Protein 1VR0 (pdb70)

Organism: Clostridium acetobutylicum (strain ATCC 824 / DSM 792 / JCM 1419 / IAM 19013 / LMG 5710 / NBRC 13948 / NRRL B-527 / VKM B-1787 / 2291 / W) (NCBI:txid272562)

B-factor: mean 41.13, std 4.82, range [12.82, 93.77]

Solvent-accessible surface area: 29211 Å² total

InterPro domains:
  IPR005238 ComB-like [MF_00490] (5-235)
  IPR005238 ComB-like [PF04029] (8-231)
  IPR005238 ComB-like [PTHR37311] (7-234)
  IPR036702 ComB-like superfamily [G3DSA:3.90.1560.10] (1-235)
  IPR036702 ComB-like superfamily [SSF142823] (1-234)

CATH classification: 3.90.1560.10

Structure (mmCIF, N/CA/C/O backbone):
data_1VR0
#
_entry.id   1VR0
#
_cell.length_a   46.686
_cell.length_b   69.193
_cell.length_c   453.518
_cell.angle_alpha   90.00
_cell.angle_beta   90.00
_cell.angle_gamma   90.00
#
_symmetry.space_group_name_H-M   'C 2 2 21'
#
loop_
_entity.id
_entity.type
_entity.pdbx_description
1 polymer 'Probable 2-phosphosulfolactate phosphatase'
2 non-polymer 'MAGNESIUM ION'
3 non-polymer '(2R)-3-SULFOLACTIC ACID'
4 water water
#
loop_
_atom_site.group_PDB
_atom_site.id
_atom_site.type_symbol
_atom_site.label_atom_id
_atom_site.label_alt_id
_atom_site.label_comp_id
_atom_site.label_asym_id
_atom_site.label_entity_id
_atom_site.label_seq_id
_atom_site.pdbx_PDB_ins_code
_atom_site.Cartn_x
_atom_site.Cartn_y
_atom_site.Cartn_z
_atom_site.occupancy
_atom_site.B_iso_or_equiv
_atom_site.auth_seq_id
_atom_site.auth_comp_id
_atom_site.auth_asym_id
_atom_site.auth_atom_id
_atom_site.pdbx_PDB_model_num
ATOM 1 N N . HIS A 1 12 ? 20.837 10.292 226.108 1.00 54.25 0 HIS A N 1
ATOM 2 C CA . HIS A 1 12 ? 20.134 11.585 225.799 1.00 54.47 0 HIS A CA 1
ATOM 3 C C . HIS A 1 12 ? 21.069 12.599 225.146 1.00 52.83 0 HIS A C 1
ATOM 4 O O . HIS A 1 12 ? 22.103 12.985 225.720 1.00 53.14 0 HIS A O 1
ATOM 19 N N . LYS A 1 14 ? 22.288 16.164 224.164 1.00 44.45 2 LYS A N 1
ATOM 20 C CA . LYS A 1 14 ? 22.385 17.464 224.808 1.00 43.51 2 LYS A CA 1
ATOM 21 C C . LYS A 1 14 ? 22.353 18.589 223.758 1.00 42.19 2 LYS A C 1
ATOM 22 O O . LYS A 1 14 ? 22.987 18.477 222.715 1.00 41.28 2 LYS A O 1
ATOM 28 N N . ILE A 1 15 ? 21.627 19.671 224.046 1.00 40.96 3 ILE A N 1
ATOM 29 C CA . ILE A 1 15 ? 21.589 20.839 223.188 1.00 40.36 3 ILE A CA 1
ATOM 30 C C . ILE A 1 15 ? 21.968 22.083 223.979 1.00 40.26 3 ILE A C 1
ATOM 31 O O . ILE A 1 15 ? 21.392 22.362 225.023 1.00 39.83 3 ILE A O 1
ATOM 36 N N . ASP A 1 16 ? 22.972 22.805 223.477 1.00 40.00 4 ASP A N 1
ATOM 37 C CA . ASP A 1 16 ? 23.471 24.025 224.103 1.00 39.73 4 ASP A CA 1
ATOM 38 C C . ASP A 1 16 ? 23.335 25.159 223.106 1.00 39.18 4 ASP A C 1
ATOM 39 O O . ASP A 1 16 ? 23.045 24.933 221.938 1.00 38.56 4 ASP A O 1
ATOM 44 N N . LEU A 1 17 ? 23.595 26.370 223.580 1.00 38.86 5 LEU A N 1
ATOM 45 C CA . LEU A 1 17 ? 23.533 27.561 222.749 1.00 38.78 5 LEU A CA 1
ATOM 46 C C . LEU A 1 17 ? 24.660 28.518 223.153 1.00 38.89 5 LEU A C 1
ATOM 47 O O . LEU A 1 17 ? 24.927 28.704 224.340 1.00 38.52 5 LEU A O 1
ATOM 52 N N . ILE A 1 18 ? 25.319 29.099 222.153 1.00 38.69 6 ILE A N 1
ATOM 53 C CA . ILE A 1 18 ? 26.323 30.107 222.363 1.00 38.81 6 ILE A CA 1
ATOM 54 C C . ILE A 1 18 ? 25.745 31.401 221.777 1.00 39.10 6 ILE A C 1
ATOM 55 O O . ILE A 1 18 ? 25.206 31.404 220.675 1.00 39.55 6 ILE A O 1
ATOM 60 N N . ILE A 1 19 ? 25.873 32.493 222.512 1.00 39.06 7 ILE A N 1
ATOM 61 C CA . ILE A 1 19 ? 25.130 33.697 222.218 1.00 39.22 7 ILE A CA 1
ATOM 62 C C . ILE A 1 19 ? 25.786 34.654 221.196 1.00 39.52 7 ILE A C 1
ATOM 63 O O . ILE A 1 19 ? 25.116 35.591 220.759 1.00 39.56 7 ILE A O 1
ATOM 68 N N . SER A 1 20 ? 27.053 34.437 220.828 1.00 39.06 8 SER A N 1
ATOM 69 C CA . SER A 1 20 ? 27.700 35.320 219.870 1.00 39.24 8 SER A CA 1
ATOM 70 C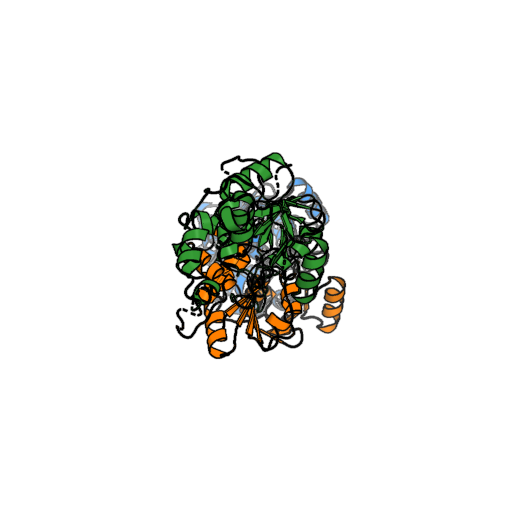 C . SER A 1 20 ? 29.041 34.771 219.423 1.00 39.78 8 SER A C 1
ATOM 71 O O . SER A 1 20 ? 29.655 33.993 220.136 1.00 39.43 8 SER A O 1
ATOM 74 N N . ALA A 1 21 ? 29.503 35.233 218.263 1.00 40.39 9 ALA A N 1
ATOM 75 C CA . ALA A 1 21 ? 30.836 34.888 217.741 1.00 41.16 9 ALA A CA 1
ATOM 76 C C . ALA A 1 21 ? 31.990 35.190 218.716 1.00 41.01 9 ALA A C 1
ATOM 77 O O . ALA A 1 21 ? 32.997 34.489 218.705 1.00 41.30 9 ALA A O 1
ATOM 79 N N . ASP A 1 22 ? 31.829 36.211 219.549 1.00 41.13 10 ASP A N 1
ATOM 80 C CA . ASP A 1 22 ? 32.825 36.564 220.567 1.00 41.47 10 ASP A CA 1
ATOM 81 C C . ASP A 1 22 ? 32.677 35.790 221.864 1.00 41.19 10 ASP A C 1
ATOM 82 O O . ASP A 1 22 ? 33.451 36.001 222.791 1.00 41.02 10 ASP A O 1
ATOM 87 N N . ASP A 1 23 ? 31.698 34.891 221.936 1.00 41.30 11 ASP A N 1
ATOM 88 C CA . ASP A 1 23 ? 31.507 34.064 223.130 1.00 41.36 11 ASP A CA 1
ATOM 89 C C . ASP A 1 23 ? 31.718 32.569 222.881 1.00 41.51 11 ASP A C 1
ATOM 90 O O . ASP A 1 23 ? 31.423 31.752 223.741 1.00 42.06 11 ASP A O 1
ATOM 95 N N . ILE A 1 24 ? 32.300 32.208 221.744 1.00 41.44 12 ILE A N 1
ATOM 96 C CA . ILE A 1 24 ? 32.614 30.823 221.486 1.00 41.63 12 ILE A CA 1
ATOM 97 C C . ILE A 1 24 ? 33.812 30.389 222.329 1.00 42.29 12 ILE A C 1
ATOM 98 O O . ILE A 1 24 ? 34.812 31.077 222.391 1.00 43.05 12 ILE A O 1
ATOM 103 N N . LYS A 1 25 ? 33.703 29.251 222.988 1.00 42.98 13 LYS A N 1
ATOM 104 C CA . LYS A 1 25 ? 34.837 28.647 223.674 1.00 43.55 13 LYS A CA 1
ATOM 105 C C . LYS A 1 25 ? 34.933 27.258 223.085 1.00 43.14 13 LYS A C 1
ATOM 106 O O . LYS A 1 25 ? 33.919 26.566 222.982 1.00 42.14 13 LYS A O 1
ATOM 112 N N . GLU A 1 26 ? 36.137 26.883 222.660 1.00 43.67 14 GLU A N 1
ATOM 113 C CA . GLU A 1 26 ? 36.398 25.574 222.045 1.00 44.56 14 GLU A CA 1
ATOM 114 C C . GLU A 1 26 ? 35.745 24.382 222.750 1.00 43.95 14 GLU A C 1
ATOM 115 O O . GLU A 1 26 ? 35.154 23.524 222.106 1.00 44.23 14 GLU A O 1
ATOM 121 N N . GLU A 1 27 ? 35.863 24.332 224.066 1.00 43.26 15 GLU A N 1
ATOM 122 C CA . GLU A 1 27 ? 35.377 23.195 224.823 1.00 43.17 15 GLU A CA 1
ATOM 123 C C . GLU A 1 27 ? 33.879 23.002 224.709 1.00 42.63 15 GLU A C 1
ATOM 124 O O . GLU A 1 27 ? 33.391 21.909 224.953 1.00 42.38 15 GLU A O 1
ATOM 130 N N . LYS A 1 28 ? 33.164 24.068 224.370 1.00 42.20 16 LYS A N 1
ATOM 131 C CA . LYS A 1 28 ? 31.722 24.006 224.129 1.00 42.67 16 LYS A CA 1
ATOM 132 C C . LYS A 1 28 ? 31.384 23.585 222.685 1.00 42.35 16 LYS A C 1
ATOM 133 O O . LYS A 1 28 ? 30.218 23.347 222.338 1.00 42.94 16 LYS A O 1
ATOM 139 N N . VAL A 1 29 ? 32.390 23.552 221.828 1.00 41.66 17 VAL A N 1
ATOM 140 C CA . VAL A 1 29 ? 32.161 23.282 220.427 1.00 41.42 17 VAL A CA 1
ATOM 141 C C . VAL A 1 29 ? 32.776 21.945 219.981 1.00 41.07 17 VAL A C 1
ATOM 142 O O . VAL A 1 29 ? 32.146 21.214 219.238 1.00 40.17 17 VAL A O 1
ATOM 146 N N . LYS A 1 30 ? 33.966 21.606 220.476 1.00 41.08 18 LYS A N 1
ATOM 147 C CA . LYS A 1 30 ? 34.696 20.481 219.907 1.00 41.66 18 LYS A CA 1
ATOM 148 C C . LYS A 1 30 ? 33.903 19.162 219.964 1.00 41.18 18 LYS A C 1
ATOM 149 O O . LYS A 1 30 ? 33.178 18.906 220.907 1.00 40.97 18 LYS A O 1
ATOM 155 N N . ASN A 1 31 ? 34.008 18.402 218.875 1.00 40.95 19 ASN A N 1
ATOM 156 C CA . ASN A 1 31 ? 33.378 17.088 218.668 1.00 41.00 19 ASN A CA 1
ATOM 157 C C . ASN A 1 31 ? 31.855 17.066 218.669 1.00 40.55 19 ASN A C 1
ATOM 158 O O . ASN A 1 31 ? 31.271 15.991 218.589 1.00 40.72 19 ASN A O 1
ATOM 163 N N . LYS A 1 32 ? 31.217 18.231 218.700 1.00 39.86 20 LYS A N 1
ATOM 164 C CA . LYS A 1 32 ? 29.761 18.295 218.682 1.00 40.13 20 LYS A CA 1
ATOM 165 C C . LYS A 1 32 ? 29.189 18.525 217.282 1.00 39.43 20 LYS A C 1
ATOM 166 O O . LYS A 1 32 ? 29.913 18.731 216.334 1.00 39.69 20 LYS A O 1
ATOM 172 N N . THR A 1 33 ? 27.877 18.475 217.162 1.00 39.04 21 THR A N 1
ATOM 173 C CA . THR A 1 33 ? 27.206 19.002 215.986 1.00 38.81 21 THR A CA 1
ATOM 174 C C . THR A 1 33 ? 27.022 20.493 216.266 1.00 38.92 21 THR A C 1
ATOM 175 O O . THR A 1 33 ? 26.262 20.867 217.162 1.00 38.99 21 THR A O 1
ATOM 179 N N . ALA A 1 34 ? 27.740 21.345 215.540 1.00 38.99 22 ALA A N 1
ATOM 180 C CA . ALA A 1 34 ? 27.577 22.805 215.680 1.00 39.04 22 ALA A CA 1
ATOM 181 C C . ALA A 1 34 ? 26.658 23.350 214.594 1.00 39.16 22 ALA A C 1
ATOM 182 O O . ALA A 1 34 ? 26.812 23.029 213.432 1.00 39.40 22 ALA A O 1
ATOM 184 N N . VAL A 1 35 ? 25.696 24.171 214.983 1.00 39.15 23 VAL A N 1
ATOM 185 C CA . VAL A 1 35 ? 24.798 24.775 214.039 1.00 39.14 23 VAL A CA 1
ATOM 186 C C . VAL A 1 35 ? 25.032 26.282 214.083 1.00 39.23 23 VAL A C 1
ATOM 187 O O . VAL A 1 35 ? 24.799 26.911 215.098 1.00 39.83 23 VAL A O 1
ATOM 191 N N . VAL A 1 36 ? 25.525 26.856 212.997 1.00 39.34 24 VAL A N 1
ATOM 192 C CA . VAL A 1 36 ? 25.820 28.274 212.983 1.00 39.47 24 VAL A CA 1
ATOM 193 C C . VAL A 1 36 ? 24.615 29.058 212.445 1.00 39.87 24 VAL A C 1
ATOM 194 O O . VAL A 1 36 ? 24.036 28.716 211.399 1.00 40.21 24 VAL A O 1
ATOM 198 N N . ILE A 1 37 ? 24.245 30.113 213.166 1.00 40.32 25 ILE A N 1
ATOM 199 C CA . ILE A 1 37 ? 23.113 30.957 212.784 1.00 40.79 25 ILE A CA 1
ATOM 200 C C . ILE A 1 37 ? 23.484 32.436 212.675 1.00 40.69 25 ILE A C 1
ATOM 201 O O . ILE A 1 37 ? 23.988 33.036 213.613 1.00 40.63 25 ILE A O 1
ATOM 206 N N . ASP A 1 38 ? 23.255 33.001 211.497 1.00 41.00 26 ASP A N 1
ATOM 207 C CA . ASP A 1 38 ? 23.307 34.464 211.294 1.00 41.36 26 ASP A CA 1
ATOM 208 C C . ASP A 1 38 ? 22.148 34.801 210.335 1.00 41.59 26 ASP A C 1
ATOM 209 O O . ASP A 1 38 ? 22.358 35.041 209.150 1.00 42.26 26 ASP A O 1
ATOM 222 N N . LEU A 1 40 ? 20.067 37.159 209.683 1.00 40.83 28 LEU A N 1
ATOM 223 C CA . LEU A 1 40 ? 19.966 38.443 208.994 1.00 40.57 28 LEU A CA 1
ATOM 224 C C . LEU A 1 40 ? 21.361 38.957 208.821 1.00 40.17 28 LEU A C 1
ATOM 225 O O . LEU A 1 40 ? 21.773 39.848 209.592 1.00 40.15 28 LEU A O 1
ATOM 230 N N . ARG A 1 41 ? 22.103 38.473 207.809 1.00 39.67 29 ARG A N 1
ATOM 231 C CA . ARG A 1 41 ? 21.607 37.690 206.669 1.00 38.85 29 ARG A CA 1
ATOM 232 C C . ARG A 1 41 ? 22.526 36.575 206.185 1.00 38.97 29 ARG A C 1
ATOM 233 O O . ARG A 1 41 ? 22.110 35.792 205.324 1.00 39.38 29 ARG A O 1
ATOM 241 N N . ALA A 1 42 ? 23.736 36.462 206.732 1.00 38.97 30 ALA A N 1
ATOM 242 C CA . ALA A 1 42 ? 24.770 35.549 206.165 1.00 38.98 30 ALA A CA 1
ATOM 243 C C . ALA A 1 42 ? 24.346 34.084 205.974 1.00 39.13 30 ALA A C 1
ATOM 244 O O . ALA A 1 42 ? 24.587 33.530 204.921 1.00 38.87 30 ALA A O 1
ATOM 246 N N . THR A 1 43 ? 23.729 33.455 206.971 1.00 39.41 31 THR A N 1
ATOM 247 C CA . THR A 1 43 ? 23.356 32.066 206.815 1.00 39.76 31 THR A CA 1
ATOM 248 C C . THR A 1 43 ? 22.105 31.908 205.982 1.00 40.05 31 THR A C 1
ATOM 249 O O . THR A 1 43 ? 21.873 30.830 205.443 1.00 40.39 31 THR A O 1
ATOM 253 N N . SER A 1 44 ? 21.304 32.969 205.868 1.00 40.23 32 SER A N 1
ATOM 254 C CA . SER A 1 44 ? 20.184 32.972 204.925 1.00 39.95 32 SER A CA 1
ATOM 255 C C . SER A 1 44 ? 20.706 33.061 203.493 1.00 39.23 32 SER A C 1
ATOM 256 O O . SER A 1 44 ? 20.139 32.437 202.592 1.00 39.04 32 SER A O 1
ATOM 259 N N . VAL A 1 45 ? 21.787 33.819 203.307 1.00 38.26 33 VAL A N 1
ATOM 260 C CA . VAL A 1 45 ? 22.448 33.890 202.016 1.00 38.08 33 VAL A CA 1
ATOM 261 C C . VAL A 1 45 ? 23.068 32.523 201.653 1.00 37.52 33 VAL A C 1
ATOM 262 O O . VAL A 1 45 ? 22.785 31.945 200.617 1.00 37.70 33 VAL A O 1
ATOM 266 N N . ILE A 1 46 ? 23.902 32.000 202.512 1.00 37.06 34 ILE A N 1
ATOM 267 C CA . ILE A 1 46 ? 24.553 30.738 202.223 1.00 37.15 34 ILE A CA 1
ATOM 268 C C . ILE A 1 46 ? 23.522 29.651 201.856 1.00 37.72 34 ILE A C 1
ATOM 269 O O . ILE A 1 46 ? 23.687 28.946 200.860 1.00 37.55 34 ILE A O 1
ATOM 274 N N . THR A 1 47 ? 22.482 29.538 202.673 1.00 37.95 35 THR A N 1
ATOM 275 C CA . THR A 1 47 ? 21.439 28.567 202.484 1.00 38.44 35 THR A CA 1
ATOM 276 C C . THR A 1 47 ? 20.742 28.736 201.120 1.00 38.59 35 THR A C 1
ATOM 277 O O . THR A 1 47 ? 20.509 27.770 200.405 1.00 38.10 35 THR A O 1
ATOM 281 N N . THR A 1 48 ? 20.417 29.979 200.777 1.00 38.59 36 THR A N 1
ATOM 282 C CA . THR A 1 48 ? 19.731 30.279 199.550 1.00 38.56 36 THR A CA 1
ATOM 283 C C . THR A 1 48 ? 20.632 29.981 198.325 1.00 38.63 36 THR A C 1
ATOM 284 O O . THR A 1 48 ? 20.220 29.308 197.362 1.00 38.90 36 THR A O 1
ATOM 288 N N . ALA A 1 49 ? 21.855 30.463 198.382 1.00 38.00 37 ALA A N 1
ATOM 289 C CA . ALA A 1 49 ? 22.762 30.323 197.289 1.00 37.90 37 ALA A CA 1
ATOM 290 C C . ALA A 1 49 ? 22.988 28.863 196.928 1.00 38.04 37 ALA A C 1
ATOM 291 O O . ALA A 1 49 ? 22.894 28.489 195.746 1.00 37.87 37 ALA A O 1
ATOM 293 N N . LEU A 1 50 ? 23.270 28.048 197.948 1.00 37.75 38 LEU A N 1
ATOM 294 C CA . LEU A 1 50 ? 23.511 26.626 197.760 1.00 37.87 38 LEU A CA 1
ATOM 295 C C . LEU A 1 50 ? 22.288 25.866 197.257 1.00 37.58 38 LEU A C 1
ATOM 296 O O . LEU A 1 50 ? 22.410 25.018 196.381 1.00 37.63 38 LEU A O 1
ATOM 301 N N . ASN A 1 51 ? 21.129 26.232 197.774 1.00 37.25 39 ASN A N 1
ATOM 302 C CA . ASN A 1 51 ? 19.862 25.744 197.280 1.00 37.41 39 ASN A CA 1
ATOM 303 C C . ASN A 1 51 ? 19.611 26.100 195.815 1.00 37.58 39 ASN A C 1
ATOM 304 O O . ASN A 1 51 ? 18.912 25.383 195.136 1.00 37.34 39 ASN A O 1
ATOM 309 N N . ASN A 1 52 ? 20.148 27.224 195.351 1.00 38.05 40 ASN A N 1
ATOM 310 C CA . ASN A 1 52 ? 20.011 27.627 193.949 1.00 38.43 40 ASN A CA 1
ATOM 311 C C . ASN A 1 52 ? 21.142 27.137 193.037 1.00 38.97 40 ASN A C 1
ATOM 312 O O . ASN A 1 52 ? 21.324 27.669 191.950 1.00 39.14 40 ASN A O 1
ATOM 317 N N . GLY A 1 53 ? 21.913 26.148 193.486 1.00 39.45 41 GLY A N 1
ATOM 318 C CA . GLY A 1 53 ? 22.821 25.426 192.616 1.00 39.74 41 GLY A CA 1
ATOM 319 C C . GLY A 1 53 ? 24.240 25.930 192.659 1.00 40.56 41 GLY A C 1
ATOM 320 O O . GLY A 1 53 ? 25.087 25.544 191.847 1.00 41.30 41 GLY A O 1
ATOM 321 N N . CYS A 1 54 ? 24.524 26.814 193.588 1.00 41.60 42 CYS A N 1
ATOM 322 C CA . CYS A 1 54 ? 25.889 27.251 193.832 1.00 41.45 42 CYS A CA 1
ATOM 323 C C . CYS A 1 54 ? 26.765 26.057 194.159 1.00 41.24 42 CYS A C 1
ATOM 324 O O . CYS A 1 54 ? 26.334 25.154 194.873 1.00 41.44 42 CYS A O 1
ATOM 327 N N . LYS A 1 55 ? 27.982 26.027 193.635 1.00 40.95 43 LYS A N 1
ATOM 328 C CA . LYS A 1 55 ? 28.847 24.866 193.834 1.00 40.82 43 LYS A CA 1
ATOM 329 C C . LYS A 1 55 ? 29.411 24.798 195.230 1.00 40.70 43 LYS A C 1
ATOM 330 O O . LYS A 1 55 ? 29.434 23.738 195.852 1.00 40.41 43 LYS A O 1
ATOM 336 N N . ARG A 1 56 ? 29.934 25.922 195.695 1.00 40.53 44 ARG A N 1
ATOM 337 C CA . ARG A 1 56 ? 30.453 25.996 197.044 1.00 40.34 44 ARG A CA 1
ATOM 338 C C . ARG A 1 56 ? 30.482 27.422 197.529 1.00 39.89 44 ARG A C 1
ATOM 339 O O . ARG A 1 56 ? 30.531 28.344 196.731 1.00 39.60 44 ARG A O 1
ATOM 347 N N . VAL A 1 57 ? 30.464 27.587 198.846 1.00 39.83 45 VAL A N 1
ATOM 348 C CA . VAL A 1 57 ? 30.715 28.873 199.468 1.00 39.76 45 VAL A CA 1
ATOM 349 C C . VAL A 1 57 ? 32.005 28.764 200.264 1.00 39.84 45 VAL A C 1
ATOM 350 O O . VAL A 1 57 ? 32.159 27.841 201.037 1.00 40.19 45 VAL A O 1
ATOM 354 N N . VAL A 1 58 ? 32.916 29.724 200.081 1.00 39.86 46 VAL A N 1
ATOM 355 C CA . VAL A 1 58 ? 34.153 29.800 200.846 1.00 39.33 46 VAL A CA 1
ATOM 356 C C . VAL A 1 58 ? 34.106 31.062 201.731 1.00 39.48 46 VAL A C 1
ATOM 357 O O . VAL A 1 58 ? 34.308 32.166 201.234 1.00 38.85 46 VAL A O 1
ATOM 361 N N . PRO A 1 59 ? 33.825 30.901 203.044 1.00 39.68 47 PRO A N 1
ATOM 362 C CA . PRO A 1 59 ? 33.825 32.001 203.981 1.00 39.72 47 PRO A CA 1
ATOM 363 C C . PRO A 1 59 ? 35.233 32.408 204.425 1.00 39.72 47 PRO A C 1
ATOM 364 O O . PRO A 1 59 ? 36.055 31.573 204.745 1.00 39.12 47 PRO A O 1
ATOM 368 N N . VAL A 1 60 ? 35.502 33.704 204.412 1.00 40.23 48 VAL A N 1
ATOM 369 C CA . VAL A 1 60 ? 36.778 34.244 204.864 1.00 40.45 48 VAL A CA 1
ATOM 370 C C . VAL A 1 60 ? 36.558 35.447 205.807 1.00 40.89 48 VAL A C 1
ATOM 371 O O . VAL A 1 60 ? 35.457 36.019 205.902 1.00 41.38 48 VAL A O 1
ATOM 375 N N . LEU A 1 61 ? 37.612 35.826 206.513 1.00 41.06 49 LEU A N 1
ATOM 376 C CA . LEU A 1 61 ? 37.507 36.853 207.540 1.00 40.89 49 LEU A CA 1
ATOM 377 C C . LEU A 1 61 ? 37.847 38.252 207.011 1.00 40.91 49 LEU A C 1
ATOM 378 O O . LEU A 1 61 ? 37.350 39.243 207.532 1.00 41.04 49 LEU A O 1
ATOM 383 N N . THR A 1 62 ? 38.677 38.360 205.989 1.00 40.91 50 THR A N 1
ATOM 384 C CA . THR A 1 62 ? 39.059 39.690 205.532 1.00 41.14 50 THR A CA 1
ATOM 385 C C . THR A 1 62 ? 38.827 39.846 204.055 1.00 41.54 50 THR A C 1
ATOM 386 O O . THR A 1 62 ? 38.835 38.868 203.304 1.00 42.21 50 THR A O 1
ATOM 390 N N . VAL A 1 63 ? 38.667 41.090 203.637 1.00 41.63 51 VAL A N 1
ATOM 391 C CA . VAL A 1 63 ? 38.595 41.418 202.221 1.00 41.74 51 VAL A CA 1
ATOM 392 C C . VAL A 1 63 ? 39.862 40.998 201.486 1.00 41.96 51 VAL A C 1
ATOM 393 O O . VAL A 1 63 ? 39.804 40.500 200.366 1.00 42.41 51 VAL A O 1
ATOM 397 N N . GLU A 1 64 ? 41.011 41.187 202.109 1.00 42.28 52 GLU A N 1
ATOM 398 C CA . GLU A 1 64 ? 42.266 40.852 201.440 1.00 42.54 52 GLU A CA 1
ATOM 399 C C . GLU A 1 64 ? 42.360 39.346 201.128 1.00 42.15 52 GLU A C 1
ATOM 400 O O . GLU A 1 64 ? 42.736 38.940 200.050 1.00 41.68 52 GLU A O 1
ATOM 406 N N . GLU A 1 65 ? 41.966 38.535 202.092 1.00 42.41 53 GLU A N 1
ATOM 407 C CA . GLU A 1 65 ? 41.944 37.086 201.932 1.00 42.38 53 GLU A CA 1
ATOM 408 C C . GLU A 1 65 ? 40.907 36.654 200.868 1.00 41.88 53 GLU A C 1
ATOM 409 O O . GLU A 1 65 ? 41.150 35.708 200.130 1.00 41.23 53 GLU A O 1
ATOM 415 N N . ALA A 1 66 ? 39.779 37.377 200.782 1.00 41.56 54 ALA A N 1
ATOM 416 C CA . ALA A 1 66 ? 38.752 37.145 199.753 1.00 41.04 54 ALA A CA 1
ATOM 417 C C . ALA A 1 66 ? 39.281 37.381 198.347 1.00 40.50 54 ALA A C 1
ATOM 418 O O . ALA A 1 66 ? 38.998 36.593 197.441 1.00 40.28 54 ALA A O 1
ATOM 420 N N . LEU A 1 67 ? 40.053 38.447 198.161 1.00 40.25 55 LEU A N 1
ATOM 421 C CA . LEU A 1 67 ? 40.587 38.775 196.829 1.00 40.49 55 LEU A CA 1
ATOM 422 C C . LEU A 1 67 ? 41.641 37.779 196.397 1.00 40.44 55 LEU A C 1
ATOM 423 O O . LEU A 1 67 ? 41.809 37.521 195.207 1.00 40.85 55 LEU A O 1
ATOM 428 N N . LYS A 1 68 ? 42.348 37.231 197.371 1.00 40.45 56 LYS A N 1
ATOM 429 C CA . LYS A 1 68 ? 43.342 36.205 197.138 1.00 41.05 56 LYS A CA 1
ATOM 430 C C . LYS A 1 68 ? 42.648 34.881 196.748 1.00 40.85 56 LYS A C 1
ATOM 431 O O . LYS A 1 68 ? 43.063 34.201 195.802 1.00 40.62 56 LYS A O 1
ATOM 437 N N . LYS A 1 69 ? 41.566 34.550 197.446 1.00 40.84 57 LYS A N 1
ATOM 438 C CA . LYS A 1 69 ? 40.796 33.339 197.158 1.00 41.28 57 LYS A CA 1
ATOM 439 C C . LYS A 1 69 ? 40.181 33.299 195.743 1.00 41.38 57 LYS A C 1
ATOM 440 O O . LYS A 1 69 ? 40.095 32.231 195.136 1.00 41.29 57 LYS A O 1
ATOM 446 N N . VAL A 1 70 ? 39.760 34.449 195.216 1.00 41.51 58 VAL A N 1
ATOM 447 C CA . VAL A 1 70 ? 39.304 34.539 193.814 1.00 41.37 58 VAL A CA 1
ATOM 448 C C . VAL A 1 70 ? 40.314 33.964 192.820 1.00 41.29 58 VAL A C 1
ATOM 449 O O . VAL A 1 70 ? 39.956 33.196 191.924 1.00 41.54 58 VAL A O 1
ATOM 453 N N . LYS A 1 71 ? 41.567 34.367 192.964 1.00 41.25 59 LYS A N 1
ATOM 454 C CA . LYS A 1 71 ? 42.610 33.912 192.066 1.00 41.48 59 LYS A CA 1
ATOM 455 C C . LYS A 1 71 ? 42.727 32.389 192.118 1.00 41.46 59 LYS A C 1
ATOM 456 O O . LYS A 1 71 ? 42.985 31.766 191.119 1.00 41.88 59 LYS A O 1
ATOM 458 N N . GLU A 1 72 ? 42.505 31.791 193.279 1.00 41.69 60 GLU A N 1
ATOM 459 C CA . GLU A 1 72 ? 42.605 30.340 193.440 1.00 42.02 60 GLU A CA 1
ATOM 460 C C . GLU A 1 72 ? 41.508 29.548 192.751 1.00 41.23 60 GLU A C 1
ATOM 461 O O . GLU A 1 72 ? 41.759 28.444 192.289 1.00 41.33 60 GLU A O 1
ATOM 467 N N . TYR A 1 73 ? 40.292 30.084 192.736 1.00 40.70 61 TYR A N 1
ATOM 468 C CA . TYR A 1 73 ? 39.161 29.401 192.133 1.00 40.09 61 TYR A CA 1
ATOM 469 C C . TYR A 1 73 ? 38.832 29.874 190.712 1.00 39.70 61 TYR A C 1
ATOM 470 O O . TYR A 1 73 ? 37.881 29.400 190.145 1.00 40.06 61 TYR A O 1
ATOM 479 N N . GLY A 1 74 ? 39.597 30.793 190.134 1.00 39.60 62 GLY A N 1
ATOM 480 C CA . GLY A 1 74 ? 39.477 31.087 188.683 1.00 39.43 62 GLY A CA 1
ATOM 481 C C . GLY A 1 74 ? 38.186 31.755 188.225 1.00 38.98 62 GLY A C 1
ATOM 482 O O . GLY A 1 74 ? 37.534 32.419 188.997 1.00 38.71 62 GLY A O 1
ATOM 483 N N . LYS A 1 75 ? 37.836 31.546 186.957 1.00 39.36 63 LYS A N 1
ATOM 484 C CA . LYS A 1 75 ? 36.656 32.145 186.255 1.00 39.54 63 LYS A CA 1
ATOM 485 C C . LYS A 1 75 ? 35.315 32.007 186.970 1.00 39.67 63 LYS A C 1
ATOM 486 O O . LYS A 1 75 ? 34.436 32.859 186.848 1.00 39.38 63 LYS A O 1
ATOM 492 N N . ASP A 1 76 ? 35.163 30.904 187.703 1.00 40.25 64 ASP A N 1
ATOM 493 C CA . ASP A 1 76 ? 33.885 30.536 188.328 1.00 40.68 64 ASP A CA 1
ATOM 494 C C . ASP A 1 76 ? 33.642 31.130 189.707 1.00 40.51 64 ASP A C 1
ATOM 495 O O . ASP A 1 76 ? 32.633 30.787 190.343 1.00 40.48 64 ASP A O 1
ATOM 500 N N . ALA A 1 77 ? 34.574 31.968 190.170 1.00 40.25 65 ALA A N 1
ATOM 501 C CA . ALA A 1 77 ? 34.510 32.572 191.494 1.00 39.76 65 ALA A CA 1
ATOM 502 C C . ALA A 1 77 ? 33.733 33.858 191.436 1.00 39.47 65 ALA A C 1
ATOM 503 O O . ALA A 1 77 ? 33.875 34.590 190.489 1.00 40.00 65 ALA A O 1
ATOM 505 N N . ILE A 1 78 ? 32.915 34.121 192.444 1.00 39.32 66 ILE A N 1
ATOM 506 C CA . ILE A 1 78 ? 32.274 35.413 192.621 1.00 39.16 66 ILE A CA 1
ATOM 507 C C . ILE A 1 78 ? 32.487 35.927 194.057 1.00 39.44 66 ILE A C 1
ATOM 508 O O . ILE A 1 78 ? 32.687 35.137 194.986 1.00 39.26 66 ILE A O 1
ATOM 513 N N . LEU A 1 79 ? 32.436 37.248 194.224 1.00 39.46 67 LEU A N 1
ATOM 514 C CA . LEU A 1 79 ? 32.677 37.910 195.516 1.00 39.32 67 LEU A CA 1
ATOM 515 C C . LEU A 1 79 ? 31.395 38.499 196.099 1.00 39.23 67 LEU A C 1
ATOM 516 O O . LEU A 1 79 ? 30.779 39.376 195.502 1.00 39.23 67 LEU A O 1
ATOM 521 N N . GLY A 1 80 ? 31.022 38.047 197.282 1.00 39.66 68 GLY A N 1
ATOM 522 C CA . GLY A 1 80 ? 29.875 38.620 198.006 1.00 39.80 68 GLY A CA 1
ATOM 523 C C . GLY A 1 80 ? 30.087 38.779 199.506 1.00 39.62 68 GLY A C 1
ATOM 524 O O . GLY A 1 80 ? 31.129 38.424 200.032 1.00 38.90 68 GLY A O 1
ATOM 525 N N . GLY A 1 81 ? 29.068 39.311 200.177 1.00 40.27 69 GLY A N 1
ATOM 526 C CA . GLY A 1 81 ? 29.099 39.613 201.621 1.00 40.38 69 GLY A CA 1
ATOM 527 C C . GLY A 1 81 ? 28.859 41.079 201.913 1.00 40.39 69 GLY A C 1
ATOM 528 O O . GLY A 1 81 ? 28.248 41.792 201.133 1.00 39.86 69 GLY A O 1
ATOM 529 N N . GLU A 1 82 ? 29.355 41.539 203.054 1.00 41.01 70 GLU A N 1
ATOM 530 C CA . GLU A 1 82 ? 29.162 42.952 203.453 1.00 41.16 70 GLU A CA 1
ATOM 531 C C . GLU A 1 82 ? 30.078 43.424 204.562 1.00 41.14 70 GLU A C 1
ATOM 532 O O . GLU A 1 82 ? 30.623 42.623 205.335 1.00 40.79 70 GLU A O 1
ATOM 538 N N . ARG A 1 83 ? 30.194 44.743 204.641 1.00 41.15 71 ARG A N 1
ATOM 539 C CA . ARG A 1 83 ? 30.641 45.421 205.848 1.00 41.20 71 ARG A CA 1
ATOM 540 C C . ARG A 1 83 ? 29.599 46.475 206.239 1.00 41.24 71 ARG A C 1
ATOM 541 O O . ARG A 1 83 ? 29.148 47.272 205.405 1.00 41.39 71 ARG A O 1
ATOM 549 N N . LYS A 1 84 ? 29.203 46.448 207.509 1.00 41.43 72 LYS A N 1
ATOM 550 C CA . LYS A 1 84 ? 28.152 47.327 208.037 1.00 41.47 72 LYS A CA 1
ATOM 551 C C . LYS A 1 84 ? 26.842 47.144 207.240 1.00 41.28 72 LYS A C 1
ATOM 552 O O . LYS A 1 84 ? 26.057 48.088 207.08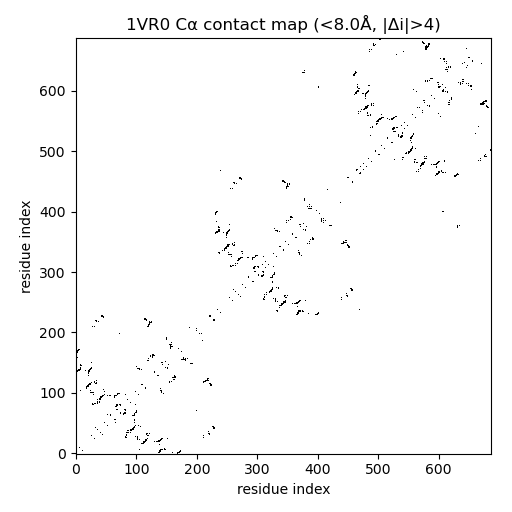1 1.00 41.73 72 LYS A O 1
ATOM 558 N N . GLY A 1 85 ? 26.631 45.945 206.708 1.00 40.47 73 GLY A N 1
ATOM 559 C CA . GLY A 1 85 ? 25.459 45.647 205.906 1.00 40.07 73 GLY A CA 1
ATOM 560 C C . GLY A 1 85 ? 25.518 46.085 204.459 1.00 40.10 73 GLY A C 1
ATOM 561 O O . GLY A 1 85 ? 24.629 45.724 203.700 1.00 40.15 73 GLY A O 1
ATOM 562 N N . LEU A 1 86 ? 26.554 46.848 204.077 1.00 39.77 74 LEU A N 1
ATOM 563 C CA . LEU A 1 86 ? 26.703 47.387 202.726 1.00 39.26 74 LEU A CA 1
ATOM 564 C C . LEU A 1 86 ? 27.586 46.502 201.820 1.00 39.18 74 LEU A C 1
ATOM 565 O O . LEU A 1 86 ? 28.455 45.766 202.288 1.00 39.02 74 LEU A O 1
ATOM 570 N N . LYS A 1 87 ? 27.360 46.610 200.517 1.00 38.94 75 LYS A N 1
ATOM 571 C CA . LYS A 1 87 ? 28.176 45.960 199.516 1.00 39.05 75 LYS A CA 1
ATOM 572 C C . LYS A 1 87 ? 29.604 46.475 199.629 1.00 39.18 75 LYS A C 1
ATOM 573 O O . LYS A 1 87 ? 29.810 47.661 199.816 1.00 39.43 75 LYS A O 1
ATOM 579 N N . ILE A 1 88 ? 30.581 45.585 199.497 1.00 39.27 76 ILE A N 1
ATOM 580 C CA . ILE A 1 88 ? 31.990 45.933 199.627 1.00 39.33 76 ILE A CA 1
ATOM 581 C C . ILE A 1 88 ? 32.548 46.384 198.276 1.00 39.40 76 ILE A C 1
ATOM 582 O O . ILE A 1 88 ? 32.261 45.776 197.256 1.00 39.53 76 ILE A O 1
ATOM 587 N N . GLU A 1 89 ? 33.351 47.443 198.265 1.00 39.52 77 GLU A N 1
ATOM 588 C CA . GLU A 1 89 ? 33.831 48.037 196.996 1.00 39.74 77 GLU A CA 1
ATOM 589 C C . GLU A 1 89 ? 34.568 46.957 196.205 1.00 39.89 77 GLU A C 1
ATOM 590 O O . GLU A 1 89 ? 35.355 46.232 196.779 1.00 40.19 77 GLU A O 1
ATOM 593 N N . GLY A 1 90 ? 34.272 46.825 194.908 1.00 39.95 78 GLY A N 1
ATOM 594 C CA . GLY A 1 90 ? 34.901 45.820 194.044 1.00 39.60 78 GLY A CA 1
ATOM 595 C C . GLY A 1 90 ? 34.290 44.416 194.079 1.00 39.84 78 GLY A C 1
ATOM 596 O O . GLY A 1 90 ? 34.738 43.541 193.336 1.00 40.01 78 GLY A O 1
ATOM 597 N N . PHE A 1 91 ? 33.295 44.174 194.938 1.00 39.64 79 PHE A N 1
ATOM 598 C CA . PHE A 1 91 ? 32.650 42.847 195.018 1.00 39.50 79 PHE A CA 1
ATOM 599 C C . PHE A 1 91 ? 31.557 42.738 193.970 1.00 39.28 79 PHE A C 1
ATOM 600 O O . PHE A 1 91 ? 31.152 43.734 193.389 1.00 39.08 79 PHE A O 1
ATOM 608 N N . ASP A 1 92 ? 31.083 41.519 193.744 1.00 39.17 80 ASP A N 1
ATOM 609 C CA . ASP A 1 92 ? 30.069 41.258 192.727 1.00 39.09 80 ASP A CA 1
ATOM 610 C C . ASP A 1 92 ? 28.673 41.426 193.307 1.00 39.60 80 ASP A C 1
ATOM 611 O O . ASP A 1 92 ? 27.789 41.993 192.662 1.00 39.38 80 ASP A O 1
ATOM 616 N N . PHE A 1 93 ? 28.487 40.939 194.529 1.00 39.81 81 PHE A N 1
ATOM 617 C CA . PHE A 1 93 ? 27.209 41.002 195.183 1.00 40.17 81 PHE A CA 1
ATOM 618 C C . PHE A 1 93 ? 27.363 41.423 196.619 1.00 40.29 81 PHE A C 1
ATOM 619 O O . PHE A 1 93 ? 28.466 41.503 197.172 1.00 40.27 81 PHE A O 1
ATOM 627 N N . SER A 1 94 ? 26.217 41.701 197.213 1.00 40.24 82 SER A N 1
ATOM 628 C CA . SER A 1 94 ? 26.131 42.210 198.558 1.00 39.93 82 SER A CA 1
ATOM 629 C C . SER A 1 94 ? 25.737 41.033 199.413 1.00 39.62 82 SER A C 1
ATOM 630 O O . SER A 1 94 ? 26.163 39.924 199.109 1.00 39.49 82 SER A O 1
ATOM 633 N N . ASN A 1 95 ? 24.980 41.254 200.485 1.00 39.71 83 ASN A N 1
ATOM 634 C CA . ASN A 1 95 ? 24.579 40.164 201.381 1.00 40.15 83 ASN A CA 1
ATOM 635 C C . ASN A 1 95 ? 23.049 39.975 201.451 1.00 39.94 83 ASN A C 1
ATOM 636 O O . ASN A 1 95 ? 22.503 39.509 202.443 1.00 39.61 83 ASN A O 1
ATOM 641 N N . SER A 1 96 ? 22.387 40.306 200.351 1.00 40.13 84 SER A N 1
ATOM 642 C CA . SER A 1 96 ? 20.962 40.061 200.197 1.00 40.03 84 SER A CA 1
ATOM 643 C C . SER A 1 96 ? 20.767 38.704 199.581 1.00 40.13 84 SER A C 1
ATOM 644 O O . SER A 1 96 ? 21.291 38.459 198.526 1.00 39.92 84 SER A O 1
ATOM 647 N N . PRO A 1 97 ? 19.999 37.824 200.226 1.00 40.90 85 PRO A N 1
ATOM 648 C CA . PRO A 1 97 ? 19.709 36.529 199.609 1.00 41.80 85 PRO A CA 1
ATOM 649 C C . PRO A 1 97 ? 19.067 36.582 198.221 1.00 42.38 85 PRO A C 1
ATOM 650 O O . PRO A 1 97 ? 19.332 35.672 197.428 1.00 42.61 85 PRO A O 1
ATOM 662 N N . GLU A 1 99 ? 19.723 38.359 195.610 1.00 42.93 87 GLU A N 1
ATOM 663 C CA . GLU A 1 99 ? 20.611 38.565 194.492 1.00 42.99 87 GLU A CA 1
ATOM 664 C C . GLU A 1 99 ? 21.371 37.293 194.088 1.00 41.98 87 GLU A C 1
ATOM 665 O O . GLU A 1 99 ? 21.955 37.252 193.002 1.00 42.47 87 GLU A O 1
ATOM 671 N N . TYR A 1 100 ? 21.259 36.235 194.900 1.00 40.94 88 TYR A N 1
ATOM 672 C CA . TYR A 1 100 ? 21.886 34.947 194.615 1.00 40.00 88 TYR A CA 1
ATOM 673 C C . TYR A 1 100 ? 20.909 33.989 193.975 1.00 39.50 88 TYR A C 1
ATOM 674 O O . TYR A 1 100 ? 20.677 32.875 194.472 1.00 38.83 88 TYR A O 1
ATOM 683 N N . THR A 1 101 ? 20.359 34.434 192.852 1.00 39.48 89 THR A N 1
ATOM 684 C CA . THR A 1 101 ? 19.474 33.619 192.026 1.00 39.38 89 THR A CA 1
ATOM 685 C C . THR A 1 101 ? 20.243 32.509 191.336 1.00 39.93 89 THR A C 1
ATOM 686 O O . THR A 1 101 ? 21.460 32.602 191.168 1.00 40.00 89 THR A O 1
ATOM 690 N N . GLU A 1 102 ? 19.521 31.480 190.895 1.00 40.84 90 GLU A N 1
ATOM 691 C CA . GLU A 1 102 ? 20.118 30.334 190.197 1.00 41.33 90 GLU A CA 1
ATOM 692 C C . GLU A 1 102 ? 20.914 30.748 188.949 1.00 41.36 90 GLU A C 1
ATOM 693 O O . GLU A 1 102 ? 21.982 30.209 188.652 1.00 41.33 90 GLU A O 1
ATOM 699 N N . ASP A 1 103 ? 20.390 31.730 188.237 1.00 41.78 91 ASP A N 1
ATOM 700 C CA . ASP A 1 103 ? 21.035 32.260 187.053 1.00 42.13 91 ASP A CA 1
ATOM 701 C C . ASP A 1 103 ? 22.418 32.832 187.361 1.00 41.44 91 ASP A C 1
ATOM 702 O O . ASP A 1 103 ? 23.363 32.686 186.605 1.00 41.41 91 ASP A O 1
ATOM 707 N N . VAL A 1 104 ? 22.510 33.472 188.508 1.00 41.11 92 VAL A N 1
ATOM 708 C CA . VAL A 1 104 ? 23.713 34.160 188.946 1.00 40.80 92 VAL A CA 1
ATOM 709 C C . VAL A 1 104 ? 24.737 33.205 189.607 1.00 40.46 92 VAL A C 1
ATOM 710 O O . VAL A 1 104 ? 25.947 33.358 189.430 1.00 39.94 92 VAL A O 1
ATOM 714 N N . VAL A 1 105 ? 24.246 32.227 190.365 1.00 40.06 93 VAL A N 1
ATOM 715 C CA . VAL A 1 105 ? 25.122 31.393 191.163 1.00 40.02 93 VAL A CA 1
ATOM 716 C C . VAL A 1 105 ? 25.346 29.971 190.697 1.00 39.65 93 VAL A C 1
ATOM 717 O O . VAL A 1 105 ? 26.216 29.306 191.236 1.00 39.16 93 VAL A O 1
ATOM 721 N N . LYS A 1 106 ? 24.574 29.473 189.738 1.00 39.65 94 LYS A N 1
ATOM 722 C CA . LYS A 1 106 ? 24.642 28.042 189.477 1.00 39.49 94 LYS A CA 1
ATOM 723 C C . LYS A 1 106 ? 26.057 27.640 189.041 1.00 39.26 94 LYS A C 1
ATOM 724 O O . LYS A 1 106 ? 26.607 28.162 188.086 1.00 38.84 94 LYS A O 1
ATOM 730 N N . GLY A 1 107 ? 26.657 26.723 189.784 1.00 39.36 95 GLY A N 1
ATOM 731 C CA . GLY A 1 107 ? 27.967 26.186 189.410 1.00 39.32 95 GLY A CA 1
ATOM 732 C C . GLY A 1 107 ? 29.126 27.052 189.839 1.00 39.21 95 GLY A C 1
ATOM 733 O O . GLY A 1 107 ? 30.278 26.634 189.739 1.00 39.20 95 GLY A O 1
ATOM 734 N N . LYS A 1 108 ? 28.827 28.233 190.375 1.00 39.05 96 LYS A N 1
ATOM 735 C CA . LYS A 1 108 ? 29.864 29.168 190.754 1.00 38.87 96 LYS A CA 1
ATOM 736 C C . LYS A 1 108 ? 30.389 28.917 192.175 1.00 38.34 96 LYS A C 1
ATOM 737 O O . LYS A 1 108 ? 29.817 28.138 192.944 1.00 37.49 96 LYS A O 1
ATOM 743 N N . THR A 1 109 ? 31.532 29.530 192.466 1.00 38.16 97 THR A N 1
ATOM 744 C CA . THR A 1 109 ? 32.169 29.463 193.778 1.00 38.01 97 THR A CA 1
ATOM 745 C C . THR A 1 109 ? 32.058 30.838 194.455 1.00 37.89 97 THR A C 1
ATOM 746 O O . THR A 1 109 ? 32.624 31.809 193.993 1.00 37.74 97 THR A O 1
ATOM 750 N N . LEU A 1 110 ? 31.334 30.899 195.555 1.00 38.06 98 LEU A N 1
ATOM 751 C CA . LEU A 1 110 ? 31.050 32.154 196.233 1.00 38.48 98 LEU A CA 1
ATOM 752 C C . LEU A 1 110 ? 32.046 32.400 197.360 1.00 38.88 98 LEU A C 1
ATOM 753 O O . LEU A 1 110 ? 32.016 31.722 198.386 1.00 38.88 98 LEU A O 1
ATOM 758 N N . ILE A 1 111 ? 32.944 33.353 197.148 1.00 39.61 99 ILE A N 1
ATOM 759 C CA . ILE A 1 111 ? 33.853 33.794 198.181 1.00 40.66 99 ILE A CA 1
ATOM 760 C C . ILE A 1 111 ? 33.106 34.877 198.973 1.00 41.93 99 ILE A C 1
ATOM 761 O O . ILE A 1 111 ? 32.686 35.886 198.423 1.00 40.82 99 ILE A O 1
ATOM 774 N N . THR A 1 113 ? 32.789 37.232 202.824 1.00 43.73 101 THR A N 1
ATOM 775 C CA . THR A 1 113 ? 33.206 37.689 204.115 1.00 43.13 101 THR A CA 1
ATOM 776 C C . THR A 1 113 ? 32.108 38.609 204.621 1.00 42.73 101 THR A C 1
ATOM 777 O O . THR A 1 113 ? 31.608 39.460 203.875 1.00 42.41 101 THR A O 1
ATOM 781 N N . THR A 1 114 ? 31.700 38.404 205.872 1.00 42.58 102 THR A N 1
ATOM 782 C CA . THR A 1 114 ? 30.642 39.204 206.485 1.00 42.54 102 THR A CA 1
ATOM 783 C C . THR A 1 114 ? 31.005 39.649 207.891 1.00 42.61 102 THR A C 1
ATOM 784 O O . THR A 1 114 ? 32.016 39.219 208.469 1.00 43.03 102 THR A O 1
ATOM 788 N N . THR A 1 115 ? 30.172 40.540 208.420 1.00 42.95 103 THR A N 1
ATOM 789 C CA . THR A 1 115 ? 30.399 41.178 209.708 1.00 43.26 103 THR A CA 1
ATOM 790 C C . THR A 1 115 ? 30.365 40.147 210.873 1.00 43.49 103 THR A C 1
ATOM 791 O O . THR A 1 115 ? 31.263 40.152 211.698 1.00 43.31 103 THR A O 1
ATOM 795 N N . ASN A 1 116 ? 29.384 39.233 210.860 1.00 43.64 104 ASN A N 1
ATOM 796 C CA . ASN A 1 116 ? 29.132 38.276 211.954 1.00 43.52 104 ASN A CA 1
ATOM 797 C C . ASN A 1 116 ? 29.198 36.772 211.576 1.00 44.08 104 ASN A C 1
ATOM 798 O O . ASN A 1 116 ? 30.027 35.999 212.128 1.00 44.45 104 ASN A O 1
ATOM 803 N N . GLY A 1 117 ? 28.340 36.360 210.636 1.00 44.00 105 GLY A N 1
ATOM 804 C CA . GLY A 1 117 ? 28.237 34.961 210.216 1.00 44.11 105 GLY A CA 1
ATOM 805 C C . GLY A 1 117 ? 29.543 34.239 209.906 1.00 44.91 105 GLY A C 1
ATOM 806 O O . GLY A 1 117 ? 29.776 33.136 210.411 1.00 45.13 105 GLY A O 1
ATOM 807 N N . THR A 1 118 ? 30.413 34.863 209.105 1.00 45.28 106 THR A N 1
ATOM 808 C CA . THR A 1 118 ? 31.656 34.222 208.665 1.00 45.55 106 THR A CA 1
ATOM 809 C C . THR A 1 118 ? 32.650 33.987 209.809 1.00 45.76 106 THR A C 1
ATOM 810 O O . THR A 1 118 ? 33.363 32.975 209.809 1.00 46.26 106 THR A O 1
ATOM 814 N N . ARG A 1 119 ? 32.658 34.901 210.789 1.00 45.71 107 ARG A N 1
ATOM 815 C CA . ARG A 1 119 ? 33.443 34.753 212.039 1.00 45.92 107 ARG A CA 1
ATOM 816 C C . ARG A 1 119 ? 32.966 33.533 212.889 1.00 44.85 107 ARG A C 1
ATOM 817 O O . ARG A 1 119 ? 33.768 32.748 213.411 1.00 44.70 107 ARG A O 1
ATOM 825 N N . ALA A 1 120 ? 31.648 33.415 213.038 1.00 43.77 108 ALA A N 1
ATOM 826 C CA . ALA A 1 120 ? 31.054 32.310 213.780 1.00 43.60 108 ALA A CA 1
ATOM 827 C C . ALA A 1 120 ? 31.386 30.934 213.129 1.00 43.61 108 ALA A C 1
ATOM 828 O O . ALA A 1 120 ? 31.605 29.921 213.828 1.00 42.93 108 ALA A O 1
ATOM 830 N N . ILE A 1 121 ? 31.407 30.907 211.793 1.00 43.60 109 ILE A N 1
ATOM 831 C CA . ILE A 1 121 ? 31.683 29.663 211.062 1.00 43.75 109 ILE A CA 1
ATOM 832 C C . ILE A 1 121 ? 33.124 29.215 211.340 1.00 43.69 109 ILE A C 1
ATOM 833 O O . ILE A 1 121 ? 33.362 28.135 211.858 1.00 43.82 109 ILE A O 1
ATOM 838 N N . LYS A 1 122 ? 34.069 30.091 211.070 1.00 44.02 110 LYS A N 1
ATOM 839 C CA . LYS A 1 122 ? 35.460 29.830 211.410 1.00 44.60 110 LYS A CA 1
ATOM 840 C C . LYS A 1 122 ? 35.666 29.490 212.876 1.00 44.26 110 LYS A C 1
ATOM 841 O O . LYS A 1 122 ? 36.489 28.644 213.191 1.00 44.91 110 LYS A O 1
ATOM 847 N N . GLY A 1 123 ? 34.935 30.150 213.774 1.00 44.11 111 GLY A N 1
ATOM 848 C CA . GLY A 1 123 ? 35.069 29.903 215.221 1.00 43.96 111 GLY A CA 1
ATOM 849 C C . GLY A 1 123 ? 34.607 28.537 215.707 1.00 43.80 111 GLY A C 1
ATOM 850 O O . GLY A 1 123 ? 34.931 28.136 216.814 1.00 43.80 111 GLY A O 1
ATOM 851 N N . SER A 1 124 ? 33.856 27.827 214.863 1.00 43.86 112 SER A N 1
ATOM 852 C CA . SER A 1 124 ? 33.336 26.499 215.173 1.00 43.61 112 SER A CA 1
ATOM 853 C C . SER A 1 124 ? 34.163 25.333 214.588 1.00 44.05 112 SER A C 1
ATOM 854 O O . SER A 1 124 ? 33.753 24.165 214.712 1.00 44.38 112 SER A O 1
ATOM 857 N N . GLU A 1 125 ? 35.340 25.629 214.024 1.00 44.01 113 GLU A N 1
ATOM 858 C CA . GLU A 1 125 ? 36.180 24.610 213.357 1.00 44.26 113 GLU A CA 1
ATOM 859 C C . GLU A 1 125 ? 36.355 23.280 214.089 1.00 43.40 113 GLU A C 1
ATOM 860 O O . GLU A 1 125 ? 36.497 22.238 213.447 1.00 43.28 113 GLU A O 1
ATOM 866 N N . THR A 1 126 ? 36.402 23.294 215.410 1.00 42.21 114 THR A N 1
ATOM 867 C CA . THR A 1 126 ? 36.728 22.058 216.117 1.00 41.56 114 THR A CA 1
ATOM 868 C C . THR A 1 126 ? 35.545 21.108 216.265 1.00 40.76 114 THR A C 1
ATOM 869 O O . THR A 1 126 ? 35.705 20.036 216.860 1.00 39.91 114 THR A O 1
ATOM 873 N N . ALA A 1 127 ? 34.360 21.506 215.781 1.00 39.92 115 ALA A N 1
ATOM 874 C CA . ALA A 1 127 ? 33.172 20.670 215.916 1.00 39.41 115 ALA A CA 1
ATOM 875 C C . ALA A 1 127 ? 33.313 19.463 215.020 1.00 39.33 115 ALA A C 1
ATOM 876 O O . ALA A 1 127 ? 34.041 19.516 214.028 1.00 39.29 115 ALA A O 1
ATOM 878 N N . ARG A 1 128 ? 32.616 18.374 215.346 1.00 39.14 116 ARG A N 1
ATOM 879 C CA . ARG A 1 128 ? 32.594 17.223 214.456 1.00 39.29 116 ARG A CA 1
ATOM 880 C C . ARG A 1 128 ? 31.900 17.551 213.122 1.00 39.24 116 ARG A C 1
ATOM 881 O O . ARG A 1 128 ? 32.366 17.143 212.055 1.00 38.50 116 ARG A O 1
ATOM 889 N N . ASP A 1 129 ? 30.762 18.243 213.202 1.00 39.39 117 ASP A N 1
ATOM 890 C CA . ASP A 1 129 ? 30.026 18.667 212.017 1.00 39.63 117 ASP A CA 1
ATOM 891 C C . ASP A 1 129 ? 29.613 20.085 212.216 1.00 39.58 117 ASP A C 1
ATOM 892 O O . ASP A 1 129 ? 29.014 20.374 213.238 1.00 40.13 117 ASP A O 1
ATOM 897 N N . ILE A 1 130 ? 29.928 20.961 211.257 1.00 39.48 118 ILE A N 1
ATOM 898 C CA . ILE A 1 130 ? 29.406 22.328 211.258 1.00 39.26 118 ILE A CA 1
ATOM 899 C C . ILE A 1 130 ? 28.261 22.477 210.246 1.00 38.93 118 ILE A C 1
ATOM 900 O O . ILE A 1 130 ? 28.480 22.433 209.044 1.00 39.08 118 ILE A O 1
ATOM 905 N N . LEU A 1 131 ? 27.056 22.689 210.744 1.00 38.66 119 LEU A N 1
ATOM 906 C CA . LEU A 1 131 ? 25.879 22.904 209.907 1.00 38.72 119 LEU A CA 1
ATOM 907 C C . LEU A 1 131 ? 25.543 24.364 209.770 1.00 38.52 119 LEU A C 1
ATOM 908 O O . LEU A 1 131 ? 25.793 25.152 210.662 1.00 39.22 119 LEU A O 1
ATOM 913 N N . ILE A 1 132 ? 24.944 24.736 208.655 1.00 38.49 120 ILE A N 1
ATOM 914 C CA . ILE A 1 132 ? 24.553 26.120 208.457 1.00 38.28 120 ILE A CA 1
ATOM 915 C C . ILE A 1 132 ? 23.057 26.189 208.569 1.00 38.41 120 ILE A C 1
ATOM 916 O O . ILE A 1 132 ? 22.367 25.519 207.827 1.00 38.06 120 ILE A O 1
ATOM 921 N N . GLY A 1 133 ? 22.564 26.999 209.503 1.00 38.78 121 GLY A N 1
ATOM 922 C CA . GLY A 1 133 ? 21.143 27.061 209.773 1.00 39.01 121 GLY A CA 1
ATOM 923 C C . GLY A 1 133 ? 20.550 28.442 209.684 1.00 39.24 121 GLY A C 1
ATOM 924 O O . GLY A 1 133 ? 21.231 29.455 209.834 1.00 39.57 121 GLY A O 1
ATOM 925 N N . SER A 1 134 ? 19.251 28.466 209.427 1.00 39.60 122 SER A N 1
ATOM 926 C CA . SER A 1 134 ? 18.509 29.709 209.236 1.00 39.68 122 SER A CA 1
ATOM 927 C C . SER A 1 134 ? 17.063 29.347 209.421 1.00 39.67 122 SER A C 1
ATOM 928 O O . SER A 1 134 ? 16.719 28.149 209.510 1.00 39.80 122 SER A O 1
ATOM 931 N N . VAL A 1 135 ? 16.196 30.347 209.412 1.00 39.65 123 VAL A N 1
ATOM 932 C CA . VAL A 1 135 ? 14.749 30.061 209.412 1.00 39.79 123 VAL A CA 1
ATOM 933 C C . VAL A 1 135 ? 14.356 29.257 208.183 1.00 39.42 123 VAL A C 1
ATOM 934 O O . VAL A 1 135 ? 13.511 28.359 208.249 1.00 39.56 123 VAL A O 1
ATOM 938 N N . LEU A 1 136 ? 14.978 29.592 207.064 1.00 39.48 124 LEU A N 1
ATOM 939 C CA . LEU A 1 136 ? 14.622 29.004 205.769 1.00 39.77 124 LEU A CA 1
ATOM 940 C C . LEU A 1 136 ? 14.807 27.499 205.736 1.00 39.46 124 LEU A C 1
ATOM 941 O O . LEU A 1 136 ? 14.036 26.821 205.086 1.00 39.49 124 LEU A O 1
ATOM 946 N N . ASN A 1 137 ? 15.843 26.984 206.406 1.00 39.42 125 ASN A N 1
ATOM 947 C CA . ASN A 1 137 ? 16.091 25.537 206.435 1.00 39.40 125 ASN A CA 1
ATOM 948 C C . ASN A 1 137 ? 16.029 24.907 207.829 1.00 39.52 125 ASN A C 1
ATOM 949 O O . ASN A 1 137 ? 16.582 23.831 208.058 1.00 39.37 125 ASN A O 1
ATOM 954 N N . GLY A 1 138 ? 15.307 25.558 208.732 1.00 39.74 126 GLY A N 1
ATOM 955 C CA . GLY A 1 138 ? 15.195 25.121 210.124 1.00 39.99 126 GLY A CA 1
ATOM 956 C C . GLY A 1 138 ? 14.752 23.686 210.293 1.00 40.18 126 GLY A C 1
ATOM 957 O O . GLY A 1 138 ? 15.420 22.918 210.964 1.00 40.43 126 GLY A O 1
ATOM 958 N N . GLU A 1 139 ? 13.654 23.308 209.652 1.00 40.25 127 GLU A N 1
ATOM 959 C CA . GLU A 1 139 ? 13.175 21.936 209.741 1.00 40.73 127 GLU A CA 1
ATOM 960 C C . GLU A 1 139 ? 14.228 20.940 209.239 1.00 40.17 127 GLU A C 1
ATOM 961 O O . GLU A 1 139 ? 14.488 19.907 209.877 1.00 40.39 127 GLU A O 1
ATOM 967 N N . ALA A 1 140 ? 14.823 21.234 208.095 1.00 39.31 128 ALA A N 1
ATOM 968 C CA . ALA A 1 140 ? 15.788 20.320 207.516 1.00 38.83 128 ALA A CA 1
ATOM 969 C C . ALA A 1 140 ? 17.019 20.197 208.417 1.00 38.92 128 ALA A C 1
ATOM 970 O O . ALA A 1 140 ? 17.607 19.130 208.523 1.00 38.36 128 ALA A O 1
ATOM 972 N N . VAL A 1 141 ? 17.398 21.293 209.081 1.00 39.17 129 VAL A N 1
ATOM 973 C CA . VAL A 1 141 ? 18.526 21.265 210.025 1.00 39.06 129 VAL A CA 1
ATOM 974 C C . VAL A 1 141 ? 18.215 20.340 211.206 1.00 39.01 129 VAL A C 1
ATOM 975 O O . VAL A 1 141 ? 19.078 19.616 211.689 1.00 38.60 129 VAL A O 1
ATOM 979 N N . ALA A 1 142 ? 16.979 20.405 211.684 1.00 38.84 130 ALA A N 1
ATOM 980 C CA . ALA A 1 142 ? 16.581 19.604 212.808 1.00 38.93 130 ALA A CA 1
ATOM 981 C C . ALA A 1 142 ? 16.653 18.141 212.402 1.00 38.89 130 ALA A C 1
ATOM 982 O O . ALA A 1 142 ? 17.121 17.299 213.150 1.00 38.59 130 ALA A O 1
ATOM 984 N N . GLU A 1 143 ? 16.239 17.851 211.183 1.00 39.08 131 GLU A N 1
ATOM 985 C CA . GLU A 1 143 ? 16.306 16.495 210.690 1.00 39.19 131 GLU A CA 1
ATOM 986 C C . GLU A 1 143 ? 17.742 15.994 210.600 1.00 38.66 131 GLU A C 1
ATOM 987 O O . GLU A 1 143 ? 18.007 14.870 210.983 1.00 38.70 131 GLU A O 1
ATOM 993 N N . LYS A 1 144 ? 18.667 16.837 210.145 1.00 38.61 132 LYS A N 1
ATOM 994 C CA . LYS A 1 144 ? 20.087 16.474 210.079 1.00 38.77 132 LYS A CA 1
ATOM 995 C C . LYS A 1 144 ? 20.729 16.288 211.465 1.00 38.66 132 LYS A C 1
ATOM 996 O O . LYS A 1 144 ? 21.523 15.373 211.698 1.00 38.85 132 LYS A O 1
ATOM 1002 N N . ILE A 1 145 ? 20.336 17.131 212.391 1.00 38.91 133 ILE A N 1
ATOM 1003 C CA . ILE A 1 145 ? 20.748 17.012 213.785 1.00 38.91 133 ILE A CA 1
ATOM 1004 C C . ILE A 1 145 ? 20.425 15.656 214.370 1.00 38.98 133 ILE A C 1
ATOM 1005 O O . ILE A 1 145 ? 21.265 15.032 215.007 1.00 39.21 133 ILE A O 1
ATOM 1010 N N . VAL A 1 146 ? 19.208 15.195 214.145 1.00 39.31 134 VAL A N 1
ATOM 1011 C CA . VAL A 1 146 ? 18.770 13.895 214.655 1.00 39.05 134 VAL A CA 1
ATOM 1012 C C . VAL A 1 146 ? 19.562 12.768 213.999 1.00 39.18 134 VAL A C 1
ATOM 1013 O O . VAL A 1 146 ? 20.027 11.872 214.679 1.00 39.08 134 VAL A O 1
ATOM 1017 N N . GLU A 1 147 ? 19.727 12.833 212.683 1.00 39.76 135 GLU A N 1
ATOM 1018 C CA . GLU A 1 147 ? 20.490 11.819 211.936 1.00 39.94 135 GLU A CA 1
ATOM 1019 C C . GLU A 1 147 ? 21.917 11.736 212.460 1.00 39.65 135 GLU A C 1
ATOM 1020 O O . GLU A 1 147 ? 22.440 10.652 212.629 1.00 39.31 135 GLU A O 1
ATOM 1026 N N . LEU A 1 148 ? 22.536 12.894 212.720 1.00 39.44 136 LEU A N 1
ATOM 1027 C CA . LEU A 1 148 ? 23.930 12.946 213.157 1.00 38.77 136 LEU A CA 1
ATOM 1028 C C . LEU A 1 148 ? 24.112 12.354 214.545 1.00 38.93 136 LEU A C 1
ATOM 1029 O O . LEU A 1 148 ? 25.210 11.912 214.908 1.00 38.63 136 LEU A O 1
ATOM 1034 N N . ASN A 1 149 ? 23.031 12.370 215.317 1.00 38.86 137 ASN A N 1
ATOM 1035 C CA . ASN A 1 149 ? 22.944 11.649 216.595 1.00 38.90 137 ASN A CA 1
ATOM 1036 C C . ASN A 1 149 ? 24.072 11.950 217.598 1.00 39.02 137 ASN A C 1
ATOM 1037 O O . ASN A 1 149 ? 24.562 11.037 218.281 1.00 39.48 137 ASN A O 1
ATOM 1042 N N . ASN A 1 150 ? 24.453 13.222 217.675 1.00 38.46 138 ASN A N 1
ATOM 1043 C CA . ASN A 1 150 ? 25.549 13.688 218.488 1.00 38.16 138 ASN A CA 1
ATOM 1044 C C . ASN A 1 150 ? 25.014 14.883 219.282 1.00 38.29 138 ASN A C 1
ATOM 1045 O O . ASN A 1 150 ? 24.012 15.495 218.887 1.00 37.93 138 ASN A O 1
ATOM 1050 N N . ASP A 1 151 ? 25.685 15.237 220.374 1.00 37.99 139 ASP A N 1
ATOM 1051 C CA . ASP A 1 151 ? 25.312 16.419 221.119 1.00 38.41 139 ASP A CA 1
ATOM 1052 C C . ASP A 1 151 ? 25.473 17.678 220.241 1.00 38.54 139 ASP A C 1
ATOM 1053 O O . ASP A 1 151 ? 26.277 17.720 219.318 1.00 38.70 139 ASP A O 1
ATOM 1058 N N . VAL A 1 152 ? 24.703 18.706 220.564 1.00 38.76 140 VAL A N 1
ATOM 1059 C CA . VAL A 1 152 ? 24.534 19.845 219.702 1.00 38.94 140 VAL A CA 1
ATOM 1060 C C . VAL A 1 152 ? 24.903 21.120 220.416 1.00 38.96 140 VAL A C 1
ATOM 1061 O O . VAL A 1 152 ? 24.618 21.274 221.584 1.00 39.02 140 VAL A O 1
ATOM 1065 N N . VAL A 1 153 ? 25.540 22.034 219.697 1.00 39.01 141 VAL A N 1
ATOM 1066 C CA . VAL A 1 153 ? 25.649 23.393 220.166 1.00 39.63 141 VAL A CA 1
ATOM 1067 C C . VAL A 1 153 ? 25.177 24.306 219.043 1.00 39.68 141 VAL A C 1
ATOM 1068 O O . VAL A 1 153 ? 25.591 24.186 217.905 1.00 39.87 141 VAL A O 1
ATOM 1072 N N . ILE A 1 154 ? 24.272 25.215 219.374 1.00 40.20 142 ILE A N 1
ATOM 1073 C CA . ILE A 1 154 ? 23.767 26.192 218.414 1.00 40.02 142 ILE A CA 1
ATOM 1074 C C . ILE A 1 154 ? 24.524 27.478 218.601 1.00 39.48 142 ILE A C 1
ATOM 1075 O O . ILE A 1 154 ? 24.450 28.120 219.643 1.00 39.67 142 ILE A O 1
ATOM 1080 N N . VAL A 1 155 ? 25.317 27.815 217.595 1.00 39.59 143 VAL A N 1
ATOM 1081 C CA . VAL A 1 155 ? 26.259 28.929 217.689 1.00 39.27 143 VAL A CA 1
ATOM 1082 C C . VAL A 1 155 ? 25.623 30.141 217.027 1.00 39.46 143 VAL A C 1
ATOM 1083 O O . VAL A 1 155 ? 25.582 30.217 215.815 1.00 39.40 143 VAL A O 1
ATOM 1087 N N . ASN A 1 156 ? 25.074 31.048 217.828 1.00 39.60 144 ASN A N 1
ATOM 1088 C CA . ASN A 1 156 ? 24.571 32.322 217.319 1.00 39.91 144 ASN A CA 1
ATOM 1089 C C . ASN A 1 156 ? 25.743 33.205 216.914 1.00 39.88 144 ASN A C 1
ATOM 1090 O O . ASN A 1 156 ? 26.695 33.332 217.663 1.00 40.48 144 ASN A O 1
ATOM 1095 N N . ALA A 1 157 ? 25.702 33.799 215.733 1.00 39.54 145 ALA A N 1
ATOM 1096 C CA . ALA A 1 157 ? 26.750 34.754 215.354 1.00 39.17 145 ALA A CA 1
ATOM 1097 C C . ALA A 1 157 ? 26.576 36.032 216.175 1.00 39.21 145 ALA A C 1
ATOM 1098 O O . ALA A 1 157 ? 27.549 36.667 216.563 1.00 38.64 145 ALA A O 1
ATOM 1100 N N . GLY A 1 158 ? 25.321 36.373 216.482 1.00 39.61 146 GLY A N 1
ATOM 1101 C CA . GLY A 1 158 ? 25.005 37.625 217.166 1.00 39.70 146 GLY A CA 1
ATOM 1102 C C . GLY A 1 158 ? 25.280 38.771 216.211 1.00 40.14 146 GLY A C 1
ATOM 1103 O O . GLY A 1 158 ? 25.358 38.552 214.995 1.00 40.82 146 GLY A O 1
ATOM 1104 N N . THR A 1 159 ? 25.406 39.978 216.737 1.00 40.04 147 THR A N 1
ATOM 1105 C CA . THR A 1 159 ? 25.843 41.091 215.928 1.00 40.61 147 THR A CA 1
ATOM 1106 C C . THR A 1 159 ? 26.901 41.848 216.721 1.00 39.89 147 THR A C 1
ATOM 1107 O O . THR A 1 159 ? 26.690 42.186 217.878 1.00 38.95 147 THR A O 1
ATOM 1111 N N . TYR A 1 160 ? 28.038 42.080 216.084 1.00 39.46 148 TYR A N 1
ATOM 1112 C CA . TYR A 1 160 ? 29.146 42.767 216.712 1.00 40.25 148 TYR A CA 1
ATOM 1113 C C . TYR A 1 160 ? 29.507 42.159 218.064 1.00 39.48 148 TYR A C 1
ATOM 1114 O O . TYR A 1 160 ? 29.730 42.865 219.025 1.00 39.17 148 TYR A O 1
ATOM 1123 N N . GLY A 1 161 ? 29.556 40.843 218.128 1.00 39.21 149 GLY A N 1
ATOM 1124 C CA . GLY A 1 161 ? 29.892 40.169 219.375 1.00 38.94 149 GLY A CA 1
ATOM 1125 C C . GLY A 1 161 ? 28.889 40.266 220.508 1.00 38.70 149 GLY A C 1
ATOM 1126 O O . GLY A 1 161 ? 29.268 40.172 221.667 1.00 38.76 149 GLY A O 1
ATOM 1127 N N . GLU A 1 162 ? 27.621 40.441 220.184 1.00 38.54 150 GLU A N 1
ATOM 1128 C CA . GLU A 1 162 ? 26.598 40.521 221.183 1.00 39.35 150 GLU A CA 1
ATOM 1129 C C . GLU A 1 162 ? 25.398 39.645 220.872 1.00 38.95 150 GLU A C 1
ATOM 1130 O O . GLU A 1 162 ? 24.989 39.460 219.733 1.00 38.44 150 GLU A O 1
ATOM 1136 N N . PHE A 1 163 ? 24.833 39.136 221.942 1.00 38.58 151 PHE A N 1
ATOM 1137 C CA . PHE A 1 163 ? 23.561 38.485 221.917 1.00 38.69 151 PHE A CA 1
ATOM 1138 C C . PHE A 1 163 ? 22.616 39.272 221.018 1.00 38.44 151 PHE A C 1
ATOM 1139 O O . PHE A 1 163 ? 22.426 40.480 221.221 1.00 38.34 151 PHE A O 1
ATOM 1147 N N . SER A 1 164 ? 21.995 38.579 220.063 1.00 38.33 152 SER A N 1
ATOM 1148 C CA . SER A 1 164 ? 21.043 39.187 219.141 1.00 38.04 152 SER A CA 1
ATOM 1149 C C . SER A 1 164 ? 19.765 38.367 219.095 1.00 38.24 152 SER A C 1
ATOM 1150 O O . SER A 1 164 ? 19.784 37.147 218.888 1.00 37.60 152 SER A O 1
ATOM 1153 N N . ILE A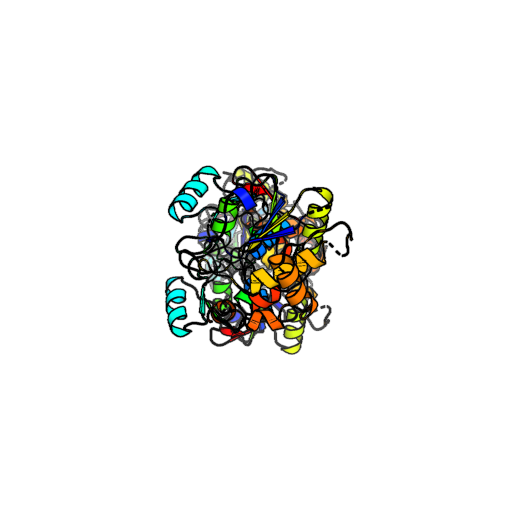 1 165 ? 18.648 39.056 219.293 1.00 38.90 153 ILE A N 1
ATOM 1154 C CA . ILE A 1 165 ? 17.324 38.424 219.315 1.00 39.29 153 ILE A CA 1
ATOM 1155 C C . ILE A 1 165 ? 16.974 37.629 218.056 1.00 39.41 153 ILE A C 1
ATOM 1156 O O . ILE A 1 165 ? 16.335 36.590 218.154 1.00 39.28 153 ILE A O 1
ATOM 1161 N N . ASP A 1 166 ? 17.386 38.104 216.883 1.00 39.91 154 ASP A N 1
ATOM 1162 C CA . ASP A 1 166 ? 17.115 37.355 215.623 1.00 40.00 154 ASP A CA 1
ATOM 1163 C C . ASP A 1 166 ? 17.760 35.961 215.681 1.00 40.09 154 ASP A C 1
ATOM 1164 O O . ASP A 1 166 ? 17.091 34.936 215.469 1.00 40.15 154 ASP A O 1
ATOM 1169 N N . ASP A 1 167 ? 19.049 35.902 215.993 1.00 39.76 155 ASP A N 1
ATOM 1170 C CA . ASP A 1 167 ? 19.724 34.616 215.984 1.00 40.16 155 ASP A CA 1
ATOM 1171 C C . ASP A 1 167 ? 19.168 33.724 217.106 1.00 40.01 155 ASP A C 1
ATOM 1172 O O . ASP A 1 167 ? 19.088 32.533 216.965 1.00 40.36 155 ASP A O 1
ATOM 1177 N N . PHE A 1 168 ? 18.766 34.325 218.210 1.00 39.73 156 PHE A N 1
ATOM 1178 C CA . PHE A 1 168 ? 18.315 33.596 219.374 1.00 39.29 156 PHE A CA 1
ATOM 1179 C C . PHE A 1 168 ? 16.964 32.943 219.112 1.00 39.85 156 PHE A C 1
ATOM 1180 O O . PHE A 1 168 ? 16.770 31.763 219.430 1.00 39.98 156 PHE A O 1
ATOM 1188 N N . ILE A 1 169 ? 16.022 33.685 218.521 1.00 39.86 157 ILE A N 1
ATOM 1189 C CA . ILE A 1 169 ? 14.706 33.113 218.278 1.00 39.82 157 ILE A CA 1
ATOM 1190 C C . ILE A 1 169 ? 14.795 32.034 217.209 1.00 40.28 157 ILE A C 1
ATOM 1191 O O . ILE A 1 169 ? 14.074 31.034 217.244 1.00 40.37 157 ILE A O 1
ATOM 1196 N N . CYS A 1 170 ? 15.685 32.248 216.246 1.00 41.18 158 CYS A N 1
ATOM 1197 C CA . CYS A 1 170 ? 15.904 31.284 215.189 1.00 40.85 158 CYS A CA 1
ATOM 1198 C C . CYS A 1 170 ? 16.470 30.008 215.789 1.00 40.16 158 CYS A C 1
ATOM 1199 O O . CYS A 1 170 ? 16.050 28.939 215.406 1.00 39.54 158 CYS A O 1
ATOM 1202 N N . SER A 1 171 ? 17.384 30.133 216.761 1.00 39.51 159 SER A N 1
ATOM 1203 C CA . SER A 1 171 ? 17.850 28.961 217.520 1.00 39.39 159 SER A CA 1
ATOM 1204 C C . SER A 1 171 ? 16.701 28.217 218.156 1.00 39.10 159 SER A C 1
ATOM 1205 O O . SER A 1 171 ? 16.627 27.008 218.102 1.00 39.33 159 SER A O 1
ATOM 1208 N N . GLY A 1 172 ? 15.807 28.964 218.779 1.00 39.35 160 GLY A N 1
ATOM 1209 C CA . GLY A 1 172 ? 14.623 28.417 219.415 1.00 39.39 160 GLY A CA 1
ATOM 1210 C C . GLY A 1 172 ? 13.729 27.661 218.471 1.00 39.49 160 GLY A C 1
ATOM 1211 O O . GLY A 1 172 ? 13.219 26.611 218.823 1.00 39.59 160 GLY A O 1
ATOM 1212 N N . TYR A 1 173 ? 13.529 28.208 217.281 1.00 39.02 161 TYR A N 1
ATOM 1213 C CA . TYR A 1 173 ? 12.723 27.550 216.277 1.00 39.19 161 TYR A CA 1
ATOM 1214 C C . TYR A 1 173 ? 13.305 26.202 215.924 1.00 38.90 161 TYR A C 1
ATOM 1215 O O . TYR A 1 173 ? 12.567 25.200 215.808 1.00 39.09 161 TYR A O 1
ATOM 1224 N N . ILE A 1 174 ? 14.623 26.179 215.750 1.00 38.24 162 ILE A N 1
ATOM 1225 C CA . ILE A 1 174 ? 15.307 24.971 215.331 1.00 37.94 162 ILE A CA 1
ATOM 1226 C C . ILE A 1 174 ? 15.264 23.921 216.449 1.00 38.16 162 ILE A C 1
ATOM 1227 O O . ILE A 1 174 ? 15.017 22.749 216.192 1.00 38.04 162 ILE A O 1
ATOM 1232 N N . ILE A 1 175 ? 15.494 24.361 217.681 1.00 37.99 163 ILE A N 1
ATOM 1233 C CA . ILE A 1 175 ? 15.426 23.489 218.836 1.00 37.83 163 ILE A CA 1
ATOM 1234 C C . ILE A 1 175 ? 14.016 22.894 218.910 1.00 38.03 163 ILE A C 1
ATOM 1235 O O . ILE A 1 175 ? 13.838 21.707 219.105 1.00 37.57 163 ILE A O 1
ATOM 1240 N N . ASN A 1 176 ? 13.013 23.726 218.683 1.00 38.35 164 ASN A N 1
ATOM 1241 C CA . ASN A 1 176 ? 11.650 23.267 218.689 1.00 38.06 164 ASN A CA 1
ATOM 1242 C C . ASN A 1 176 ? 11.399 22.185 217.675 1.00 38.21 164 ASN A C 1
ATOM 1243 O O . ASN A 1 176 ? 10.668 21.263 217.940 1.00 38.31 164 ASN A O 1
ATOM 1248 N N . CYS A 1 177 ? 11.983 22.335 216.499 1.00 39.14 165 CYS A N 1
ATOM 1249 C CA . CYS A 1 177 ? 11.853 21.363 215.415 1.00 39.39 165 CYS A CA 1
ATOM 1250 C C . CYS A 1 177 ? 12.542 20.050 215.747 1.00 39.77 165 CYS A C 1
ATOM 1251 O O . CYS A 1 177 ? 12.100 18.971 215.310 1.00 39.78 165 CYS A O 1
ATOM 1254 N N . VAL A 1 178 ? 13.642 20.138 216.491 1.00 40.17 166 VAL A N 1
ATOM 1255 C CA . VAL A 1 178 ? 14.306 18.952 216.986 1.00 41.05 166 VAL A CA 1
ATOM 1256 C C . VAL A 1 178 ? 13.383 18.238 217.972 1.00 42.11 166 VAL A C 1
ATOM 1257 O O . VAL A 1 178 ? 13.258 17.024 217.926 1.00 40.98 166 VAL A O 1
ATOM 1269 N N . ASP A 1 180 ? 10.116 18.380 218.081 1.00 44.24 168 ASP A N 1
ATOM 1270 C CA . ASP A 1 180 ? 9.046 17.758 217.320 1.00 44.34 168 ASP A CA 1
ATOM 1271 C C . ASP A 1 180 ? 9.469 16.358 216.855 1.00 43.99 168 ASP A C 1
ATOM 1272 O O . ASP A 1 180 ? 8.652 15.472 216.770 1.00 43.06 168 ASP A O 1
ATOM 1277 N N . ARG A 1 181 ? 10.754 16.178 216.568 1.00 44.49 169 ARG A N 1
ATOM 1278 C CA . ARG A 1 181 ? 11.278 14.895 216.123 1.00 45.12 169 ARG A CA 1
ATOM 1279 C C . ARG A 1 181 ? 11.794 14.004 217.222 1.00 46.33 169 ARG A C 1
ATOM 1280 O O . ARG A 1 181 ? 11.983 12.838 216.984 1.00 46.77 169 ARG A O 1
ATOM 1296 N N . LYS A 1 183 ? 11.953 13.180 221.856 1.00 46.61 171 LYS A N 1
ATOM 1297 C CA . LYS A 1 183 ? 11.812 13.453 223.280 1.00 45.25 171 LYS A CA 1
ATOM 1298 C C . LYS A 1 183 ? 13.106 13.189 224.097 1.00 44.06 171 LYS A C 1
ATOM 1299 O O . LYS A 1 183 ? 13.283 13.768 225.173 1.00 43.06 171 LYS A O 1
ATOM 1305 N N . LYS A 1 184 ? 14.018 12.356 223.586 1.00 43.25 172 LYS A N 1
ATOM 1306 C CA . LYS A 1 184 ? 15.286 12.069 224.304 1.00 43.12 172 LYS A CA 1
ATOM 1307 C C . LYS A 1 184 ? 16.289 13.229 224.263 1.00 42.36 172 LYS A C 1
ATOM 1308 O O . LYS A 1 184 ? 17.407 13.085 223.800 1.00 42.07 172 LYS A O 1
ATOM 1314 N N . LEU A 1 185 ? 15.898 14.357 224.824 1.00 41.98 173 LEU A N 1
ATOM 1315 C CA . LEU A 1 185 ? 16.704 15.564 224.780 1.00 41.65 173 LEU A CA 1
ATOM 1316 C C . LEU A 1 185 ? 17.034 16.065 226.147 1.00 41.40 173 LEU A C 1
ATOM 1317 O O . LEU A 1 185 ? 16.298 15.847 227.073 1.00 40.85 173 LEU A O 1
ATOM 1322 N N . GLU A 1 186 ? 18.148 16.771 226.250 1.00 42.16 174 GLU A N 1
ATOM 1323 C CA . GLU A 1 186 ? 18.465 17.585 227.461 1.00 42.81 174 GLU A CA 1
ATOM 1324 C C . GLU A 1 186 ? 18.960 18.970 227.042 1.00 40.87 174 GLU A C 1
ATOM 1325 O O . GLU A 1 186 ? 20.055 19.081 226.523 1.00 40.85 174 GLU A O 1
ATOM 1331 N N . LEU A 1 187 ? 18.152 20.001 227.254 1.00 39.67 175 LEU A N 1
ATOM 1332 C CA . LEU A 1 187 ? 18.550 21.366 226.893 1.00 38.59 175 LEU A CA 1
ATOM 1333 C C . LEU A 1 187 ? 19.294 22.051 228.040 1.00 37.83 175 LEU A C 1
ATOM 1334 O O . LEU A 1 187 ? 18.964 21.839 229.208 1.00 37.78 175 LEU A O 1
ATOM 1339 N N . THR A 1 188 ? 20.292 22.872 227.713 1.00 37.08 176 THR A N 1
ATOM 1340 C CA . THR A 1 188 ? 20.837 23.809 228.681 1.00 36.49 176 THR A CA 1
ATOM 1341 C C . THR A 1 188 ? 19.835 24.936 228.862 1.00 36.74 176 THR A C 1
ATOM 1342 O O . THR A 1 188 ? 18.944 25.119 228.027 1.00 36.25 176 THR A O 1
ATOM 1346 N N . ASP A 1 189 ? 19.997 25.693 229.939 1.00 36.52 177 ASP A N 1
ATOM 1347 C CA . ASP A 1 189 ? 19.078 26.785 230.235 1.00 36.88 177 ASP A CA 1
ATOM 1348 C C . ASP A 1 189 ? 19.029 27.807 229.072 1.00 37.19 177 ASP A C 1
ATOM 1349 O O . ASP A 1 189 ? 17.984 28.370 228.781 1.00 37.19 177 ASP A O 1
ATOM 1354 N N . ALA A 1 190 ? 20.166 28.034 228.412 1.00 37.23 178 ALA A N 1
ATOM 1355 C CA . ALA A 1 190 ? 20.231 28.965 227.284 1.00 37.07 178 ALA A CA 1
ATOM 1356 C C . ALA A 1 190 ? 19.365 28.495 226.150 1.00 37.41 178 ALA A C 1
ATOM 1357 O O . ALA A 1 190 ? 18.671 29.296 225.531 1.00 38.09 178 ALA A O 1
ATOM 1359 N N . ALA A 1 191 ? 19.397 27.187 225.893 1.00 37.78 179 ALA A N 1
ATOM 1360 C CA . ALA A 1 191 ? 18.585 26.557 224.848 1.00 37.50 179 ALA A CA 1
ATOM 1361 C C . ALA A 1 191 ? 17.107 26.532 225.208 1.00 37.21 179 ALA A C 1
ATOM 1362 O O . ALA A 1 191 ? 16.278 26.891 224.408 1.00 37.42 179 ALA A O 1
ATOM 1364 N N . THR A 1 192 ? 16.799 26.118 226.426 1.00 37.15 180 THR A N 1
ATOM 1365 C CA . THR A 1 192 ? 15.449 26.181 226.959 1.00 37.16 180 THR A CA 1
ATOM 1366 C C . THR A 1 192 ? 14.849 27.592 226.781 1.00 37.35 180 THR A C 1
ATOM 1367 O O . THR A 1 192 ? 13.717 27.757 226.335 1.00 37.48 180 THR A O 1
ATOM 1371 N N . THR A 1 193 ? 15.627 28.614 227.106 1.00 37.70 181 THR A N 1
ATOM 1372 C CA . THR A 1 193 ? 15.157 30.005 227.017 1.00 37.42 181 THR A CA 1
ATOM 1373 C C . THR A 1 193 ? 14.894 30.441 225.573 1.00 37.43 181 THR A C 1
ATOM 1374 O O . THR A 1 193 ? 13.873 31.055 225.284 1.00 37.47 181 THR A O 1
ATOM 1378 N N . ALA A 1 194 ? 15.786 30.091 224.651 1.00 37.69 182 ALA A N 1
ATOM 1379 C CA . ALA A 1 194 ? 15.556 30.355 223.232 1.00 37.61 182 ALA A CA 1
ATOM 1380 C C . ALA A 1 194 ? 14.276 29.678 222.766 1.00 37.93 182 ALA A C 1
ATOM 1381 O O . ALA A 1 194 ? 13.442 30.305 222.124 1.00 38.41 182 ALA A O 1
ATOM 1383 N N . GLN A 1 195 ? 14.123 28.397 223.080 1.00 37.87 183 GLN A N 1
ATOM 1384 C CA . GLN A 1 195 ? 12.949 27.663 222.671 1.00 38.08 183 GLN A CA 1
ATOM 1385 C C . GLN A 1 195 ? 11.679 28.314 223.224 1.00 37.90 183 GLN A C 1
ATOM 1386 O O . GLN A 1 195 ? 10.664 28.388 222.540 1.00 37.58 183 GLN A O 1
ATOM 1392 N N . TYR A 1 196 ? 11.764 28.812 224.452 1.00 38.01 184 TYR A N 1
ATOM 1393 C CA . TYR A 1 196 ? 10.651 29.487 225.104 1.00 38.17 184 TYR A CA 1
ATOM 1394 C C . TYR A 1 196 ? 10.241 30.742 224.361 1.00 38.49 184 TYR A C 1
ATOM 1395 O O . TYR A 1 196 ? 9.030 30.973 224.142 1.00 38.39 184 TYR A O 1
ATOM 1404 N N . VAL A 1 197 ? 11.246 31.538 223.975 1.00 38.47 185 VAL A N 1
ATOM 1405 C CA . VAL A 1 197 ? 11.026 32.772 223.233 1.00 38.42 185 VAL A CA 1
ATOM 1406 C C . VAL A 1 197 ? 10.361 32.453 221.898 1.00 38.60 185 VAL A C 1
ATOM 1407 O O . VAL A 1 197 ? 9.389 33.145 221.483 1.00 38.09 185 VAL A O 1
ATOM 1411 N N . TYR A 1 198 ? 10.871 31.414 221.224 1.00 38.38 186 TYR A N 1
ATOM 1412 C CA . TYR A 1 198 ? 10.269 30.987 219.958 1.00 38.61 186 TYR A CA 1
ATOM 1413 C C . TYR A 1 198 ? 8.834 30.507 220.177 1.00 38.90 186 TYR A C 1
ATOM 1414 O O . TYR A 1 198 ? 7.907 30.988 219.536 1.00 38.95 186 TYR A O 1
ATOM 1423 N N . LYS A 1 199 ? 8.671 29.554 221.080 1.00 39.59 187 LYS A N 1
ATOM 1424 C CA . LYS A 1 199 ? 7.383 28.890 221.323 1.00 40.18 187 LYS A CA 1
ATOM 1425 C C . LYS A 1 199 ? 6.285 29.944 221.612 1.00 39.63 187 LYS A C 1
ATOM 1426 O O . LYS A 1 199 ? 5.149 29.775 221.207 1.00 40.00 187 LYS A O 1
ATOM 1432 N N . THR A 1 200 ? 6.640 31.064 222.239 1.00 39.28 188 THR A N 1
ATOM 1433 C CA . THR A 1 200 ? 5.681 32.139 222.538 1.00 39.01 188 THR A CA 1
ATOM 1434 C C . THR A 1 200 ? 5.584 33.225 221.457 1.00 39.44 188 THR A C 1
ATOM 1435 O O . THR A 1 200 ? 4.958 34.249 221.661 1.00 39.44 188 THR A O 1
ATOM 1439 N N . ASN A 1 201 ? 6.191 32.986 220.303 1.00 40.27 189 ASN A N 1
ATOM 1440 C CA . ASN A 1 201 ? 6.287 33.953 219.221 1.00 40.29 189 ASN A CA 1
ATOM 1441 C C . ASN A 1 201 ? 6.574 33.178 217.939 1.00 40.95 189 ASN A C 1
ATOM 1442 O O . ASN A 1 201 ? 7.534 33.462 217.235 1.00 41.36 189 ASN A O 1
ATOM 1447 N N . GLU A 1 202 ? 5.761 32.171 217.652 1.00 41.49 190 GLU A N 1
ATOM 1448 C CA . GLU A 1 202 ? 6.029 31.244 216.543 1.00 42.17 190 GLU A CA 1
ATOM 1449 C C . GLU A 1 202 ? 6.203 31.868 215.179 1.00 41.69 190 GLU A C 1
ATOM 1450 O O . GLU A 1 202 ? 6.904 31.330 214.329 1.00 41.58 190 GLU A O 1
ATOM 1456 N N . ASP A 1 203 ? 5.532 32.984 214.964 1.00 41.75 191 ASP A N 1
ATOM 1457 C CA . ASP A 1 203 ? 5.580 33.680 213.677 1.00 41.83 191 ASP A CA 1
ATOM 1458 C C . ASP A 1 203 ? 6.964 34.309 213.486 1.00 41.38 191 ASP A C 1
ATOM 1459 O O . ASP A 1 203 ? 7.289 34.708 212.400 1.00 41.35 191 ASP A O 1
ATOM 1464 N N . ILE A 1 204 ? 7.749 34.450 214.552 1.00 41.04 192 ILE A N 1
ATOM 1465 C CA . ILE A 1 204 ? 9.130 34.951 214.459 1.00 40.96 192 ILE A CA 1
ATOM 1466 C C . ILE A 1 204 ? 9.241 36.445 214.118 1.00 40.59 192 ILE A C 1
ATOM 1467 O O . ILE A 1 204 ? 9.838 37.195 214.877 1.00 39.83 192 ILE A O 1
ATOM 1472 N N . LYS A 1 205 ? 8.715 36.837 212.956 1.00 41.23 193 LYS A N 1
ATOM 1473 C CA . LYS A 1 205 ? 8.689 38.239 212.479 1.00 41.62 193 LYS A CA 1
ATOM 1474 C C . LYS A 1 205 ? 8.464 39.255 213.590 1.00 41.26 193 LYS A C 1
ATOM 1475 O O . LYS A 1 205 ? 9.221 40.213 213.736 1.00 41.56 193 LYS A O 1
ATOM 1481 N N . GLY A 1 206 ? 7.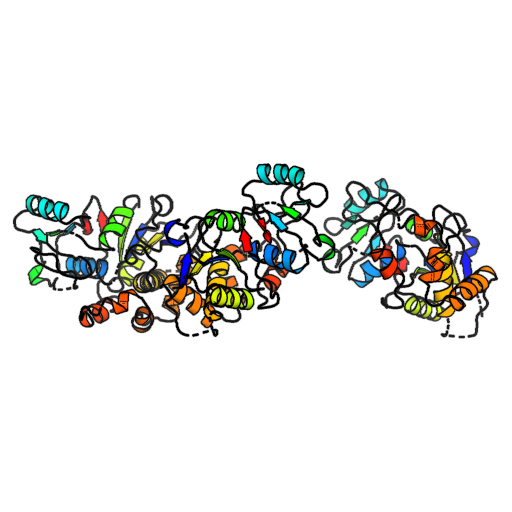397 39.048 214.353 1.00 40.72 194 GLY A N 1
ATOM 1482 C CA . GLY A 1 206 ? 6.975 40.029 215.342 1.00 40.57 194 GLY A CA 1
ATOM 1483 C C . GLY A 1 206 ? 8.044 40.332 216.371 1.00 40.39 194 GLY A C 1
ATOM 1484 O O . GLY A 1 206 ? 8.312 41.473 216.682 1.00 41.09 194 GLY A O 1
ATOM 1485 N N . PHE A 1 207 ? 8.680 39.296 216.884 1.00 40.06 195 PHE A N 1
ATOM 1486 C CA . PHE A 1 207 ? 9.564 39.452 218.003 1.00 39.81 195 PHE A CA 1
ATOM 1487 C C . PHE A 1 207 ? 10.940 39.943 217.572 1.00 39.60 195 PHE A C 1
ATOM 1488 O O . PHE A 1 207 ? 11.640 40.610 218.314 1.00 39.42 195 PHE A O 1
ATOM 1496 N N . VAL A 1 208 ? 11.333 39.623 216.354 1.00 39.66 196 VAL A N 1
ATOM 1497 C CA . VAL A 1 208 ? 12.602 40.098 215.846 1.00 39.85 196 VAL A CA 1
ATOM 1498 C C . VAL A 1 208 ? 12.634 41.635 215.801 1.00 39.87 196 VAL A C 1
ATOM 1499 O O . VAL A 1 208 ? 13.689 42.254 215.952 1.00 39.39 196 VAL A O 1
ATOM 1503 N N . LYS A 1 209 ? 11.471 42.254 215.604 1.00 40.10 197 LYS A N 1
ATOM 1504 C CA . LYS A 1 209 ? 11.412 43.721 215.580 1.00 40.22 197 LYS A CA 1
ATOM 1505 C C . LYS A 1 209 ? 11.928 44.394 216.870 1.00 40.11 197 LYS A C 1
ATOM 1506 O O . LYS A 1 209 ? 12.221 45.569 216.853 1.00 39.65 197 LYS A O 1
ATOM 1512 N N . TYR A 1 210 ? 12.077 43.634 217.962 1.00 40.53 198 TYR A N 1
ATOM 1513 C CA . TYR A 1 210 ? 12.717 44.132 219.191 1.00 40.48 198 TYR A CA 1
ATOM 1514 C C . TYR A 1 210 ? 14.244 44.070 219.156 1.00 40.14 198 TYR A C 1
ATOM 1515 O O . TYR A 1 210 ? 14.883 44.661 219.998 1.00 40.02 198 TYR A O 1
ATOM 1524 N N . ALA A 1 211 ? 14.830 43.354 218.196 1.00 39.61 199 ALA A N 1
ATOM 1525 C CA . ALA A 1 211 ? 16.285 43.274 218.091 1.00 39.43 199 ALA A CA 1
ATOM 1526 C C . ALA A 1 211 ? 16.886 44.613 217.701 1.00 39.21 199 ALA A C 1
ATOM 1527 O O . ALA A 1 211 ? 16.371 45.274 216.820 1.00 39.67 199 ALA A O 1
ATOM 1529 N N . LYS A 1 212 ? 17.995 44.985 218.329 1.00 39.25 200 LYS A N 1
ATOM 1530 C CA . LYS A 1 212 ? 18.717 46.220 217.995 1.00 39.24 200 LYS A CA 1
ATOM 1531 C C . LYS A 1 212 ? 19.084 46.212 216.507 1.00 39.09 200 LYS A C 1
ATOM 1532 O O . LYS A 1 212 ? 18.924 47.194 215.834 1.00 39.50 200 LYS A O 1
ATOM 1535 N N . HIS A 1 213 ? 19.513 45.060 216.005 1.00 39.12 201 HIS A N 1
ATOM 1536 C CA . HIS A 1 213 ? 19.941 44.839 214.622 1.00 39.15 201 HIS A CA 1
ATOM 1537 C C . HIS A 1 213 ? 18.825 45.079 213.622 1.00 39.53 201 HIS A C 1
ATOM 1538 O O . HIS A 1 213 ? 19.079 45.444 212.495 1.00 39.75 201 HIS A O 1
ATOM 1545 N N . TYR A 1 214 ? 17.583 44.840 214.017 1.00 39.59 202 TYR A N 1
ATOM 1546 C CA . TYR A 1 214 ? 16.453 45.160 213.163 1.00 39.34 202 TYR A CA 1
ATOM 1547 C C . TYR A 1 214 ? 16.426 46.627 212.757 1.00 39.54 202 TYR A C 1
ATOM 1548 O O . TYR A 1 214 ? 16.064 46.940 211.629 1.00 39.74 202 TYR A O 1
ATOM 1557 N N . LYS A 1 215 ? 16.782 47.533 213.661 1.00 39.57 203 LYS A N 1
ATOM 1558 C CA . LYS A 1 215 ? 16.764 48.956 213.289 1.00 40.48 203 LYS A CA 1
ATOM 1559 C C . LYS A 1 215 ? 17.798 49.170 212.202 1.00 39.61 203 LYS A C 1
ATOM 1560 O O . LYS A 1 215 ? 17.594 49.984 211.309 1.00 39.46 203 LYS A O 1
ATOM 1566 N N . ARG A 1 216 ? 18.905 48.440 212.279 1.00 39.25 204 ARG A N 1
ATOM 1567 C CA . ARG A 1 216 ? 19.956 48.571 211.273 1.00 39.28 204 ARG A CA 1
ATOM 1568 C C . ARG A 1 216 ? 19.485 48.094 209.885 1.00 39.55 204 ARG A C 1
ATOM 1569 O O . ARG A 1 216 ? 19.690 48.779 208.851 1.00 39.22 204 ARG A O 1
ATOM 1577 N N . ILE A 1 217 ? 18.851 46.928 209.890 1.00 39.40 205 ILE A N 1
ATOM 1578 C CA . ILE A 1 217 ? 18.278 46.343 208.698 1.00 40.02 205 ILE A CA 1
ATOM 1579 C C . ILE A 1 217 ? 17.252 47.313 208.072 1.00 40.32 205 ILE A C 1
ATOM 1580 O O . ILE A 1 217 ? 17.179 47.466 206.849 1.00 40.31 205 ILE A O 1
ATOM 1593 N N . GLU A 1 219 ? 17.201 50.685 208.493 1.00 40.32 207 GLU A N 1
ATOM 1594 C CA . GLU A 1 219 ? 17.751 51.923 207.982 1.00 40.34 207 GLU A CA 1
ATOM 1595 C C . GLU A 1 219 ? 18.552 51.661 206.713 1.00 39.37 207 GLU A C 1
ATOM 1596 O O . GLU A 1 219 ? 18.846 52.578 205.988 1.00 39.48 207 GLU A O 1
ATOM 1602 N N . LEU A 1 220 ? 18.859 50.401 206.415 1.00 38.65 208 LEU A N 1
ATOM 1603 C CA . LEU A 1 220 ? 19.444 50.048 205.127 1.00 37.95 208 LEU A CA 1
ATOM 1604 C C . LEU A 1 220 ? 18.390 49.744 204.042 1.00 37.86 208 LEU A C 1
ATOM 1605 O O . LEU A 1 220 ? 18.751 49.399 202.932 1.00 36.81 208 LEU A O 1
ATOM 1610 N N . GLY A 1 221 ? 17.099 49.860 204.369 1.00 38.10 209 GLY A N 1
ATOM 1611 C CA . GLY A 1 221 ? 15.999 49.617 203.420 1.00 38.00 209 GLY A CA 1
ATOM 1612 C C . GLY A 1 221 ? 15.820 48.156 203.032 1.00 38.20 209 GLY A C 1
ATOM 1613 O O . GLY A 1 221 ? 15.383 47.842 201.928 1.00 38.00 209 GLY A O 1
ATOM 1614 N N . LEU A 1 222 ? 16.127 47.253 203.955 1.00 38.32 210 LEU A N 1
ATOM 1615 C CA . LEU A 1 222 ? 16.140 45.838 203.661 1.00 38.30 210 LEU A CA 1
ATOM 1616 C C . LEU A 1 222 ? 14.887 45.113 204.113 1.00 38.36 210 LEU A C 1
ATOM 1617 O O . LEU A 1 222 ? 14.936 43.953 204.472 1.00 38.31 210 LEU A O 1
ATOM 1622 N N . LYS A 1 223 ? 13.752 45.804 204.087 1.00 38.98 211 LYS A N 1
ATOM 1623 C CA . LYS A 1 223 ? 12.457 45.199 204.403 1.00 39.24 211 LYS A CA 1
ATOM 1624 C C . LYS A 1 223 ? 12.214 43.886 203.635 1.00 39.19 211 LYS A C 1
ATOM 1625 O O . LYS A 1 223 ? 11.789 42.900 204.229 1.00 39.57 211 LYS A O 1
ATOM 1631 N N . LYS A 1 224 ? 12.521 43.872 202.336 1.00 39.30 212 LYS A N 1
ATOM 1632 C CA . LYS A 1 224 ? 12.377 42.663 201.510 1.00 39.31 212 LYS A CA 1
ATOM 1633 C C . LYS A 1 224 ? 13.217 41.507 202.048 1.00 39.01 212 LYS A C 1
ATOM 1634 O O . LYS A 1 224 ? 12.727 40.385 202.129 1.00 38.60 212 LYS A O 1
ATOM 1640 N N . ASP A 1 225 ? 14.487 41.767 202.361 1.00 38.62 213 ASP A N 1
ATOM 1641 C CA . ASP A 1 225 ? 15.356 40.704 202.881 1.00 38.94 213 ASP A CA 1
ATOM 1642 C C . ASP A 1 225 ? 14.818 40.197 204.214 1.00 39.16 213 ASP A C 1
ATOM 1643 O O . ASP A 1 225 ? 14.810 38.996 204.462 1.00 38.74 213 ASP A O 1
ATOM 1648 N N . PHE A 1 226 ? 14.366 41.124 205.064 1.00 39.48 214 PHE A N 1
ATOM 1649 C CA . PHE A 1 226 ? 13.801 40.777 206.376 1.00 39.98 214 PHE A CA 1
ATOM 1650 C C . PHE A 1 226 ? 12.592 39.817 206.245 1.00 40.43 214 PHE A C 1
ATOM 1651 O O . PHE A 1 226 ? 12.510 38.808 206.937 1.00 40.13 214 PHE A O 1
ATOM 1659 N N . GLU A 1 227 ? 11.657 40.137 205.354 1.00 40.43 215 GLU A N 1
ATOM 1660 C CA . GLU A 1 227 ? 10.474 39.299 205.216 1.00 40.93 215 GLU A CA 1
ATOM 1661 C C . GLU A 1 227 ? 10.845 37.932 204.660 1.00 40.51 215 GLU A C 1
ATOM 1662 O O . GLU A 1 227 ? 10.239 36.919 205.028 1.00 40.74 215 GLU A O 1
ATOM 1668 N N . TYR A 1 228 ? 11.807 37.916 203.744 1.00 39.77 216 TYR A N 1
ATOM 1669 C CA . TYR A 1 228 ? 12.244 36.693 203.116 1.00 39.62 216 TYR A CA 1
ATOM 1670 C C . TYR A 1 228 ? 12.919 35.771 204.147 1.00 39.88 216 TYR A C 1
ATOM 1671 O O . TYR A 1 228 ? 12.584 34.594 204.246 1.00 39.68 216 TYR A O 1
ATOM 1680 N N . CYS A 1 229 ? 13.850 36.320 204.919 1.00 40.23 217 CYS A N 1
ATOM 1681 C CA . CYS A 1 229 ? 14.577 35.543 205.931 1.00 41.17 217 CYS A CA 1
ATOM 1682 C C . CYS A 1 229 ? 13.722 35.012 207.081 1.00 40.72 217 CYS A C 1
ATOM 1683 O O . CYS A 1 229 ? 14.165 34.136 207.826 1.00 40.76 217 CYS A O 1
ATOM 1686 N N . CYS A 1 230 ? 12.516 35.534 207.221 1.00 40.13 218 CYS A N 1
ATOM 1687 C CA . CYS A 1 230 ? 11.579 35.004 208.194 1.00 40.33 218 CYS A CA 1
ATOM 1688 C C . CYS A 1 230 ? 10.696 33.878 207.667 1.00 40.26 218 CYS A C 1
ATOM 1689 O O . CYS A 1 230 ? 9.877 33.362 208.404 1.00 40.25 218 CYS A O 1
ATOM 1692 N N . LYS A 1 231 ? 10.828 33.516 206.391 1.00 40.27 219 LYS A N 1
ATOM 1693 C CA . LYS A 1 231 ? 10.035 32.427 205.828 1.00 40.10 219 LYS A CA 1
ATOM 1694 C C . LYS A 1 231 ? 10.547 31.061 206.304 1.00 39.87 219 LYS A C 1
ATOM 1695 O O . LYS A 1 231 ? 11.731 30.741 206.213 1.00 39.76 219 LYS A O 1
ATOM 1701 N N . LYS A 1 232 ? 9.635 30.268 206.837 1.00 39.99 220 LYS A N 1
ATOM 1702 C CA . LYS A 1 232 ? 9.955 28.946 207.390 1.00 40.41 220 LYS A CA 1
ATOM 1703 C C . LYS A 1 232 ? 10.089 27.878 206.321 1.00 40.37 220 LYS A C 1
ATOM 1704 O O . LYS A 1 232 ? 9.295 27.833 205.405 1.00 40.41 220 LYS A O 1
ATOM 1710 N N . ASP A 1 233 ? 11.098 27.020 206.438 1.00 40.99 221 ASP A N 1
ATOM 1711 C CA . ASP A 1 233 ? 11.066 25.710 205.765 1.00 41.16 221 ASP A CA 1
ATOM 1712 C C . ASP A 1 233 ? 10.852 25.791 204.275 1.00 41.09 221 ASP A C 1
ATOM 1713 O O . ASP A 1 233 ? 10.111 24.991 203.709 1.00 41.41 221 ASP A O 1
ATOM 1718 N N . ILE A 1 234 ? 11.483 26.755 203.621 1.00 41.18 222 ILE A N 1
ATOM 1719 C CA . ILE A 1 234 ? 11.433 26.797 202.170 1.00 41.30 222 ILE A CA 1
ATOM 1720 C C . ILE A 1 234 ? 12.681 26.176 201.547 1.00 40.82 222 ILE A C 1
ATOM 1721 O O . ILE A 1 234 ? 12.705 25.897 200.361 1.00 41.02 222 ILE A O 1
ATOM 1726 N N . VAL A 1 235 ? 13.705 25.922 202.332 1.00 40.60 223 VAL A N 1
ATOM 1727 C CA . VAL A 1 235 ? 14.881 25.232 201.808 1.00 40.69 223 VAL A CA 1
ATOM 1728 C C . VAL A 1 235 ? 15.069 23.903 202.546 1.00 40.72 223 VAL A C 1
ATOM 1729 O O . VAL A 1 235 ? 15.020 23.870 203.774 1.00 41.19 223 VAL A O 1
ATOM 1733 N N . LYS A 1 236 ? 15.238 22.818 201.792 1.00 40.86 224 LYS A N 1
ATOM 1734 C CA . LYS A 1 236 ? 15.372 21.447 202.340 1.00 41.02 224 LYS A CA 1
ATOM 1735 C C . LYS A 1 236 ? 16.825 20.994 202.438 1.00 40.52 224 LYS A C 1
ATOM 1736 O O . LYS A 1 236 ? 17.112 19.865 202.778 1.00 40.76 224 LYS A O 1
ATOM 1742 N N . LEU A 1 237 ? 17.728 21.908 202.168 1.00 40.50 225 LEU A N 1
ATOM 1743 C CA . LEU A 1 237 ? 19.152 21.649 202.124 1.00 40.72 225 LEU A CA 1
ATOM 1744 C C . LEU A 1 237 ? 19.812 22.091 203.432 1.00 40.31 225 LEU A C 1
ATOM 1745 O O . LEU A 1 237 ? 19.440 23.139 204.006 1.00 39.59 225 LEU A O 1
ATOM 1750 N N . VAL A 1 238 ? 20.801 21.317 203.884 1.00 39.71 226 VAL A N 1
ATOM 1751 C CA . VAL A 1 238 ? 21.582 21.696 205.042 1.00 39.34 226 VAL A CA 1
ATOM 1752 C C . VAL A 1 238 ? 23.040 21.850 204.694 1.00 39.15 226 VAL A C 1
ATOM 1753 O O . VAL A 1 238 ? 23.795 20.904 204.757 1.00 39.56 226 VAL A O 1
ATOM 1757 N N . PRO A 1 239 ? 23.466 23.064 204.371 1.00 39.40 227 PRO A N 1
ATOM 1758 C CA . PRO A 1 239 ? 24.873 23.226 204.040 1.00 39.77 227 PRO A CA 1
ATOM 1759 C C . PRO A 1 239 ? 25.789 22.868 205.194 1.00 40.34 227 PRO A C 1
ATOM 1760 O O . PRO A 1 239 ? 25.420 22.971 206.364 1.00 39.96 227 PRO A O 1
ATOM 1764 N N . GLN A 1 240 ? 26.992 22.455 204.845 1.00 41.14 228 GLN A N 1
ATOM 1765 C CA . GLN A 1 240 ? 27.904 21.961 205.828 1.00 41.75 228 GLN A CA 1
ATOM 1766 C C . GLN A 1 240 ? 29.295 22.499 205.536 1.00 41.79 228 GLN A C 1
ATOM 1767 O O . GLN A 1 240 ? 29.758 22.433 204.405 1.00 42.31 228 GLN A O 1
ATOM 1773 N N . TYR A 1 241 ? 29.936 23.063 206.556 1.00 41.73 229 TYR A N 1
ATOM 1774 C CA . TYR A 1 241 ? 31.296 23.602 206.450 1.00 41.33 229 TYR A CA 1
ATOM 1775 C C . TYR A 1 241 ? 32.295 22.487 206.759 1.00 40.94 229 TYR A C 1
ATOM 1776 O O . TYR A 1 241 ? 32.205 21.834 207.778 1.00 40.80 229 TYR A O 1
ATOM 1785 N N . THR A 1 242 ? 33.235 22.275 205.856 1.00 40.93 230 THR A N 1
ATOM 1786 C CA . THR A 1 242 ? 34.180 21.182 205.933 1.00 41.15 230 THR A CA 1
ATOM 1787 C C . THR A 1 242 ? 35.444 21.612 205.235 1.00 40.56 230 THR A C 1
ATOM 1788 O O . THR A 1 242 ? 35.371 21.929 204.068 1.00 40.48 230 THR A O 1
ATOM 1792 N N . ASN A 1 243 ? 36.579 21.612 205.934 1.00 40.35 231 ASN A N 1
ATOM 1793 C CA . ASN A 1 243 ? 37.859 21.949 205.339 1.00 40.46 231 ASN A CA 1
ATOM 1794 C C . ASN A 1 243 ? 37.814 23.272 204.589 1.00 40.62 231 ASN A C 1
ATOM 1795 O O . ASN A 1 243 ? 38.208 23.345 203.438 1.00 40.49 231 ASN A O 1
ATOM 1800 N N . GLY A 1 244 ? 37.275 24.307 205.221 1.00 41.02 232 GLY A N 1
ATOM 1801 C CA . GLY A 1 244 ? 37.259 25.658 204.634 1.00 40.98 232 GLY A CA 1
ATOM 1802 C C . GLY A 1 244 ? 36.226 25.961 203.558 1.00 41.27 232 GLY A C 1
ATOM 1803 O O . GLY A 1 244 ? 36.237 27.037 202.978 1.00 40.95 232 GLY A O 1
ATOM 1804 N N . GLU A 1 245 ? 35.319 25.027 203.311 1.00 41.61 233 GLU A N 1
ATOM 1805 C CA . GLU A 1 245 ? 34.363 25.133 202.229 1.00 41.83 233 GLU A CA 1
ATOM 1806 C C . GLU A 1 245 ? 33.012 24.767 202.732 1.00 41.61 233 GLU A C 1
ATOM 1807 O O . GLU A 1 245 ? 32.907 23.884 203.557 1.00 41.37 233 GLU A O 1
ATOM 1813 N N . ILE A 1 246 ? 31.977 25.382 202.172 1.00 41.93 234 ILE A N 1
ATOM 1814 C CA . ILE A 1 246 ? 30.605 24.966 202.431 1.00 42.29 234 ILE A CA 1
ATOM 1815 C C . ILE A 1 246 ? 29.958 24.415 201.160 1.00 43.12 234 ILE A C 1
ATOM 1816 O O . ILE A 1 246 ? 29.887 25.101 200.140 1.00 43.03 234 ILE A O 1
ATOM 1821 N N . LEU A 1 247 ? 29.483 23.173 201.252 1.00 44.00 235 LEU A N 1
ATOM 1822 C CA . LEU A 1 247 ? 28.712 22.516 200.192 1.00 44.64 235 LEU A CA 1
ATOM 1823 C C . LEU A 1 247 ? 27.342 22.003 200.733 1.00 45.24 235 LEU A C 1
ATOM 1824 O O . LEU A 1 247 ? 27.121 21.751 201.961 1.00 45.41 235 LEU A O 1
ATOM 1838 N N . LYS B 1 14 ? -3.634 50.217 155.569 1.00 44.59 2 LYS B N 1
ATOM 1839 C CA . LYS B 1 14 ? -2.411 49.794 154.891 1.00 43.54 2 LYS B CA 1
ATOM 1840 C C . LYS B 1 14 ? -1.310 49.409 155.886 1.00 42.22 2 LYS B C 1
ATOM 1841 O O . LYS B 1 14 ? -1.070 50.119 156.865 1.00 41.57 2 LYS B O 1
ATOM 1847 N N . ILE B 1 15 ? -0.609 48.313 155.604 1.00 41.05 3 ILE B N 1
ATOM 1848 C CA . ILE B 1 15 ? 0.554 47.927 156.391 1.00 40.50 3 ILE B CA 1
ATOM 1849 C C . ILE B 1 15 ? 1.774 47.794 155.524 1.00 40.14 3 ILE B C 1
ATOM 1850 O O . ILE B 1 15 ? 1.777 47.023 154.567 1.00 39.98 3 ILE B O 1
ATOM 1855 N N . ASP B 1 16 ? 2.823 48.517 155.914 1.00 39.94 4 ASP B N 1
ATOM 1856 C CA . ASP B 1 16 ? 4.120 48.495 155.236 1.00 39.74 4 ASP B CA 1
ATOM 1857 C C . ASP B 1 16 ? 5.210 48.022 156.203 1.00 39.24 4 ASP B C 1
ATOM 1858 O O . ASP B 1 16 ? 4.963 47.840 157.392 1.00 39.06 4 ASP B O 1
ATOM 1863 N N . LEU B 1 17 ? 6.406 47.794 155.682 1.00 38.91 5 LEU B N 1
ATOM 1864 C CA . LEU B 1 17 ? 7.522 47.311 156.487 1.00 38.63 5 LEU B CA 1
ATOM 1865 C C . LEU B 1 17 ? 8.788 47.961 155.965 1.00 38.70 5 LEU B C 1
ATOM 1866 O O . LEU B 1 17 ? 8.973 48.083 154.753 1.00 38.35 5 LEU B O 1
ATOM 1871 N N . ILE B 1 18 ? 9.615 48.431 156.895 1.00 38.64 6 ILE B N 1
ATOM 1872 C CA . ILE B 1 18 ? 10.922 48.999 156.610 1.00 38.92 6 ILE B CA 1
ATOM 1873 C C . ILE B 1 18 ? 11.968 48.030 157.181 1.00 39.15 6 ILE B C 1
ATOM 1874 O O . ILE B 1 18 ? 11.839 47.564 158.324 1.00 39.52 6 ILE B O 1
ATOM 1879 N N . ILE B 1 19 ? 12.986 47.713 156.377 1.00 39.09 7 ILE B N 1
ATOM 1880 C CA . ILE B 1 19 ? 13.887 46.596 156.657 1.00 38.84 7 ILE B CA 1
ATOM 1881 C C . ILE B 1 19 ? 15.023 46.873 157.664 1.00 39.41 7 ILE B C 1
ATOM 1882 O O . ILE B 1 19 ? 15.605 45.926 158.194 1.00 39.49 7 ILE B O 1
ATOM 1887 N N . SER B 1 20 ? 15.335 48.150 157.936 1.00 39.37 8 SER B N 1
ATOM 1888 C CA . SER B 1 20 ? 16.430 48.494 158.850 1.00 39.07 8 SER B CA 1
ATOM 1889 C C . SER B 1 20 ? 16.408 49.959 159.228 1.00 39.48 8 SER B C 1
ATOM 1890 O O . SER B 1 20 ? 15.844 50.796 158.533 1.00 39.12 8 SER B O 1
ATOM 1893 N N . ALA B 1 21 ? 17.058 50.262 160.339 1.00 40.22 9 ALA B N 1
ATOM 1894 C CA . ALA B 1 21 ? 17.243 51.648 160.778 1.00 40.90 9 ALA B CA 1
ATOM 1895 C C . ALA B 1 21 ? 17.883 52.533 159.722 1.00 41.01 9 ALA B C 1
ATOM 1896 O O . ALA B 1 21 ? 17.610 53.713 159.673 1.00 41.50 9 ALA B O 1
ATOM 1898 N N . ASP B 1 22 ? 18.726 51.975 158.872 1.00 41.37 10 ASP B N 1
ATOM 1899 C CA . ASP B 1 22 ? 19.356 52.759 157.797 1.00 41.75 10 ASP B CA 1
ATOM 1900 C C . ASP B 1 22 ? 18.515 52.881 156.538 1.00 41.46 10 ASP B C 1
ATOM 1901 O O . ASP B 1 22 ? 18.967 53.490 155.575 1.00 41.21 10 ASP B O 1
ATOM 1906 N N . ASP B 1 23 ? 17.316 52.295 156.528 1.00 41.43 11 ASP B N 1
ATOM 1907 C CA . ASP B 1 23 ? 16.456 52.372 155.344 1.00 41.36 11 ASP B CA 1
ATOM 1908 C C . ASP B 1 23 ? 15.143 53.065 155.641 1.00 41.36 11 ASP B C 1
ATOM 1909 O O . ASP B 1 23 ? 14.204 52.927 154.889 1.00 41.76 11 ASP B O 1
ATOM 1914 N N . ILE B 1 24 ? 15.093 53.806 156.740 1.00 41.49 12 ILE B N 1
ATOM 1915 C CA . ILE B 1 24 ? 13.942 54.606 157.088 1.00 41.87 12 ILE B CA 1
ATOM 1916 C C . ILE B 1 24 ? 13.912 55.854 156.249 1.00 42.43 12 ILE B C 1
ATOM 1917 O O . ILE B 1 24 ? 14.893 56.548 156.165 1.00 43.17 12 ILE B O 1
ATOM 1922 N N . LYS B 1 25 ? 12.779 56.152 155.636 1.00 43.27 13 LYS B N 1
ATOM 1923 C CA . LYS B 1 25 ? 12.593 57.404 154.912 1.00 43.51 13 LYS B CA 1
ATOM 1924 C C . LYS B 1 25 ? 11.357 58.041 155.558 1.00 43.17 13 LYS B C 1
ATOM 1925 O O . LYS B 1 25 ? 10.350 57.366 155.779 1.00 42.29 13 LYS B O 1
ATOM 1931 N N . GLU B 1 26 ? 11.451 59.320 155.904 1.00 43.56 14 GLU B N 1
ATOM 1932 C CA . GLU B 1 26 ? 10.355 60.034 156.583 1.00 44.33 14 GLU B CA 1
ATOM 1933 C C . GLU B 1 26 ? 8.981 59.832 155.936 1.00 43.87 14 GLU B C 1
ATOM 1934 O O . GLU B 1 26 ? 7.999 59.625 156.638 1.00 44.25 14 GLU B O 1
ATOM 1940 N N . GLU B 1 27 ? 8.913 59.911 154.614 1.00 43.32 15 GLU B N 1
ATOM 1941 C CA . GLU B 1 27 ? 7.645 59.810 153.885 1.00 43.36 15 GLU B CA 1
ATOM 1942 C C . GLU B 1 27 ? 6.917 58.484 154.111 1.00 42.77 15 GLU B C 1
ATOM 1943 O O . GLU B 1 27 ? 5.703 58.403 153.954 1.00 42.62 15 GLU B O 1
ATOM 1949 N N . LYS B 1 28 ? 7.666 57.442 154.436 1.00 42.39 16 LYS B N 1
ATOM 1950 C CA . LYS B 1 28 ? 7.071 56.149 154.740 1.00 42.65 16 LYS B CA 1
ATOM 1951 C C . LYS B 1 28 ? 6.617 56.051 156.197 1.00 42.33 16 LYS B C 1
ATOM 1952 O O . LYS B 1 28 ? 5.946 55.086 156.566 1.00 42.86 16 LYS B O 1
ATOM 1958 N N . VAL B 1 29 ? 6.999 57.024 157.022 1.00 41.64 17 VAL B N 1
ATOM 1959 C CA . VAL B 1 29 ? 6.714 56.972 158.446 1.00 41.37 17 VAL B CA 1
ATOM 1960 C C . VAL B 1 29 ? 5.767 58.067 158.923 1.00 41.13 17 VAL B C 1
ATOM 1961 O O . VAL B 1 29 ? 4.941 57.813 159.787 1.00 40.52 17 VAL B O 1
ATOM 1965 N N . LYS B 1 30 ? 5.870 59.271 158.364 1.00 41.15 18 LYS B N 1
ATOM 1966 C CA . LYS B 1 30 ? 5.101 60.391 158.891 1.00 41.37 18 LYS B CA 1
ATOM 1967 C C . LYS B 1 30 ? 3.595 60.106 158.938 1.00 41.18 18 LYS B C 1
ATOM 1968 O O . LYS B 1 30 ? 3.046 59.485 158.033 1.00 40.85 18 LYS B O 1
ATOM 1974 N N . ASN B 1 31 ? 2.981 60.497 160.061 1.00 41.03 19 ASN B N 1
ATOM 1975 C CA . ASN B 1 31 ? 1.535 60.369 160.323 1.00 41.05 19 ASN B CA 1
ATOM 1976 C C . ASN B 1 31 ? 0.971 58.952 160.411 1.00 40.64 19 ASN B C 1
ATOM 1977 O O . ASN B 1 31 ? -0.242 58.773 160.536 1.00 40.99 19 ASN B O 1
ATOM 1982 N N . LYS B 1 32 ? 1.833 57.950 160.376 1.00 40.13 20 LYS B N 1
ATOM 1983 C CA . LYS B 1 32 ? 1.389 56.579 160.465 1.00 40.06 20 LYS B CA 1
ATOM 1984 C C . LYS B 1 32 ? 1.505 56.074 161.897 1.00 39.43 20 LYS B C 1
ATOM 1985 O O . LYS B 1 32 ? 2.010 56.769 162.778 1.00 39.19 20 LYS B O 1
ATOM 1991 N N . THR B 1 33 ? 0.979 54.873 162.113 1.00 39.02 21 THR B N 1
ATOM 1992 C CA . THR B 1 33 ? 1.246 54.096 163.305 1.00 38.85 21 THR B CA 1
ATOM 1993 C C . THR B 1 33 ? 2.540 53.340 163.030 1.00 38.84 21 THR B C 1
ATOM 1994 O O . THR B 1 33 ? 2.563 52.425 162.211 1.00 38.82 21 THR B O 1
ATOM 1998 N N . ALA B 1 34 ? 3.622 53.742 163.688 1.00 38.95 22 ALA B N 1
ATOM 1999 C CA . ALA B 1 34 ? 4.925 53.092 163.507 1.00 39.18 22 ALA B CA 1
ATOM 2000 C C . ALA B 1 34 ? 5.137 52.058 164.571 1.00 39.03 22 ALA B C 1
ATOM 2001 O O . ALA B 1 34 ? 4.897 52.344 165.716 1.00 39.38 22 ALA B O 1
ATOM 2003 N N . VAL B 1 35 ? 5.588 50.865 164.209 1.00 39.04 23 VAL B N 1
ATOM 2004 C CA . VAL B 1 35 ? 5.907 49.838 165.205 1.00 38.98 23 VAL B CA 1
ATOM 2005 C C . VAL B 1 35 ? 7.378 49.473 165.115 1.00 39.14 23 VAL B C 1
ATOM 2006 O O . VAL B 1 35 ? 7.822 48.883 164.144 1.00 39.78 23 VAL B O 1
ATOM 2010 N N . VAL B 1 36 ? 8.144 49.796 166.134 1.00 39.24 24 VAL B N 1
ATOM 2011 C CA . VAL B 1 36 ? 9.564 49.557 166.080 1.00 39.35 24 VAL B CA 1
ATOM 2012 C C . VAL B 1 36 ? 9.911 48.195 166.650 1.00 39.81 24 VAL B C 1
ATOM 2013 O O . VAL B 1 36 ? 9.449 47.835 167.737 1.00 40.06 24 VAL B O 1
ATOM 2017 N N . ILE B 1 37 ? 10.727 47.442 165.907 1.00 40.16 25 ILE B N 1
ATOM 2018 C CA . ILE B 1 37 ? 11.073 46.077 166.280 1.00 40.68 25 ILE B CA 1
ATOM 2019 C C . ILE B 1 37 ? 12.588 45.839 166.302 1.00 40.82 25 ILE B C 1
ATOM 2020 O O . ILE B 1 37 ? 13.258 45.999 165.288 1.00 40.76 25 ILE B O 1
ATOM 2025 N N . ASP B 1 38 ? 13.109 45.478 167.477 1.00 41.07 26 ASP B N 1
ATOM 2026 C CA . ASP B 1 38 ? 14.473 44.985 167.632 1.00 41.35 26 ASP B CA 1
ATOM 2027 C C . ASP B 1 38 ? 14.390 43.874 168.667 1.00 41.69 26 ASP B C 1
ATOM 2028 O O . ASP B 1 38 ? 14.679 44.100 169.834 1.00 42.38 26 ASP B O 1
ATOM 2041 N N . LEU B 1 40 ? 15.890 41.011 169.390 1.00 40.76 28 LEU B N 1
ATOM 2042 C CA . LEU B 1 40 ? 17.059 40.484 170.037 1.00 40.36 28 LEU B CA 1
ATOM 2043 C C . LEU B 1 40 ? 18.068 41.614 170.072 1.00 40.31 28 LEU B C 1
ATOM 2044 O O . LEU B 1 40 ? 18.993 41.653 169.206 1.00 40.32 28 LEU B O 1
ATOM 2049 N N . ARG B 1 41 ? 17.947 42.533 171.047 1.00 39.77 29 ARG B N 1
ATOM 2050 C CA . ARG B 1 41 ? 17.081 42.425 172.230 1.00 38.79 29 ARG B CA 1
ATOM 2051 C C . ARG B 1 41 ? 16.394 43.718 172.663 1.00 39.07 29 ARG B C 1
ATOM 2052 O O . ARG B 1 41 ? 15.545 43.672 173.542 1.00 39.63 29 ARG B O 1
ATOM 2060 N N . ALA B 1 42 ? 16.725 44.857 172.059 1.00 38.97 30 ALA B N 1
ATOM 2061 C CA . ALA B 1 42 ? 16.326 46.160 172.610 1.00 38.98 30 ALA B CA 1
ATOM 2062 C C . ALA B 1 42 ? 14.849 46.307 172.885 1.00 38.98 30 ALA B C 1
ATOM 2063 O O . ALA B 1 42 ? 14.503 46.819 173.916 1.00 38.75 30 ALA B O 1
ATOM 2065 N N . THR B 1 43 ? 13.975 45.917 171.958 1.00 39.59 31 THR B N 1
ATOM 2066 C CA . THR B 1 43 ? 12.532 46.117 172.191 1.00 39.83 31 THR B CA 1
ATOM 2067 C C . THR B 1 43 ? 11.972 45.068 173.129 1.00 40.01 31 THR B C 1
ATOM 2068 O O . THR B 1 43 ? 10.945 45.303 173.737 1.00 40.51 31 THR B O 1
ATOM 2072 N N . SER B 1 44 ? 12.654 43.930 173.268 1.00 40.09 32 SER B N 1
ATOM 2073 C CA . SER B 1 44 ? 12.282 42.939 174.271 1.00 39.90 32 SER B CA 1
ATOM 2074 C C . SER B 1 44 ? 12.623 43.441 175.657 1.00 39.52 32 SER B C 1
ATOM 2075 O O . SER B 1 44 ? 11.876 43.188 176.621 1.00 39.56 32 SER B O 1
ATOM 2078 N N . VAL B 1 45 ? 13.757 44.135 175.753 1.00 38.49 33 VAL B N 1
ATOM 2079 C CA . VAL B 1 45 ? 14.161 44.768 176.977 1.00 38.15 33 VAL B CA 1
ATOM 2080 C C . VAL B 1 45 ? 13.172 45.855 177.382 1.00 37.64 33 VAL B C 1
ATOM 2081 O O . VAL B 1 45 ? 12.685 45.867 178.499 1.00 37.74 33 VAL B O 1
ATOM 2085 N N . ILE B 1 46 ? 12.900 46.780 176.487 1.00 37.34 34 ILE B N 1
ATOM 2086 C CA . ILE B 1 46 ? 11.946 47.867 176.765 1.00 37.22 34 ILE B CA 1
ATOM 2087 C C . ILE B 1 46 ? 10.575 47.331 177.183 1.00 37.59 34 ILE B C 1
ATOM 2088 O O . ILE B 1 46 ? 9.996 47.755 178.174 1.00 37.56 34 ILE B O 1
ATOM 2093 N N . THR B 1 47 ? 10.070 46.373 176.428 1.00 38.09 35 THR B N 1
ATOM 2094 C CA . THR B 1 47 ? 8.810 45.749 176.752 1.00 38.52 35 THR B CA 1
ATOM 2095 C C . THR B 1 47 ? 8.835 45.112 178.140 1.00 38.48 35 THR B C 1
ATOM 2096 O O . THR B 1 47 ? 7.897 45.259 178.901 1.00 38.24 35 THR B O 1
ATOM 2100 N N . THR B 1 48 ? 9.904 44.391 178.458 1.00 38.54 36 THR B N 1
ATOM 2101 C CA . THR B 1 48 ? 9.995 43.706 179.731 1.00 38.57 36 THR B CA 1
ATOM 2102 C C . THR B 1 48 ? 10.100 44.657 180.913 1.00 38.70 36 THR B C 1
ATOM 2103 O O . THR B 1 48 ? 9.430 44.459 181.948 1.00 39.21 36 THR B O 1
ATOM 2107 N N . ALA B 1 49 ? 10.968 45.656 180.792 1.00 38.28 37 ALA B N 1
ATOM 2108 C CA . ALA B 1 49 ? 11.203 46.578 181.898 1.00 37.99 37 ALA B CA 1
ATOM 2109 C C . ALA B 1 49 ? 9.911 47.319 182.233 1.00 38.04 37 ALA B C 1
ATOM 2110 O O . ALA B 1 49 ? 9.531 47.397 183.401 1.00 37.94 37 ALA B O 1
ATOM 2112 N N . LEU B 1 50 ? 9.219 47.837 181.223 1.00 37.79 38 LEU B N 1
ATOM 2113 C CA . LEU B 1 50 ? 8.002 48.609 181.484 1.00 37.85 38 LEU B CA 1
ATOM 2114 C C . LEU B 1 50 ? 6.906 47.740 182.080 1.00 37.84 38 LEU B C 1
ATOM 2115 O O . LEU B 1 50 ? 6.178 48.174 182.994 1.00 37.87 38 LEU B O 1
ATOM 2120 N N . ASN B 1 51 ? 6.815 46.507 181.595 1.00 37.43 39 ASN B N 1
ATOM 2121 C CA . ASN B 1 51 ? 5.889 45.558 182.148 1.00 37.47 39 ASN B CA 1
ATOM 2122 C C . ASN B 1 51 ? 6.250 45.214 183.601 1.00 37.72 39 ASN B C 1
ATOM 2123 O O . ASN B 1 51 ? 5.382 44.855 184.369 1.00 37.70 39 ASN B O 1
ATOM 2128 N N . ASN B 1 52 ? 7.522 45.328 183.980 1.00 38.13 40 ASN B N 1
ATOM 2129 C CA . ASN B 1 52 ? 7.943 45.116 185.368 1.00 38.42 40 ASN B CA 1
ATOM 2130 C C . ASN B 1 52 ? 7.922 46.413 186.220 1.00 38.97 40 ASN B C 1
ATOM 2131 O O . ASN B 1 52 ? 8.584 46.495 187.269 1.00 39.28 40 ASN B O 1
ATOM 2136 N N . GLY B 1 53 ? 7.183 47.428 185.773 1.00 39.47 41 GLY B N 1
ATOM 2137 C CA . GLY B 1 53 ? 6.854 48.582 186.615 1.00 39.82 41 GLY B CA 1
ATOM 2138 C C . GLY B 1 53 ? 7.846 49.719 186.510 1.00 40.67 41 GLY B C 1
ATOM 2139 O O . GLY B 1 53 ? 7.809 50.674 187.275 1.00 41.06 41 GLY B O 1
ATOM 2140 N N . CYS B 1 54 ? 8.754 49.611 185.564 1.00 41.71 42 CYS B N 1
ATOM 2141 C CA . CYS B 1 54 ? 9.624 50.702 185.246 1.00 41.72 42 CYS B CA 1
ATOM 2142 C C . CYS B 1 54 ? 8.809 51.966 184.905 1.00 41.36 42 CYS B C 1
ATOM 2143 O O . CYS B 1 54 ? 7.774 51.897 184.248 1.00 41.42 42 CYS B O 1
ATOM 2146 N N . LYS B 1 55 ? 9.279 53.122 185.353 1.00 41.05 43 LYS B N 1
ATOM 2147 C CA . LYS B 1 55 ? 8.531 54.380 185.178 1.00 41.03 43 LYS B CA 1
ATOM 2148 C C . LYS B 1 55 ? 8.576 54.895 183.721 1.00 40.85 43 LYS B C 1
ATOM 2149 O O . LYS B 1 55 ? 7.529 55.213 183.114 1.00 40.37 43 LYS B O 1
ATOM 2155 N N . ARG B 1 56 ? 9.794 54.967 183.178 1.00 40.62 44 ARG B N 1
ATOM 2156 C CA . ARG B 1 56 ? 10.004 55.365 181.782 1.00 40.53 44 ARG B CA 1
ATOM 2157 C C . ARG B 1 56 ? 11.291 54.831 181.221 1.00 39.95 44 ARG B C 1
ATOM 2158 O O . ARG B 1 56 ? 12.233 54.583 181.963 1.00 39.81 44 ARG B O 1
ATOM 2166 N N . VAL B 1 57 ? 11.336 54.682 179.906 1.00 39.85 45 VAL B N 1
ATOM 2167 C CA . VAL B 1 57 ? 12.598 54.422 179.218 1.00 39.95 45 VAL B CA 1
ATOM 2168 C C . VAL B 1 57 ? 12.951 55.621 178.347 1.00 39.76 45 VAL B C 1
ATOM 2169 O O . VAL B 1 57 ? 12.119 56.093 177.577 1.00 39.81 45 VAL B O 1
ATOM 2173 N N . VAL B 1 58 ? 14.182 56.110 178.493 1.00 39.63 46 VAL B N 1
ATOM 2174 C CA . VAL B 1 58 ? 14.693 57.206 177.678 1.00 39.24 46 VAL B CA 1
ATOM 2175 C C . VAL B 1 58 ? 15.780 56.683 176.724 1.00 39.28 46 VAL B C 1
ATOM 2176 O O . VAL B 1 58 ? 16.918 56.455 177.135 1.00 38.43 46 VAL B O 1
ATOM 2180 N N . PRO B 1 59 ? 15.428 56.500 175.436 1.00 39.67 47 PRO B N 1
ATOM 2181 C CA . PRO B 1 59 ? 16.382 55.980 174.458 1.00 39.68 47 PRO B CA 1
ATOM 2182 C C . PRO B 1 59 ? 17.257 57.123 173.909 1.00 39.58 47 PRO B C 1
ATOM 2183 O O . PRO B 1 59 ? 16.757 58.202 173.632 1.00 38.69 47 PRO B O 1
ATOM 2187 N N . VAL B 1 60 ? 18.565 56.883 173.825 1.00 39.97 48 VAL B N 1
ATOM 2188 C CA . VAL B 1 60 ? 19.498 57.868 173.277 1.00 40.49 48 VAL B CA 1
ATOM 2189 C C . VAL B 1 60 ? 20.455 57.199 172.317 1.00 40.75 48 VAL B C 1
ATOM 2190 O O . VAL B 1 60 ? 20.568 55.975 172.282 1.00 41.28 48 VAL B O 1
ATOM 2194 N N . LEU B 1 61 ? 21.142 58.007 171.532 1.00 40.87 49 LEU B N 1
ATOM 2195 C CA . LEU B 1 61 ? 22.005 57.482 170.499 1.00 40.80 49 LEU B CA 1
ATOM 2196 C C . LEU B 1 61 ? 23.440 57.319 170.945 1.00 40.95 49 LEU B C 1
ATOM 2197 O O . LEU B 1 61 ? 24.110 56.461 170.429 1.00 41.55 49 LEU B O 1
ATOM 2202 N N . THR B 1 62 ? 23.928 58.104 171.898 1.00 41.12 50 THR B N 1
ATOM 2203 C CA . THR B 1 62 ? 25.325 58.007 172.265 1.00 41.09 50 THR B CA 1
ATOM 2204 C C . THR B 1 62 ? 25.484 57.794 173.758 1.00 41.39 50 THR B C 1
ATOM 2205 O O . THR B 1 62 ? 24.605 58.146 174.543 1.00 41.75 50 THR B O 1
ATOM 2209 N N . VAL B 1 63 ? 26.616 57.207 174.137 1.00 41.57 51 VAL B N 1
ATOM 2210 C CA . VAL B 1 63 ? 26.985 57.066 175.539 1.00 41.69 51 VAL B CA 1
ATOM 2211 C C . VAL B 1 63 ? 27.113 58.444 176.232 1.00 41.94 51 VAL B C 1
ATOM 2212 O O . VAL B 1 63 ? 26.722 58.602 177.391 1.00 42.28 51 VAL B O 1
ATOM 2216 N N . GLU B 1 64 ? 27.644 59.436 175.520 1.00 42.12 52 GLU B N 1
ATOM 2217 C CA . GLU B 1 64 ? 27.834 60.756 176.088 1.00 42.49 52 GLU B CA 1
ATOM 2218 C C . GLU B 1 64 ? 26.487 61.340 176.482 1.00 42.25 52 GLU B C 1
ATOM 2219 O O . GLU B 1 64 ? 26.319 61.882 177.577 1.00 42.02 52 GLU B O 1
ATOM 2225 N N . GLU B 1 65 ? 25.530 61.211 175.577 1.00 42.52 53 GLU B N 1
ATOM 2226 C CA . GLU B 1 65 ? 24.175 61.699 175.807 1.00 42.46 53 GLU B CA 1
ATOM 2227 C C . GLU B 1 65 ? 23.503 60.960 176.988 1.00 42.03 53 GLU B C 1
ATOM 2228 O O . GLU B 1 65 ? 22.813 61.573 177.819 1.00 41.67 53 GLU B O 1
ATOM 2234 N N . ALA B 1 66 ? 23.746 59.660 177.081 1.00 41.49 54 ALA B N 1
ATOM 2235 C CA . ALA B 1 66 ? 23.209 58.846 178.161 1.00 40.93 54 ALA B CA 1
ATOM 2236 C C . ALA B 1 66 ? 23.686 59.305 179.528 1.00 40.52 54 ALA B C 1
ATOM 2237 O O . ALA B 1 66 ? 22.889 59.385 180.452 1.00 40.22 54 ALA B O 1
ATOM 2239 N N . LEU B 1 67 ? 24.971 59.639 179.645 1.00 40.34 55 LEU B N 1
ATOM 2240 C CA . LEU B 1 67 ? 25.554 60.072 180.921 1.00 40.41 55 LEU B CA 1
ATOM 2241 C C . LEU B 1 67 ? 25.035 61.423 181.364 1.00 40.35 55 LEU B C 1
ATOM 2242 O O . LEU B 1 67 ? 24.898 61.683 182.553 1.00 40.80 55 LEU B O 1
ATOM 2247 N N . LYS B 1 68 ? 24.752 62.267 180.387 1.00 40.50 56 LYS B N 1
ATOM 2248 C CA . LYS B 1 68 ? 24.170 63.573 180.584 1.00 40.80 56 LYS B CA 1
ATOM 2249 C C . LYS B 1 68 ? 22.713 63.429 181.048 1.00 40.90 56 LYS B C 1
ATOM 2250 O O . LYS B 1 68 ? 22.275 64.160 181.949 1.00 40.72 56 LYS B O 1
ATOM 2256 N N . LYS B 1 69 ? 21.975 62.486 180.454 1.00 40.68 57 LYS B N 1
ATOM 2257 C CA . LYS B 1 69 ? 20.576 62.264 180.819 1.00 41.09 57 LYS B CA 1
ATOM 2258 C C . LYS B 1 69 ? 20.399 61.804 182.268 1.00 41.39 57 LYS B C 1
ATOM 2259 O O . LYS B 1 69 ? 19.429 62.192 182.938 1.00 41.29 57 LYS B O 1
ATOM 2265 N N . VAL B 1 70 ? 21.327 60.981 182.752 1.00 41.56 58 VAL B N 1
ATOM 2266 C CA . VAL B 1 70 ? 21.317 60.538 184.137 1.00 41.31 58 VAL B CA 1
ATOM 2267 C C . VAL B 1 70 ? 21.231 61.713 185.118 1.00 41.42 58 VAL B C 1
ATOM 2268 O O . VAL B 1 70 ? 20.445 61.690 186.073 1.00 41.60 58 VAL B O 1
ATOM 2272 N N . LYS B 1 71 ? 22.046 62.733 184.890 1.00 41.44 59 LYS B N 1
ATOM 2273 C CA . LYS B 1 71 ? 22.046 63.904 185.763 1.00 41.73 59 LYS B CA 1
ATOM 2274 C C . LYS B 1 71 ? 20.693 64.609 185.748 1.00 41.51 59 LYS B C 1
ATOM 2275 O O . LYS B 1 71 ? 20.316 65.205 186.732 1.00 41.91 59 LYS B O 1
ATOM 2281 N N . GLU B 1 72 ? 19.976 64.544 184.629 1.00 41.62 60 GLU B N 1
ATOM 2282 C CA . GLU B 1 72 ? 18.671 65.180 184.492 1.00 41.98 60 GLU B CA 1
ATOM 2283 C C . GLU B 1 72 ? 17.580 64.452 185.277 1.00 41.26 60 GLU B C 1
ATOM 2284 O O . GLU B 1 72 ? 16.679 65.095 185.815 1.00 41.60 60 GLU B O 1
ATOM 2290 N N . TYR B 1 73 ? 17.660 63.130 185.355 1.00 40.59 61 TYR B N 1
ATOM 2291 C CA . TYR B 1 73 ? 16.641 62.338 186.030 1.00 40.04 61 TYR B CA 1
ATOM 2292 C C . TYR B 1 73 ? 17.012 61.890 187.456 1.00 39.70 61 TYR B C 1
ATOM 2293 O O . TYR B 1 73 ? 16.242 61.191 188.090 1.00 40.08 61 TYR B O 1
ATOM 2302 N N . GLY B 1 74 ? 18.171 62.297 187.962 1.00 39.49 62 GLY B N 1
ATOM 2303 C CA . GLY B 1 74 ? 18.491 62.140 189.387 1.00 39.32 62 GLY B CA 1
ATOM 2304 C C . GLY B 1 74 ? 18.677 60.734 189.921 1.00 38.90 62 GLY B C 1
ATOM 2305 O O . GLY B 1 74 ? 19.054 59.861 189.184 1.00 38.57 62 GLY B O 1
ATOM 2306 N N . LYS B 1 75 ? 18.398 60.549 191.212 1.00 39.18 63 LYS B N 1
ATOM 2307 C CA . LYS B 1 75 ? 18.569 59.275 191.944 1.00 39.48 63 LYS B CA 1
ATOM 2308 C C . LYS B 1 75 ? 17.890 58.051 191.307 1.00 39.59 63 LYS B C 1
ATOM 2309 O O . LYS B 1 75 ? 18.378 56.937 191.427 1.00 39.38 63 LYS B O 1
ATOM 2315 N N . ASP B 1 76 ? 16.762 58.276 190.638 1.00 40.18 64 ASP B N 1
ATOM 2316 C CA . ASP B 1 76 ? 15.929 57.197 190.102 1.00 40.42 64 ASP B CA 1
ATOM 2317 C C . ASP B 1 76 ? 16.358 56.673 188.756 1.00 40.50 64 ASP B C 1
ATOM 2318 O O . ASP B 1 76 ? 15.709 55.761 188.221 1.00 40.79 64 ASP B O 1
ATOM 2323 N N . ALA B 1 77 ? 17.427 57.243 188.197 1.00 40.34 65 ALA B N 1
ATOM 2324 C CA . ALA B 1 77 ? 17.881 56.898 186.841 1.00 39.85 65 ALA B CA 1
ATOM 2325 C C . ALA B 1 77 ? 18.807 55.713 186.901 1.00 39.66 65 ALA B C 1
ATOM 2326 O O . ALA B 1 77 ? 19.592 55.611 187.827 1.00 39.80 65 ALA B O 1
ATOM 2328 N N . ILE B 1 78 ? 18.707 54.824 185.910 1.00 39.68 66 ILE B N 1
ATOM 2329 C CA . ILE B 1 78 ? 19.682 53.750 185.714 1.00 39.29 66 ILE B CA 1
ATOM 2330 C C . ILE B 1 78 ? 20.142 53.720 184.267 1.00 39.36 66 ILE B C 1
ATOM 2331 O O . ILE B 1 78 ? 19.442 54.210 183.398 1.00 39.28 66 ILE B O 1
ATOM 2336 N N . LEU B 1 79 ? 21.326 53.154 184.027 1.00 39.51 67 LEU B N 1
ATOM 2337 C CA . LEU B 1 79 ? 21.933 53.089 182.692 1.00 39.19 67 LEU B CA 1
ATOM 2338 C C . LEU B 1 79 ? 21.969 51.662 182.178 1.00 39.28 67 LEU B C 1
ATOM 2339 O O . LEU B 1 79 ? 22.527 50.774 182.819 1.00 38.94 67 LEU B O 1
ATOM 2344 N N . GLY B 1 80 ? 21.373 51.448 181.007 1.00 39.75 68 GLY B N 1
ATOM 2345 C CA . GLY B 1 80 ? 21.403 50.146 180.334 1.00 39.72 68 GLY B CA 1
ATOM 2346 C C . GLY B 1 80 ? 21.629 50.206 178.831 1.00 39.77 68 GLY B C 1
ATOM 2347 O O . GLY B 1 80 ? 21.779 51.273 178.243 1.00 39.18 68 GLY B O 1
ATOM 2348 N N . GLY B 1 81 ? 21.653 49.032 178.211 1.00 40.36 69 GLY B N 1
ATOM 2349 C CA . GLY B 1 81 ? 21.861 48.892 176.762 1.00 40.50 69 GLY B CA 1
ATOM 2350 C C . GLY B 1 81 ? 23.147 48.141 176.437 1.00 40.69 69 GLY B C 1
ATOM 2351 O O . GLY B 1 81 ? 23.652 47.369 177.261 1.00 40.38 69 GLY B O 1
ATOM 2352 N N . GLU B 1 82 ? 23.690 48.378 175.241 1.00 41.00 70 GLU B N 1
ATOM 2353 C CA . GLU B 1 82 ? 24.892 47.665 174.806 1.00 41.20 70 GLU B CA 1
ATOM 2354 C C . GLU B 1 82 ? 25.606 48.320 173.637 1.00 41.21 70 GLU B C 1
ATOM 2355 O O . GLU B 1 82 ? 25.022 49.164 172.947 1.00 40.92 70 GLU B O 1
ATOM 2361 N N . ARG B 1 83 ? 26.867 47.903 173.454 1.00 41.10 71 ARG B N 1
ATOM 2362 C CA . ARG B 1 83 ? 27.600 48.054 172.216 1.00 41.26 71 ARG B CA 1
ATOM 2363 C C . ARG B 1 83 ? 28.216 46.705 171.829 1.00 41.44 71 ARG B C 1
ATOM 2364 O O . ARG B 1 83 ? 28.939 46.089 172.628 1.00 41.81 71 ARG B O 1
ATOM 2372 N N . LYS B 1 84 ? 27.939 46.268 170.600 1.00 41.23 72 LYS B N 1
ATOM 2373 C CA . LYS B 1 84 ? 28.360 44.962 170.097 1.00 41.29 72 LYS B CA 1
ATOM 2374 C C . LYS B 1 84 ? 27.738 43.834 170.914 1.00 41.08 72 LYS B C 1
ATOM 2375 O O . LYS B 1 84 ? 28.253 42.727 170.937 1.00 41.55 72 LYS B O 1
ATOM 2381 N N . GLY B 1 85 ? 26.632 44.118 171.586 1.00 40.56 73 GLY B N 1
ATOM 2382 C CA . GLY B 1 85 ? 25.992 43.142 172.470 1.00 40.32 73 GLY B CA 1
ATOM 2383 C C . GLY B 1 85 ? 26.499 43.085 173.896 1.00 40.15 73 GLY B C 1
ATOM 2384 O O . GLY B 1 85 ? 25.920 42.375 174.707 1.00 40.38 73 GLY B O 1
ATOM 2385 N N . LEU B 1 86 ? 27.567 43.829 174.196 1.00 39.75 74 LEU B N 1
ATOM 2386 C CA . LEU B 1 86 ? 28.226 43.816 175.500 1.00 39.25 74 LEU B CA 1
ATOM 2387 C C . LEU B 1 86 ? 27.792 44.973 176.388 1.00 39.17 74 LEU B C 1
ATOM 2388 O O . LEU B 1 86 ? 27.385 46.015 175.888 1.00 38.99 74 LEU B O 1
ATOM 2393 N N . LYS B 1 87 ? 27.900 44.777 177.706 1.00 39.04 75 LYS B N 1
ATOM 2394 C CA . LYS B 1 87 ? 27.619 45.824 178.697 1.00 39.13 75 LYS B CA 1
ATOM 2395 C C . LYS B 1 87 ? 28.583 46.963 178.459 1.00 39.21 75 LYS B C 1
ATOM 2396 O O . LYS B 1 87 ? 29.746 46.725 178.160 1.00 39.28 75 LYS B O 1
ATOM 2402 N N . ILE B 1 88 ? 28.097 48.192 178.579 1.00 39.39 76 ILE B N 1
ATOM 2403 C CA . ILE B 1 88 ? 28.925 49.374 178.366 1.00 39.33 76 ILE B CA 1
ATOM 2404 C C . ILE B 1 88 ? 29.608 49.773 179.665 1.00 39.42 76 ILE B C 1
ATOM 2405 O O . ILE B 1 88 ? 29.005 49.736 180.725 1.00 39.57 76 ILE B O 1
ATOM 2410 N N . GLU B 1 89 ? 30.867 50.165 179.580 1.00 39.61 77 GLU B N 1
ATOM 2411 C CA . GLU B 1 89 ? 31.642 50.477 180.765 1.00 39.99 77 GLU B CA 1
ATOM 2412 C C . GLU B 1 89 ? 30.945 51.561 181.581 1.00 39.97 77 GLU B C 1
ATOM 2413 O O . GLU B 1 89 ? 30.477 52.565 181.021 1.00 39.95 77 GLU B O 1
ATOM 2419 N N . GLY B 1 90 ? 30.845 51.338 182.893 1.00 39.84 78 GLY B N 1
ATOM 2420 C CA . GLY B 1 90 ? 30.196 52.292 183.778 1.00 39.73 78 GLY B CA 1
ATOM 2421 C C . GLY B 1 90 ? 28.671 52.302 183.759 1.00 39.75 78 GLY B C 1
ATOM 2422 O O . GLY B 1 90 ? 28.064 53.121 184.424 1.00 40.01 78 GLY B O 1
ATOM 2423 N N . PHE B 1 91 ? 28.033 51.410 183.012 1.00 39.69 79 PHE B N 1
ATOM 2424 C CA . PHE B 1 91 ? 26.576 51.296 183.056 1.00 39.47 79 PHE B CA 1
ATOM 2425 C C . PHE B 1 91 ? 26.183 50.343 184.183 1.00 39.30 79 PHE B C 1
ATOM 2426 O O . PHE B 1 91 ? 27.018 49.639 184.728 1.00 39.19 79 PHE B O 1
ATOM 2434 N N . ASP B 1 92 ? 24.901 50.343 184.524 1.00 39.30 80 ASP B N 1
ATOM 2435 C CA . ASP B 1 92 ? 24.364 49.498 185.581 1.00 39.15 80 ASP B CA 1
ATOM 2436 C C . ASP B 1 92 ? 23.917 48.141 185.005 1.00 39.56 80 ASP B C 1
ATOM 2437 O O . ASP B 1 92 ? 24.114 47.100 185.626 1.00 39.58 80 ASP B O 1
ATOM 2442 N N . PHE B 1 93 ? 23.321 48.152 183.818 1.00 39.66 81 PHE B N 1
ATOM 2443 C CA . PHE B 1 93 ? 22.854 46.941 183.217 1.00 40.14 81 PHE B CA 1
ATOM 2444 C C . PHE B 1 93 ? 23.247 46.826 181.760 1.00 40.30 81 PHE B C 1
ATOM 2445 O O . PHE B 1 93 ? 23.764 47.763 181.139 1.00 40.27 81 PHE B O 1
ATOM 2453 N N . SER B 1 94 ? 23.031 45.626 181.242 1.00 40.12 82 SER B N 1
ATOM 2454 C CA . SER B 1 94 ? 23.333 45.314 179.877 1.00 39.97 82 SER B CA 1
ATOM 2455 C C . SER B 1 94 ? 22.046 45.423 179.056 1.00 39.81 82 SER B C 1
ATOM 2456 O O . SER B 1 94 ? 21.202 46.285 179.342 1.00 39.37 82 SER B O 1
ATOM 2459 N N . ASN B 1 95 ? 21.909 44.576 178.028 1.00 39.92 83 ASN B N 1
ATOM 2460 C CA . ASN B 1 95 ? 20.688 44.530 177.205 1.00 40.04 83 ASN B CA 1
ATOM 2461 C C . ASN B 1 95 ? 19.984 43.164 177.282 1.00 39.84 83 ASN B C 1
ATOM 2462 O O . ASN B 1 95 ? 19.308 42.754 176.347 1.00 39.43 83 ASN B O 1
ATOM 2467 N N . SER B 1 96 ? 20.152 42.467 178.406 1.00 40.05 84 SER B N 1
ATOM 2468 C CA . SER B 1 96 ? 19.426 41.218 178.656 1.00 40.05 84 SER B CA 1
ATOM 2469 C C . SER B 1 96 ? 18.152 41.575 179.361 1.00 40.24 84 SER B C 1
ATOM 2470 O O . SER B 1 96 ? 18.200 42.220 180.384 1.00 40.03 84 SER B O 1
ATOM 2473 N N . PRO B 1 97 ? 17.005 41.150 178.828 1.00 41.04 85 PRO B N 1
ATOM 2474 C CA . PRO B 1 97 ? 15.739 41.431 179.519 1.00 41.85 85 PRO B CA 1
ATOM 2475 C C . PRO B 1 97 ? 15.642 40.864 180.939 1.00 42.36 85 PRO B C 1
ATOM 2476 O O . PRO B 1 97 ? 14.939 41.447 181.756 1.00 42.52 85 PRO B O 1
ATOM 2488 N N . GLU B 1 99 ? 17.687 40.861 183.362 1.00 43.12 87 GLU B N 1
ATOM 2489 C CA . GLU B 1 99 ? 18.251 41.674 184.412 1.00 42.91 87 GLU B CA 1
ATOM 2490 C C . GLU B 1 99 ? 17.352 42.843 184.791 1.00 41.91 87 GLU B C 1
ATOM 2491 O O . GLU B 1 99 ? 17.576 43.466 185.820 1.00 42.41 87 GLU B O 1
ATOM 2497 N N . TYR B 1 100 ? 16.294 43.083 184.017 1.00 40.98 88 TYR B N 1
ATOM 2498 C CA . TYR B 1 100 ? 15.326 44.161 184.313 1.00 40.21 88 TYR B CA 1
ATOM 2499 C C . TYR B 1 100 ? 14.105 43.652 185.087 1.00 39.65 88 TYR B C 1
ATOM 2500 O O . TYR B 1 100 ? 12.956 43.843 184.684 1.00 39.10 88 TYR B O 1
ATOM 2509 N N . THR B 1 101 ? 14.383 43.011 186.220 1.00 39.59 89 THR B N 1
ATOM 2510 C CA . THR B 1 101 ? 13.350 42.502 187.112 1.00 39.41 89 THR B CA 1
ATOM 2511 C C . THR B 1 101 ? 12.662 43.638 187.816 1.00 40.05 89 THR B C 1
ATOM 2512 O O . THR B 1 101 ? 13.201 44.736 187.913 1.00 40.04 89 THR B O 1
ATOM 2516 N N . GLU B 1 102 ? 11.477 43.360 188.344 1.00 40.87 90 GLU B N 1
ATOM 2517 C CA . GLU B 1 102 ? 10.683 44.364 189.052 1.00 41.31 90 GLU B CA 1
ATOM 2518 C C . GLU B 1 102 ? 11.420 44.981 190.223 1.00 41.32 90 GLU B C 1
ATOM 2519 O O . GLU B 1 102 ? 11.297 46.175 190.482 1.00 41.34 90 GLU B O 1
ATOM 2525 N N . ASP B 1 103 ? 12.187 44.166 190.929 1.00 41.86 91 ASP B N 1
ATOM 2526 C CA . ASP B 1 103 ? 12.998 44.647 192.062 1.00 42.12 91 ASP B CA 1
ATOM 2527 C C . ASP B 1 103 ? 14.021 45.700 191.643 1.00 41.50 91 ASP B C 1
ATOM 2528 O O . ASP B 1 103 ? 14.293 46.655 192.356 1.00 41.71 91 ASP B O 1
ATOM 2533 N N . VAL B 1 104 ? 14.562 45.512 190.459 1.00 41.03 92 VAL B N 1
ATOM 2534 C CA . VAL B 1 104 ? 15.603 46.356 189.917 1.00 40.75 92 VAL B CA 1
ATOM 2535 C C . VAL B 1 104 ? 15.034 47.633 189.289 1.00 40.59 92 VAL B C 1
ATOM 2536 O O . VAL B 1 104 ? 15.632 48.704 189.426 1.00 40.48 92 VAL B O 1
ATOM 2540 N N . VAL B 1 105 ? 13.906 47.517 188.579 1.00 40.25 93 VAL B N 1
ATOM 2541 C CA . VAL B 1 105 ? 13.392 48.615 187.741 1.00 40.09 93 VAL B CA 1
ATOM 2542 C C . VAL B 1 105 ? 12.154 49.328 188.236 1.00 39.71 93 VAL B C 1
ATOM 2543 O O . VAL B 1 105 ? 11.786 50.345 187.667 1.00 39.26 93 VAL B O 1
ATOM 2547 N N . LYS B 1 106 ? 11.486 48.820 189.263 1.00 39.63 94 LYS B N 1
ATOM 2548 C CA . LYS B 1 106 ? 10.208 49.424 189.619 1.00 39.49 94 LYS B CA 1
ATOM 2549 C C . LYS B 1 106 ? 10.401 50.897 189.961 1.00 39.19 94 LYS B C 1
ATOM 2550 O O . LYS B 1 106 ? 11.197 51.235 190.816 1.00 38.82 94 LYS B O 1
ATOM 2556 N N . GLY B 1 107 ? 9.703 51.765 189.235 1.00 39.25 95 GLY B N 1
ATOM 2557 C CA . GLY B 1 107 ? 9.707 53.196 189.516 1.00 39.24 95 GLY B CA 1
ATOM 2558 C C . GLY B 1 107 ? 10.914 53.947 188.988 1.00 39.14 95 GLY B C 1
ATOM 2559 O O . GLY B 1 107 ? 10.970 55.166 189.073 1.00 39.22 95 GLY B O 1
ATOM 2560 N N . LYS B 1 108 ? 11.864 53.224 188.414 1.00 39.12 96 LYS B N 1
ATOM 2561 C CA . LYS B 1 108 ? 13.114 53.814 187.981 1.00 38.92 96 LYS B CA 1
ATOM 2562 C C . LYS B 1 108 ? 12.981 54.342 186.579 1.00 38.26 96 LYS B C 1
ATOM 2563 O O . LYS B 1 108 ? 12.018 54.032 185.906 1.00 37.81 96 LYS B O 1
ATOM 2569 N N . THR B 1 109 ? 13.931 55.188 186.184 1.00 38.24 97 THR B N 1
ATOM 2570 C CA . THR B 1 109 ? 14.027 55.734 184.823 1.00 38.05 97 THR B CA 1
ATOM 2571 C C . THR B 1 109 ? 15.212 55.103 184.111 1.00 37.87 97 THR B C 1
ATOM 2572 O O . THR B 1 109 ? 16.358 55.290 184.518 1.00 37.44 97 THR B O 1
ATOM 2576 N N . LEU B 1 110 ? 14.935 54.360 183.048 1.00 38.02 98 LEU B N 1
ATOM 2577 C CA . LEU B 1 110 ? 15.974 53.626 182.332 1.00 38.47 98 LEU B CA 1
ATOM 2578 C C . LEU B 1 110 ? 16.504 54.421 181.134 1.00 38.97 98 LEU B C 1
ATOM 2579 O O . LEU B 1 110 ? 15.808 54.577 180.129 1.00 38.95 98 LEU B O 1
ATOM 2584 N N . ILE B 1 111 ? 17.726 54.932 181.261 1.00 39.54 99 ILE B N 1
ATOM 2585 C CA . ILE B 1 111 ? 18.401 55.593 180.170 1.00 40.68 99 ILE B CA 1
ATOM 2586 C C . ILE B 1 111 ? 19.100 54.472 179.378 1.00 42.08 99 ILE B C 1
ATOM 2587 O O . ILE B 1 111 ? 19.945 53.743 179.950 1.00 41.02 99 ILE B O 1
ATOM 2600 N N . THR B 1 113 ? 20.962 53.169 175.442 1.00 43.67 101 THR B N 1
ATOM 2601 C CA . THR B 1 113 ? 21.450 53.328 174.097 1.00 43.15 101 THR B CA 1
ATOM 2602 C C . THR B 1 113 ? 21.881 51.935 173.646 1.00 42.63 101 THR B C 1
ATOM 2603 O O . THR B 1 113 ? 22.468 51.177 174.413 1.00 42.11 101 THR B O 1
ATOM 2607 N N . THR B 1 114 ? 21.516 51.593 172.415 1.00 42.50 102 THR B N 1
ATOM 2608 C CA . THR B 1 114 ? 21.858 50.307 171.834 1.00 42.51 102 THR B CA 1
ATOM 2609 C C . THR B 1 114 ? 22.334 50.453 170.403 1.00 42.50 102 THR B C 1
ATOM 2610 O O . THR B 1 114 ? 22.278 51.529 169.777 1.00 42.66 102 THR B O 1
ATOM 2614 N N . THR B 1 115 ? 22.826 49.342 169.890 1.00 42.86 103 THR B N 1
ATOM 2615 C CA . THR B 1 115 ? 23.364 49.295 168.542 1.00 43.06 103 THR B CA 1
ATOM 2616 C C . THR B 1 115 ? 22.278 49.569 167.465 1.00 43.34 103 THR B C 1
ATOM 2617 O O . THR B 1 115 ? 22.492 50.365 166.574 1.00 43.72 103 THR B O 1
ATOM 2621 N N . ASN B 1 116 ? 21.110 48.955 167.584 1.00 43.50 104 ASN B N 1
ATOM 2622 C CA . ASN B 1 116 ? 20.108 48.960 166.521 1.00 43.40 104 ASN B CA 1
ATOM 2623 C C . ASN B 1 116 ? 18.749 49.583 166.944 1.00 43.92 104 ASN B C 1
ATOM 2624 O O . ASN B 1 116 ? 18.268 50.552 166.325 1.00 44.34 104 ASN B O 1
ATOM 2629 N N . GLY B 1 117 ? 18.146 49.038 168.000 1.00 43.87 105 GLY B N 1
ATOM 2630 C CA . GLY B 1 117 ? 16.827 49.470 168.468 1.00 44.10 105 GLY B CA 1
ATOM 2631 C C . GLY B 1 117 ? 16.637 50.963 168.718 1.00 44.86 105 GLY B C 1
ATOM 2632 O O . GLY B 1 117 ? 15.645 51.555 168.271 1.00 45.16 105 GLY B O 1
ATOM 2633 N N . THR B 1 118 ? 17.578 51.587 169.426 1.00 45.20 106 THR B N 1
ATOM 2634 C CA . THR B 1 118 ? 17.426 52.991 169.795 1.00 45.54 106 THR B CA 1
ATOM 2635 C C . THR B 1 118 ? 17.539 53.947 168.586 1.00 45.58 106 THR B C 1
ATOM 2636 O O . THR B 1 118 ? 16.851 54.960 168.515 1.00 45.83 106 THR B O 1
ATOM 2640 N N . ARG B 1 119 ? 18.349 53.588 167.605 1.00 45.65 107 ARG B N 1
ATOM 2641 C CA . ARG B 1 119 ? 18.413 54.350 166.349 1.00 45.52 107 ARG B CA 1
ATOM 2642 C C . ARG B 1 119 ? 17.086 54.283 165.586 1.00 44.48 107 ARG B C 1
ATOM 2643 O O . ARG B 1 119 ? 16.616 55.306 165.068 1.00 44.42 107 ARG B O 1
ATOM 2651 N N . ALA B 1 120 ? 16.481 53.095 165.536 1.00 43.39 108 ALA B N 1
ATOM 2652 C CA . ALA B 1 120 ? 15.183 52.909 164.864 1.00 43.42 108 ALA B CA 1
ATOM 2653 C C . ALA B 1 120 ? 14.032 53.682 165.501 1.00 43.29 108 ALA B C 1
ATOM 2654 O O . ALA B 1 120 ? 13.166 54.195 164.798 1.00 43.11 108 ALA B O 1
ATOM 2656 N N . ILE B 1 121 ? 14.049 53.772 166.831 1.00 43.51 109 ILE B N 1
ATOM 2657 C CA . ILE B 1 121 ? 13.051 54.525 167.598 1.00 43.57 109 ILE B CA 1
ATOM 2658 C C . ILE B 1 121 ? 13.146 56.008 167.262 1.00 43.58 109 ILE B C 1
ATOM 2659 O O . ILE B 1 121 ? 12.183 56.590 166.802 1.00 43.52 109 ILE B O 1
ATOM 2664 N N . LYS B 1 122 ? 14.335 56.579 167.422 1.00 44.02 110 LYS B N 1
ATOM 2665 C CA . LYS B 1 122 ? 14.609 57.955 167.018 1.00 44.51 110 LYS B CA 1
ATOM 2666 C C . LYS B 1 122 ? 14.242 58.231 165.563 1.00 44.34 110 LYS B C 1
ATOM 2667 O O . LYS B 1 122 ? 13.744 59.307 165.244 1.00 44.72 110 LYS B O 1
ATOM 2673 N N . GLY B 1 123 ? 14.521 57.281 164.675 1.00 44.0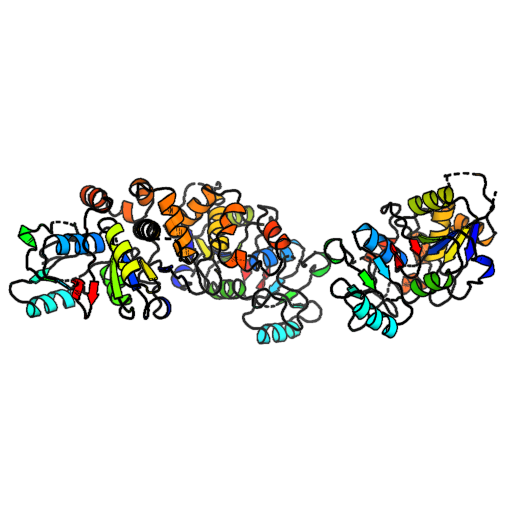6 111 GLY B N 1
ATOM 2674 C CA . GLY B 1 123 ? 14.304 57.504 163.239 1.00 43.87 111 GLY B CA 1
ATOM 2675 C C . GLY B 1 123 ? 12.846 57.555 162.838 1.00 43.79 111 GLY B C 1
ATOM 2676 O O . GLY B 1 123 ? 12.543 57.960 161.716 1.00 43.60 111 GLY B O 1
ATOM 2677 N N . SER B 1 124 ? 11.961 57.129 163.753 1.00 43.65 112 SER B N 1
ATOM 2678 C CA . SER B 1 124 ? 10.519 57.112 163.536 1.00 43.47 112 SER B CA 1
ATOM 2679 C C . SER B 1 124 ? 9.763 58.331 164.109 1.00 43.91 112 SER B C 1
ATOM 2680 O O . SER B 1 124 ? 8.522 58.333 164.068 1.00 44.06 112 SER B O 1
ATOM 2683 N N . GLU B 1 125 ? 10.494 59.352 164.601 1.00 43.96 113 GLU B N 1
ATOM 2684 C CA . GLU B 1 125 ? 9.903 60.555 165.270 1.00 44.21 113 GLU B CA 1
ATOM 2685 C C . GLU B 1 125 ? 8.621 61.097 164.605 1.00 43.25 113 GLU B C 1
ATOM 2686 O O . GLU B 1 125 ? 7.697 61.500 165.290 1.00 42.92 113 GLU B O 1
ATOM 2692 N N . THR B 1 126 ? 8.572 61.116 163.278 1.00 42.32 114 THR B N 1
ATOM 2693 C CA . THR B 1 126 ? 7.509 61.835 162.580 1.00 41.53 114 THR B CA 1
ATOM 2694 C C . THR B 1 126 ? 6.186 61.071 162.509 1.00 40.54 114 THR B C 1
ATOM 2695 O O . THR B 1 126 ? 5.214 61.577 161.973 1.00 39.82 114 THR B O 1
ATOM 2699 N N . ALA B 1 127 ? 6.152 59.855 163.037 1.00 39.77 115 ALA B N 1
ATOM 2700 C CA . ALA B 1 127 ? 4.938 59.055 163.019 1.00 39.48 115 ALA B CA 1
ATOM 2701 C C . ALA B 1 127 ? 3.918 59.651 163.966 1.00 39.34 115 ALA B C 1
ATOM 2702 O O . ALA B 1 127 ? 4.281 60.338 164.911 1.00 39.42 115 ALA B O 1
ATOM 2704 N N . ARG B 1 128 ? 2.641 59.377 163.725 1.00 39.25 116 ARG B N 1
ATOM 2705 C CA . ARG B 1 128 ? 1.604 59.806 164.637 1.00 39.44 116 ARG B CA 1
ATOM 2706 C C . ARG B 1 128 ? 1.775 59.114 165.989 1.00 39.32 116 ARG B C 1
ATOM 2707 O O . ARG B 1 128 ? 1.717 59.758 167.018 1.00 39.00 116 ARG B O 1
ATOM 2715 N N . ASP B 1 129 ? 1.980 57.805 165.969 1.00 39.43 117 ASP B N 1
ATOM 2716 C CA . ASP B 1 129 ? 2.165 57.012 167.175 1.00 39.55 117 ASP B CA 1
ATOM 2717 C C . ASP B 1 129 ? 3.336 56.087 166.937 1.00 39.64 117 ASP B C 1
ATOM 2718 O O . ASP B 1 129 ? 3.372 55.410 165.916 1.00 40.15 117 ASP B O 1
ATOM 2723 N N . ILE B 1 130 ? 4.295 56.067 167.858 1.00 39.58 118 ILE B N 1
ATOM 2724 C CA . ILE B 1 130 ? 5.396 55.107 167.818 1.00 39.20 118 ILE B CA 1
ATOM 2725 C C . ILE B 1 130 ? 5.180 54.028 168.865 1.00 38.77 118 ILE B C 1
ATOM 2726 O O . ILE B 1 130 ? 5.329 54.274 170.050 1.00 38.91 118 ILE B O 1
ATOM 2731 N N . LEU B 1 131 ? 4.859 52.825 168.426 1.00 38.54 119 LEU B N 1
ATOM 2732 C CA . LEU B 1 131 ? 4.699 51.685 169.330 1.00 38.65 119 LEU B CA 1
ATOM 2733 C C . LEU B 1 131 ? 5.974 50.842 169.411 1.00 38.59 119 LEU B C 1
ATOM 2734 O O . LEU B 1 131 ? 6.772 50.794 168.484 1.00 38.77 119 LEU B O 1
ATOM 2739 N N . ILE B 1 132 ? 6.168 50.185 170.547 1.00 38.75 120 ILE B N 1
ATOM 2740 C CA . ILE B 1 132 ? 7.311 49.309 170.728 1.00 38.34 120 ILE B CA 1
ATOM 2741 C C . ILE B 1 132 ? 6.830 47.870 170.682 1.00 38.41 120 ILE B C 1
ATOM 2742 O O . ILE B 1 132 ? 6.049 47.446 171.526 1.00 38.08 120 ILE B O 1
ATOM 2747 N N . GLY B 1 133 ? 7.331 47.121 169.699 1.00 38.86 121 GLY B N 1
ATOM 2748 C CA . GLY B 1 133 ? 6.883 45.756 169.445 1.00 39.27 121 GLY B CA 1
ATOM 2749 C C . GLY B 1 133 ? 7.955 44.700 169.615 1.00 39.25 121 GLY B C 1
ATOM 2750 O O . GLY B 1 133 ? 9.132 44.963 169.431 1.00 39.87 121 GLY B O 1
ATOM 2751 N N . SER B 1 134 ? 7.524 43.504 169.967 1.00 39.46 122 SER B N 1
ATOM 2752 C CA . SER B 1 134 ? 8.409 42.376 170.165 1.00 39.62 122 SER B CA 1
ATOM 2753 C C . SER B 1 134 ? 7.529 41.142 170.073 1.00 39.65 122 SER B C 1
ATOM 2754 O O . SER B 1 134 ? 6.298 41.257 169.986 1.00 39.45 122 SER B O 1
ATOM 2757 N N . VAL B 1 135 ? 8.133 39.965 170.101 1.00 39.63 123 VAL B N 1
ATOM 2758 C CA . VAL B 1 135 ? 7.327 38.742 170.148 1.00 39.63 123 VAL B CA 1
ATOM 2759 C C . VAL B 1 135 ? 6.547 38.690 171.472 1.00 39.66 123 VAL B C 1
ATOM 2760 O O . VAL B 1 135 ? 5.415 38.185 171.527 1.00 39.86 123 VAL B O 1
ATOM 2764 N N . LEU B 1 136 ? 7.160 39.206 172.538 1.00 39.58 124 LEU B N 1
ATOM 2765 C CA . LEU B 1 136 ? 6.568 39.165 173.868 1.00 39.63 124 LEU B CA 1
ATOM 2766 C C . LEU B 1 136 ? 5.205 39.818 173.911 1.00 39.46 124 LEU B C 1
ATOM 2767 O O . LEU B 1 136 ? 4.310 39.294 174.554 1.00 39.24 124 LEU B O 1
ATOM 2772 N N . ASN B 1 137 ? 5.053 40.958 173.224 1.00 39.54 125 ASN B N 1
ATOM 2773 C CA . ASN B 1 137 ? 3.786 41.701 173.236 1.00 39.40 125 ASN B CA 1
ATOM 2774 C C . ASN B 1 137 ? 3.101 41.805 171.898 1.00 39.52 125 ASN B C 1
ATOM 2775 O O . ASN B 1 137 ? 2.283 42.711 171.700 1.00 39.45 125 ASN B O 1
ATOM 2780 N N . GLY B 1 138 ? 3.406 40.865 171.002 1.00 39.58 126 GLY B N 1
ATOM 2781 C CA . GLY B 1 138 ? 2.889 40.880 169.633 1.00 39.80 126 GLY B CA 1
ATOM 2782 C C . GLY B 1 138 ? 1.380 41.002 169.545 1.00 40.18 126 GLY B C 1
ATOM 2783 O O . GLY B 1 138 ? 0.869 41.891 168.858 1.00 40.38 126 GLY B O 1
ATOM 2784 N N . GLU B 1 139 ? 0.655 40.140 170.257 1.00 40.32 127 GLU B N 1
ATOM 2785 C CA . GLU B 1 139 ? -0.812 40.202 170.228 1.00 40.77 127 GLU B CA 1
ATOM 2786 C C . GLU B 1 139 ? -1.316 41.551 170.730 1.00 40.21 127 GLU B C 1
ATOM 2787 O O . GLU B 1 139 ? -2.228 42.115 170.141 1.00 40.33 127 GLU B O 1
ATOM 2793 N N . ALA B 1 140 ? -0.742 42.052 171.825 1.00 39.49 128 ALA B N 1
ATOM 2794 C CA . ALA B 1 140 ? -1.184 43.323 172.397 1.00 38.94 128 ALA B CA 1
ATOM 2795 C C . ALA B 1 140 ? -0.908 44.473 171.417 1.00 39.03 128 ALA B C 1
ATOM 2796 O O . ALA B 1 140 ? -1.729 45.379 171.282 1.00 38.67 128 ALA B O 1
ATOM 2798 N N . VAL B 1 141 ? 0.231 44.417 170.716 1.00 39.15 129 VAL B N 1
ATOM 2799 C CA . VAL B 1 141 ? 0.569 45.418 169.697 1.00 39.06 129 VAL B CA 1
ATOM 2800 C C . VAL B 1 141 ? -0.441 45.413 168.560 1.00 38.91 129 VAL B C 1
ATOM 2801 O O . VAL B 1 141 ? -0.818 46.474 168.066 1.00 38.64 129 VAL B O 1
ATOM 2805 N N . ALA B 1 142 ? -0.872 44.225 168.148 1.00 38.73 130 ALA B N 1
ATOM 2806 C CA . ALA B 1 142 ? -1.887 44.117 167.102 1.00 38.88 130 ALA B CA 1
ATOM 2807 C C . ALA B 1 142 ? -3.217 44.744 167.550 1.00 38.83 130 ALA B C 1
ATOM 2808 O O . ALA B 1 142 ? -3.902 45.414 166.787 1.00 38.74 130 ALA B O 1
ATOM 2810 N N . GLU B 1 143 ? -3.566 44.530 168.806 1.00 39.18 131 GLU B N 1
ATOM 2811 C CA . GLU B 1 143 ? -4.761 45.124 169.388 1.00 39.24 131 GLU B CA 1
ATOM 2812 C C . GLU B 1 143 ? -4.661 46.649 169.328 1.00 38.79 131 GLU B C 1
ATOM 2813 O O . GLU B 1 143 ? -5.604 47.316 168.932 1.00 38.80 131 GLU B O 1
ATOM 2819 N N . LYS B 1 144 ? -3.513 47.196 169.709 1.00 38.64 132 LYS B N 1
ATOM 2820 C CA . LYS B 1 144 ? -3.348 48.641 169.767 1.00 38.64 132 LYS B CA 1
ATOM 2821 C C . LYS B 1 144 ? -3.394 49.237 168.366 1.00 38.88 132 LYS B C 1
ATOM 2822 O O . LYS B 1 144 ? -3.997 50.297 168.162 1.00 39.13 132 LYS B O 1
ATOM 2828 N N . ILE B 1 145 ? -2.792 48.544 167.403 1.00 38.93 133 ILE B N 1
ATOM 2829 C CA . ILE B 1 145 ? -2.841 48.951 166.000 1.00 38.92 133 ILE B CA 1
ATOM 2830 C C . ILE B 1 145 ? -4.277 49.123 165.538 1.00 39.06 133 ILE B C 1
ATOM 2831 O O . ILE B 1 145 ? -4.611 50.128 164.903 1.00 39.14 133 ILE B O 1
ATOM 2836 N N . VAL B 1 146 ? -5.114 48.130 165.836 1.00 39.23 134 VAL B N 1
ATOM 2837 C CA . VAL B 1 146 ? -6.511 48.156 165.404 1.00 39.27 134 VAL B CA 1
ATOM 2838 C C . VAL B 1 146 ? -7.221 49.333 166.037 1.00 39.30 134 VAL B C 1
ATOM 2839 O O . VAL B 1 146 ? -7.956 50.050 165.372 1.00 39.19 134 VAL B O 1
ATOM 2843 N N . GLU B 1 147 ? -7.004 49.513 167.331 1.00 39.61 135 GLU B N 1
ATOM 2844 C CA . GLU B 1 147 ? -7.611 50.620 168.049 1.00 40.10 135 GLU B CA 1
ATOM 2845 C C . GLU B 1 147 ? -7.225 51.956 167.419 1.00 39.66 135 GLU B C 1
ATOM 2846 O O . GLU B 1 147 ? -8.080 52.823 167.220 1.00 39.50 135 GLU B O 1
ATOM 2852 N N . LEU B 1 148 ? -5.940 52.116 167.111 1.00 39.32 136 LEU B N 1
ATOM 2853 C CA . LEU B 1 148 ? -5.427 53.381 166.575 1.00 38.99 136 LEU B CA 1
ATOM 2854 C C . LEU B 1 148 ? -6.017 53.715 165.222 1.00 38.89 136 LEU B C 1
ATOM 2855 O O . LEU B 1 148 ? -6.081 54.881 164.835 1.00 38.63 136 LEU B O 1
ATOM 2860 N N . ASN B 1 149 ? -6.404 52.679 164.495 1.00 38.77 137 ASN B N 1
ATOM 2861 C CA . ASN B 1 149 ? -7.186 52.846 163.292 1.00 38.81 137 ASN B CA 1
ATOM 2862 C C . ASN B 1 149 ? -6.529 53.716 162.219 1.00 38.78 137 ASN B C 1
ATOM 2863 O O . ASN B 1 149 ? -7.201 54.467 161.526 1.00 39.17 137 ASN B O 1
ATOM 2868 N N . ASN B 1 150 ? -5.215 53.589 162.090 1.00 38.62 138 ASN B N 1
ATOM 2869 C CA . ASN B 1 150 ? -4.403 54.399 161.181 1.00 38.32 138 ASN B CA 1
ATOM 2870 C C . ASN B 1 150 ? -3.562 53.448 160.346 1.00 38.10 138 ASN B C 1
ATOM 2871 O O . ASN B 1 150 ? -3.372 52.301 160.737 1.00 37.86 138 ASN B O 1
ATOM 2876 N N . ASP B 1 151 ? -3.050 53.905 159.211 1.00 38.07 139 ASP B N 1
ATOM 2877 C CA . ASP B 1 151 ? -2.142 53.068 158.414 1.00 38.38 139 ASP B CA 1
ATOM 2878 C C . ASP B 1 151 ? -0.885 52.758 159.210 1.00 38.51 139 ASP B C 1
ATOM 2879 O O . ASP B 1 151 ? -0.508 53.506 160.098 1.00 38.82 139 ASP B O 1
ATOM 2884 N N . VAL B 1 152 ? -0.249 51.646 158.893 1.00 38.69 140 VAL B N 1
ATOM 2885 C CA . VAL B 1 152 ? 0.811 51.118 159.732 1.00 39.13 140 VAL B CA 1
ATOM 2886 C C . VAL B 1 152 ? 2.112 50.954 158.968 1.00 39.19 140 VAL B C 1
ATOM 2887 O O . VAL B 1 152 ? 2.101 50.562 157.794 1.00 39.26 140 VAL B O 1
ATOM 2891 N N . VAL B 1 153 ? 3.223 51.248 159.641 1.00 39.12 141 VAL B N 1
ATOM 2892 C CA . VAL B 1 153 ? 4.527 50.872 159.132 1.00 39.61 141 VAL B CA 1
ATOM 2893 C C . VAL B 1 153 ? 5.291 50.144 160.217 1.00 39.68 141 VAL B C 1
ATOM 2894 O O . VAL B 1 153 ? 5.407 50.621 161.347 1.00 39.98 141 VAL B O 1
ATOM 2898 N N . ILE B 1 154 ? 5.785 48.964 159.877 1.00 39.93 142 ILE B N 1
ATOM 2899 C CA . ILE B 1 154 ? 6.558 48.163 160.821 1.00 40.19 142 ILE B CA 1
ATOM 2900 C C . ILE B 1 154 ? 8.034 48.368 160.551 1.00 39.69 142 ILE B C 1
ATOM 2901 O O . ILE B 1 154 ? 8.562 47.936 159.539 1.00 39.86 142 ILE B O 1
ATOM 2906 N N . VAL B 1 155 ? 8.684 49.055 161.476 1.00 39.70 143 VAL B N 1
ATOM 2907 C CA . VAL B 1 155 ? 10.045 49.513 161.296 1.00 39.46 143 VAL B CA 1
ATOM 2908 C C . VAL B 1 155 ? 10.973 48.510 161.946 1.00 39.52 143 VAL B C 1
ATOM 2909 O O . VAL B 1 155 ? 11.121 48.513 163.153 1.00 39.48 143 VAL B O 1
ATOM 2913 N N . ASN B 1 156 ? 11.565 47.628 161.152 1.00 39.59 144 ASN B N 1
ATOM 2914 C CA . ASN B 1 156 ? 12.610 46.752 161.667 1.00 39.86 144 ASN B CA 1
ATOM 2915 C C . ASN B 1 156 ? 13.827 47.594 161.973 1.00 39.93 144 ASN B C 1
ATOM 2916 O O . ASN B 1 156 ? 14.210 48.450 161.176 1.00 40.65 144 ASN B O 1
ATOM 2921 N N . ALA B 1 157 ? 14.457 47.341 163.103 1.00 39.40 145 ALA B N 1
ATOM 2922 C CA . ALA B 1 157 ? 15.736 47.950 163.375 1.00 39.29 145 ALA B CA 1
ATOM 2923 C C . ALA B 1 157 ? 16.848 47.332 162.532 1.00 39.11 145 ALA B C 1
ATOM 2924 O O . ALA B 1 157 ? 17.782 48.023 162.146 1.00 38.67 145 ALA B O 1
ATOM 2926 N N . GLY B 1 158 ? 16.736 46.033 162.257 1.00 39.21 146 GLY B N 1
ATOM 2927 C CA . GLY B 1 158 ? 17.785 45.302 161.582 1.00 39.51 146 GLY B CA 1
ATOM 2928 C C . GLY B 1 158 ? 18.984 45.092 162.480 1.00 39.87 146 GLY B C 1
ATOM 2929 O O . GLY B 1 158 ? 18.887 45.235 163.687 1.00 40.58 146 GLY B O 1
ATOM 2930 N N . THR B 1 159 ? 20.113 44.726 161.889 1.00 40.29 147 THR B N 1
ATOM 2931 C CA . THR B 1 159 ? 21.402 44.772 162.568 1.00 40.66 147 THR B CA 1
ATOM 2932 C C . THR B 1 159 ? 22.372 45.509 161.687 1.00 40.09 147 THR B C 1
ATOM 2933 O O . THR B 1 159 ? 22.511 45.184 160.509 1.00 39.23 147 THR B O 1
ATOM 2937 N N . TYR B 1 160 ? 23.096 46.451 162.282 1.00 40.02 148 TYR B N 1
ATOM 2938 C CA . TYR B 1 160 ? 24.102 47.233 161.574 1.00 40.12 148 TYR B CA 1
ATOM 2939 C C . TYR B 1 160 ? 23.559 47.699 160.223 1.00 39.51 148 TYR B C 1
ATOM 2940 O O . TYR B 1 160 ? 24.217 47.589 159.218 1.00 38.99 148 TYR B O 1
ATOM 2949 N N . GLY B 1 161 ? 22.333 48.224 160.217 1.00 39.20 149 GLY B N 1
ATOM 2950 C CA . GLY B 1 161 ? 21.729 48.733 158.988 1.00 38.99 149 GLY B CA 1
ATOM 2951 C C . GLY B 1 161 ? 21.410 47.712 157.900 1.00 38.83 149 GLY B C 1
ATOM 2952 O O . GLY B 1 161 ? 21.381 48.064 156.745 1.00 38.96 149 GLY B O 1
ATOM 2953 N N . GLU B 1 162 ? 21.133 46.464 158.267 1.00 38.74 150 GLU B N 1
ATOM 2954 C CA . GLU B 1 162 ? 20.736 45.454 157.303 1.00 39.11 150 GLU B CA 1
ATOM 2955 C C . GLU B 1 162 ? 19.486 44.728 157.717 1.00 38.72 150 GLU B C 1
ATOM 2956 O O . GLU B 1 162 ? 19.190 44.526 158.900 1.00 38.48 150 GLU B O 1
ATOM 2962 N N . PHE B 1 163 ? 18.752 44.311 156.703 1.00 38.50 151 PHE B N 1
ATOM 2963 C CA . PHE B 1 163 ? 17.669 43.347 156.864 1.00 38.55 151 PHE B CA 1
ATOM 2964 C C . PHE B 1 163 ? 18.135 42.224 157.816 1.00 38.40 151 PHE B C 1
ATOM 2965 O O . PHE B 1 163 ? 19.224 41.662 157.655 1.00 38.10 151 PHE B O 1
ATOM 2973 N N . SER B 1 164 ? 17.318 41.938 158.822 1.00 38.34 152 SER B N 1
ATOM 2974 C CA . SER B 1 164 ? 17.588 40.875 159.783 1.00 38.14 152 SER B CA 1
ATOM 2975 C C . SER B 1 164 ? 16.369 39.952 159.926 1.00 38.20 152 SER B C 1
ATOM 2976 O O . SER B 1 164 ? 15.228 40.377 160.162 1.00 37.98 152 SER B O 1
ATOM 2979 N N . ILE B 1 165 ? 16.611 38.663 159.781 1.00 39.06 153 ILE B N 1
ATOM 2980 C CA . ILE B 1 165 ? 15.526 37.663 159.831 1.00 39.24 153 ILE B CA 1
ATOM 2981 C C . ILE B 1 165 ? 14.725 37.699 161.147 1.00 39.55 153 ILE B C 1
ATOM 2982 O O . ILE B 1 165 ? 13.497 37.519 161.140 1.00 39.33 153 ILE B O 1
ATOM 2987 N N . ASP B 1 166 ? 15.408 37.942 162.268 1.00 39.73 154 ASP B N 1
ATOM 2988 C CA . ASP B 1 166 ? 14.711 38.018 163.547 1.00 40.07 154 ASP B CA 1
ATOM 2989 C C . ASP B 1 166 ? 13.628 39.127 163.513 1.00 40.13 154 ASP B C 1
ATOM 2990 O O . ASP B 1 166 ? 12.453 38.859 163.765 1.00 39.81 154 ASP B O 1
ATOM 2995 N N . ASP B 1 167 ? 14.014 40.351 163.156 1.00 40.02 155 ASP B N 1
ATOM 2996 C CA . ASP B 1 167 ? 13.075 41.453 163.189 1.00 40.16 155 ASP B CA 1
ATOM 2997 C C . ASP B 1 167 ? 11.992 41.231 162.148 1.00 40.02 155 ASP B C 1
ATOM 2998 O O . ASP B 1 167 ? 10.834 41.580 162.370 1.00 39.83 155 ASP B O 1
ATOM 3003 N N . PHE B 1 168 ? 12.387 40.627 161.027 1.00 39.75 156 PHE B N 1
ATOM 3004 C CA . PHE B 1 168 ? 11.481 40.393 159.892 1.00 39.56 156 PHE B CA 1
ATOM 3005 C C . PHE B 1 168 ? 10.386 39.404 160.259 1.00 39.42 156 PHE B C 1
ATOM 3006 O O . PHE B 1 168 ? 9.220 39.670 160.019 1.00 39.54 156 PHE B O 1
ATOM 3014 N N . ILE B 1 169 ? 10.747 38.290 160.877 1.00 39.62 157 ILE B N 1
ATOM 3015 C CA . ILE B 1 169 ? 9.743 37.266 161.221 1.00 40.03 157 ILE B CA 1
ATOM 3016 C C . ILE B 1 169 ? 8.838 37.735 162.358 1.00 40.04 157 ILE B C 1
ATOM 3017 O O . ILE B 1 169 ? 7.666 37.410 162.403 1.00 40.24 157 ILE B O 1
ATOM 3022 N N . CYS B 1 170 ? 9.389 38.530 163.252 1.00 40.63 158 CYS B N 1
ATOM 3023 C CA . CYS B 1 170 ? 8.615 39.145 164.314 1.00 40.57 158 CYS B CA 1
ATOM 3024 C C . CYS B 1 170 ? 7.567 40.070 163.709 1.00 40.05 158 CYS B C 1
ATOM 3025 O O . CYS B 1 170 ? 6.422 40.106 164.155 1.00 39.77 158 CYS B O 1
ATOM 3028 N N . SER B 1 171 ? 7.974 40.817 162.688 1.00 39.77 159 SER B N 1
ATOM 3029 C CA . SER B 1 171 ? 7.080 41.689 161.945 1.00 39.47 159 SER B CA 1
ATOM 3030 C C . SER B 1 171 ? 5.904 40.881 161.403 1.00 39.38 159 SER B C 1
ATOM 3031 O O . SER B 1 171 ? 4.743 41.267 161.517 1.00 39.24 159 SER B O 1
ATOM 3034 N N . GLY B 1 172 ? 6.230 39.737 160.821 1.00 39.55 160 GLY B N 1
ATOM 3035 C CA . GLY B 1 172 ? 5.222 38.817 160.290 1.00 39.55 160 GLY B CA 1
ATOM 3036 C C . GLY B 1 172 ? 4.250 38.286 161.321 1.00 39.34 160 GLY B C 1
ATOM 3037 O O . GLY B 1 172 ? 3.055 38.158 161.035 1.00 39.30 160 GLY B O 1
ATOM 3038 N N . TYR B 1 173 ? 4.770 37.959 162.503 1.00 38.94 161 TYR B N 1
ATOM 3039 C CA . TYR B 1 173 ? 3.948 37.484 163.609 1.00 38.95 161 TYR B CA 1
ATOM 3040 C C . TYR B 1 173 ? 2.942 38.560 163.938 1.00 38.73 161 TYR B C 1
ATOM 3041 O O . TYR B 1 173 ? 1.768 38.273 164.089 1.00 38.73 161 TYR B O 1
ATOM 3050 N N . ILE B 1 174 ? 3.390 39.806 164.011 1.00 38.34 162 ILE B N 1
ATOM 3051 C CA . ILE B 1 174 ? 2.497 40.885 164.439 1.00 38.11 162 ILE B CA 1
ATOM 3052 C C . ILE B 1 174 ? 1.466 41.187 163.351 1.00 38.26 162 ILE B C 1
ATOM 3053 O O . ILE B 1 174 ? 0.296 41.428 163.642 1.00 38.50 162 ILE B O 1
ATOM 3058 N N . ILE B 1 175 ? 1.897 41.164 162.104 1.00 38.07 163 ILE B N 1
ATOM 3059 C CA . ILE B 1 175 ? 0.997 41.370 160.988 1.00 37.91 163 ILE B CA 1
ATOM 3060 C C . ILE B 1 175 ? -0.077 40.287 160.991 1.00 37.97 163 ILE B C 1
ATOM 3061 O O . ILE B 1 175 ? -1.254 40.548 160.746 1.00 37.70 163 ILE B O 1
ATOM 3066 N N . ASN B 1 176 ? 0.335 39.065 161.279 1.00 38.14 164 ASN B N 1
ATOM 3067 C CA . ASN B 1 176 ? -0.610 37.980 161.351 1.00 38.12 164 ASN B CA 1
ATOM 3068 C C . ASN B 1 176 ? -1.642 38.194 162.441 1.00 38.50 164 ASN B C 1
ATOM 3069 O O . ASN B 1 176 ? -2.802 37.872 162.259 1.00 38.49 164 ASN B O 1
ATOM 3074 N N . CYS B 1 177 ? -1.207 38.720 163.585 1.00 39.18 165 CYS B N 1
ATOM 3075 C CA . CYS B 1 177 ? -2.101 38.991 164.708 1.00 39.65 165 CYS B CA 1
ATOM 3076 C C . CYS B 1 177 ? -3.094 40.096 164.378 1.00 40.02 165 CYS B C 1
ATOM 3077 O O . CYS B 1 177 ? -4.238 40.081 164.871 1.00 39.97 165 CYS B O 1
ATOM 3080 N N . VAL B 1 178 ? -2.660 41.055 163.560 1.00 40.30 166 VAL B N 1
ATOM 3081 C CA . VAL B 1 178 ? -3.566 42.087 163.079 1.00 41.05 166 VAL B CA 1
ATOM 3082 C C . VAL B 1 178 ? -4.624 41.449 162.154 1.00 42.22 166 VAL B C 1
ATOM 3083 O O . VAL B 1 178 ? -5.813 41.775 162.210 1.00 41.27 166 VAL B O 1
ATOM 3095 N N . ASP B 1 180 ? -5.643 38.338 162.240 1.00 44.57 168 ASP B N 1
ATOM 3096 C CA . ASP B 1 180 ? -6.554 37.581 163.083 1.00 44.35 168 ASP B CA 1
ATOM 3097 C C . ASP B 1 180 ? -7.656 38.508 163.568 1.00 44.10 168 ASP B C 1
ATOM 3098 O O . ASP B 1 180 ? -8.788 38.074 163.731 1.00 43.51 168 ASP B O 1
ATOM 3103 N N . ARG B 1 181 ? -7.319 39.781 163.781 1.00 44.58 169 ARG B N 1
ATOM 3104 C CA . ARG B 1 181 ? -8.279 40.774 164.238 1.00 45.32 169 ARG B CA 1
ATOM 3105 C C . ARG B 1 181 ? -9.055 41.446 163.130 1.00 46.54 169 ARG B C 1
ATOM 3106 O O . ARG B 1 181 ? -10.115 41.993 163.406 1.00 46.66 169 ARG B O 1
ATOM 3122 N N . LYS B 1 183 ? -10.112 41.698 158.489 1.00 46.68 171 LYS B N 1
ATOM 3123 C CA . LYS B 1 183 ? -10.010 41.456 157.035 1.00 45.33 171 LYS B CA 1
ATOM 3124 C C . LYS B 1 183 ? -9.786 42.730 156.174 1.00 44.49 171 LYS B C 1
ATOM 3125 O O . LYS B 1 183 ? -9.300 42.625 155.035 1.00 43.69 171 LYS B O 1
ATOM 3131 N N . LYS B 1 184 ? -10.156 43.911 156.698 1.00 43.74 172 LYS B N 1
ATOM 3132 C CA . LYS B 1 184 ? -10.008 45.199 155.965 1.00 43.27 172 LYS B CA 1
ATOM 3133 C C . LYS B 1 184 ? -8.530 45.686 155.876 1.00 42.67 172 LYS B C 1
ATOM 3134 O O . LYS B 1 184 ? -8.212 46.807 156.322 1.00 42.49 172 LYS B O 1
ATOM 3140 N N . LEU B 1 185 ? -7.652 44.859 155.290 1.00 42.11 173 LEU B N 1
ATOM 3141 C CA . LEU B 1 185 ? -6.197 45.107 155.256 1.00 41.90 173 LEU B CA 1
ATOM 3142 C C . LEU B 1 185 ? -5.614 45.168 153.844 1.00 41.70 173 LEU B C 1
ATOM 3143 O O . LEU B 1 185 ? -6.046 44.452 152.956 1.00 41.19 173 LEU B O 1
ATOM 3148 N N . GLU B 1 186 ? -4.597 46.000 153.660 1.00 42.09 174 GLU B N 1
ATOM 3149 C CA . GLU B 1 186 ? -3.814 46.004 152.427 1.00 42.28 174 GLU B CA 1
ATOM 3150 C C . GLU B 1 186 ? -2.320 45.995 152.762 1.00 40.98 174 GLU B C 1
ATOM 3151 O O . GLU B 1 186 ? -1.762 47.019 153.148 1.00 40.96 174 GLU B O 1
ATOM 3157 N N . LEU B 1 187 ? -1.674 44.849 152.584 1.00 39.67 175 LEU B N 1
ATOM 3158 C CA . LEU B 1 187 ? -0.245 44.732 152.858 1.00 38.73 175 LEU B CA 1
ATOM 3159 C C . LEU B 1 187 ? 0.595 45.114 151.665 1.00 37.89 175 LEU B C 1
ATOM 3160 O O . LEU B 1 187 ? 0.299 44.719 150.562 1.00 37.56 175 LEU B O 1
ATOM 3165 N N . THR B 1 188 ? 1.687 45.830 151.891 1.00 37.22 176 THR B N 1
ATOM 3166 C CA . THR B 1 188 ? 2.684 45.962 150.839 1.00 36.62 176 THR B CA 1
ATOM 3167 C C . THR B 1 188 ? 3.402 44.611 150.683 1.00 36.82 176 THR B C 1
ATOM 3168 O O . THR B 1 188 ? 3.307 43.729 151.553 1.00 36.45 176 THR B O 1
ATOM 3172 N N . ASP B 1 189 ? 4.118 44.444 149.577 1.00 36.72 177 ASP B N 1
ATOM 3173 C CA . ASP B 1 189 ? 4.784 43.179 149.306 1.00 36.92 177 ASP B CA 1
ATOM 3174 C C . ASP B 1 189 ? 5.749 42.799 150.414 1.00 37.09 177 ASP B C 1
ATOM 3175 O O . ASP B 1 189 ? 5.869 41.626 150.759 1.00 37.12 177 ASP B O 1
ATOM 3180 N N . ALA B 1 190 ? 6.425 43.791 150.979 1.00 37.10 178 ALA B N 1
ATOM 3181 C CA . ALA B 1 190 ? 7.365 43.544 152.059 1.00 37.06 178 ALA B CA 1
ATOM 3182 C C . ALA B 1 190 ? 6.659 42.938 153.259 1.00 37.37 178 ALA B C 1
ATOM 3183 O O . ALA B 1 190 ? 7.179 42.019 153.888 1.00 37.62 178 ALA B O 1
ATOM 3185 N N . ALA B 1 191 ? 5.466 43.453 153.566 1.00 37.69 179 ALA B N 1
ATOM 3186 C CA . ALA B 1 191 ? 4.679 42.984 154.713 1.00 37.46 179 ALA B CA 1
ATOM 3187 C C . ALA B 1 191 ? 4.067 41.613 154.429 1.00 37.37 179 ALA B C 1
ATOM 3188 O O . ALA B 1 191 ? 4.131 40.711 155.259 1.00 37.67 179 ALA B O 1
ATOM 3190 N N . THR B 1 192 ? 3.508 41.447 153.236 1.00 37.42 180 THR B N 1
ATOM 3191 C CA . THR B 1 192 ? 3.041 40.150 152.766 1.00 37.31 180 THR B CA 1
ATOM 3192 C C . THR B 1 192 ? 4.139 39.094 152.919 1.00 37.32 180 THR B C 1
ATOM 3193 O O . THR B 1 192 ? 3.892 38.007 153.415 1.00 37.77 180 THR B O 1
ATOM 3197 N N . THR B 1 193 ? 5.357 39.424 152.527 1.00 37.43 181 THR B N 1
ATOM 3198 C CA . THR B 1 193 ? 6.463 38.464 152.619 1.00 37.53 181 THR B CA 1
ATOM 3199 C C . THR B 1 193 ? 6.828 38.140 154.072 1.00 37.51 181 THR B C 1
ATOM 3200 O O . THR B 1 193 ? 7.022 36.978 154.418 1.00 37.77 181 THR B O 1
ATOM 3204 N N . ALA B 1 194 ? 6.902 39.145 154.927 1.00 37.51 182 ALA B N 1
ATOM 3205 C CA . ALA B 1 194 ? 7.173 38.873 156.336 1.00 37.76 182 ALA B CA 1
ATOM 3206 C C . ALA B 1 194 ? 6.126 37.927 156.888 1.00 37.81 182 ALA B C 1
ATOM 3207 O O . ALA B 1 194 ? 6.458 36.908 157.473 1.00 38.02 182 ALA B O 1
ATOM 3209 N N . GLN B 1 195 ? 4.859 38.238 156.650 1.00 38.09 183 GLN B N 1
ATOM 3210 C CA . GLN B 1 195 ? 3.774 37.395 157.153 1.00 38.29 183 GLN B CA 1
ATOM 3211 C C . GLN B 1 195 ? 3.881 35.965 156.631 1.00 38.17 183 GLN B C 1
ATOM 3212 O O . GLN B 1 195 ? 3.588 35.013 157.349 1.00 38.04 183 GLN B O 1
ATOM 3218 N N . TYR B 1 196 ? 4.304 35.821 155.378 1.00 38.29 184 TYR B N 1
ATOM 3219 C CA . TYR B 1 196 ? 4.484 34.501 154.772 1.00 38.42 184 TYR B CA 1
ATOM 3220 C C . TYR B 1 196 ? 5.591 33.699 155.461 1.00 38.54 184 TYR B C 1
ATOM 3221 O O . TYR B 1 196 ? 5.418 32.498 155.755 1.00 38.45 184 TYR B O 1
ATOM 3230 N N . VAL B 1 197 ? 6.703 34.371 155.755 1.00 38.61 185 VAL B N 1
ATOM 3231 C CA . VAL B 1 197 ? 7.806 33.740 156.504 1.00 38.66 185 VAL B CA 1
ATOM 3232 C C . VAL B 1 197 ? 7.358 33.284 157.904 1.00 38.77 185 VAL B C 1
ATOM 3233 O O . VAL B 1 197 ? 7.707 32.161 158.345 1.00 38.22 185 VAL B O 1
ATOM 3237 N N . TYR B 1 198 ? 6.596 34.152 158.587 1.00 38.58 186 TYR B N 1
ATOM 3238 C CA . TYR B 1 198 ? 6.015 33.794 159.889 1.00 38.62 186 TYR B CA 1
ATOM 3239 C C . TYR B 1 198 ? 5.021 32.648 159.754 1.00 38.54 186 TYR B C 1
ATOM 3240 O O . TYR B 1 198 ? 5.167 31.662 160.440 1.00 38.47 186 TYR B O 1
ATOM 3249 N N . LYS B 1 199 ? 4.030 32.799 158.872 1.00 39.08 187 LYS B N 1
ATOM 3250 C CA . LYS B 1 199 ? 2.939 31.815 158.717 1.00 39.53 187 LYS B CA 1
ATOM 3251 C C . LYS B 1 199 ? 3.492 30.401 158.481 1.00 39.43 187 LYS B C 1
ATOM 3252 O O . LYS B 1 199 ? 2.926 29.447 158.981 1.00 39.53 187 LYS B O 1
ATOM 3255 N N . THR B 1 200 ? 4.635 30.295 157.791 1.00 39.36 188 THR B N 1
ATOM 3256 C CA . THR B 1 200 ? 5.329 29.014 157.537 1.00 39.22 188 THR B CA 1
ATOM 3257 C C . THR B 1 200 ? 6.386 28.612 158.576 1.00 39.54 188 THR B C 1
ATOM 3258 O O . THR B 1 200 ? 7.113 27.645 158.377 1.00 39.35 188 THR B O 1
ATOM 3262 N N . ASN B 1 201 ? 6.469 29.350 159.681 1.00 40.13 189 ASN B N 1
ATOM 3263 C CA . ASN B 1 201 ? 7.437 29.085 160.752 1.00 40.30 189 ASN B CA 1
ATOM 3264 C C . ASN B 1 201 ? 6.876 29.682 162.029 1.00 41.10 189 ASN B C 1
ATOM 3265 O O . ASN B 1 201 ? 7.535 30.509 162.672 1.00 41.45 189 ASN B O 1
ATOM 3270 N N . GLU B 1 202 ? 5.654 29.284 162.387 1.00 41.63 190 GLU B N 1
ATOM 3271 C CA . GLU B 1 202 ? 4.913 29.917 163.488 1.00 42.41 190 GLU B CA 1
ATOM 3272 C C . GLU B 1 202 ? 5.608 29.866 164.835 1.00 41.89 190 GLU B C 1
ATOM 3273 O O . GLU B 1 202 ? 5.388 30.730 165.684 1.00 41.95 190 GLU B O 1
ATOM 3279 N N . ASP B 1 203 ? 6.433 28.844 165.031 1.00 41.82 191 ASP B N 1
ATOM 3280 C CA . ASP B 1 203 ? 7.202 28.681 166.252 1.00 41.64 191 ASP B CA 1
ATOM 3281 C C . ASP B 1 203 ? 8.263 29.764 166.387 1.00 41.19 191 ASP B C 1
ATOM 3282 O O . ASP B 1 203 ? 8.730 30.001 167.488 1.00 41.33 191 ASP B O 1
ATOM 3287 N N . ILE B 1 204 ? 8.661 30.394 165.279 1.00 40.83 192 ILE B N 1
ATOM 3288 C CA . ILE B 1 204 ? 9.627 31.523 165.281 1.00 40.81 192 ILE B CA 1
ATOM 3289 C C . ILE B 1 204 ? 11.103 31.152 165.579 1.00 40.49 192 ILE B C 1
ATOM 3290 O O . ILE B 1 204 ? 11.996 31.446 164.787 1.00 39.62 192 ILE B O 1
ATOM 3295 N N . LYS B 1 205 ? 11.332 30.537 166.738 1.00 41.14 193 LYS B N 1
ATOM 3296 C CA . LYS B 1 205 ? 12.632 29.976 167.141 1.00 41.58 193 LYS B CA 1
ATOM 3297 C C . LYS B 1 205 ? 13.418 29.376 165.985 1.00 41.28 193 LYS B C 1
ATOM 3298 O O . LYS B 1 205 ? 14.553 29.768 165.731 1.00 41.52 193 LYS B O 1
ATOM 3304 N N . GLY B 1 206 ? 12.804 28.411 165.302 1.00 40.74 194 GLY B N 1
ATOM 3305 C CA . GLY B 1 206 ? 13.504 27.627 164.312 1.00 40.45 194 GLY B CA 1
ATOM 3306 C C . GLY B 1 206 ? 14.092 28.464 163.196 1.00 40.39 194 GLY B C 1
ATOM 3307 O O . GLY B 1 206 ? 15.210 28.245 162.746 1.00 40.90 194 GLY B O 1
ATOM 3308 N N . PHE B 1 207 ? 13.334 29.435 162.738 1.00 40.07 195 PHE B N 1
ATOM 3309 C CA . PHE B 1 207 ? 13.735 30.162 161.558 1.00 39.97 195 PHE B CA 1
ATOM 3310 C C . PHE B 1 207 ? 14.730 31.288 161.862 1.00 39.77 195 PHE B C 1
ATOM 3311 O O . PHE B 1 207 ? 15.563 31.680 161.027 1.00 39.40 195 PHE B O 1
ATOM 3319 N N . VAL B 1 208 ? 14.650 31.787 163.080 1.00 39.75 196 VAL B N 1
ATOM 3320 C CA . VAL B 1 208 ? 15.557 32.815 163.532 1.00 39.91 196 VAL B CA 1
ATOM 3321 C C . VAL B 1 208 ? 16.992 32.275 163.577 1.00 39.80 196 VAL B C 1
ATOM 3322 O O . VAL B 1 208 ? 17.936 33.021 163.462 1.00 39.76 196 VAL B O 1
ATOM 3326 N N . LYS B 1 209 ? 17.156 30.975 163.727 1.00 39.91 197 LYS B N 1
ATOM 3327 C CA . LYS B 1 209 ? 18.484 30.388 163.692 1.00 40.15 197 LYS B CA 1
ATOM 3328 C C . LYS B 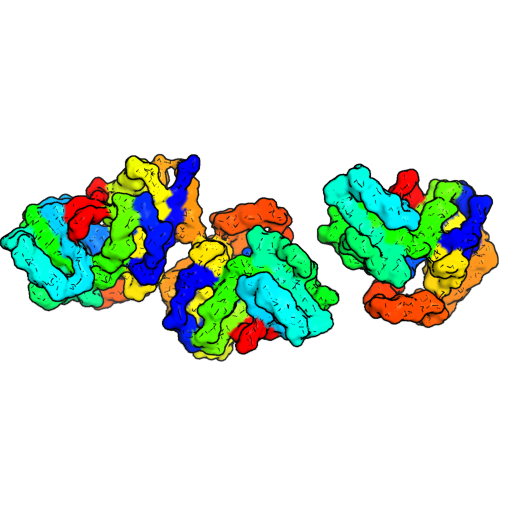1 209 ? 19.273 30.636 162.399 1.00 40.28 197 LYS B C 1
ATOM 3329 O O . LYS B 1 209 ? 20.506 30.514 162.420 1.00 39.83 197 LYS B O 1
ATOM 3335 N N . TYR B 1 210 ? 18.583 31.005 161.306 1.00 40.54 198 TYR B N 1
ATOM 3336 C CA . TYR B 1 210 ? 19.246 31.349 160.036 1.00 40.52 198 TYR B CA 1
ATOM 3337 C C . TYR B 1 210 ? 19.718 32.785 159.969 1.00 40.27 198 TYR B C 1
ATOM 3338 O O . TYR B 1 210 ? 20.447 33.135 159.050 1.00 40.14 198 TYR B O 1
ATOM 3347 N N . ALA B 1 211 ? 19.299 33.621 160.915 1.00 39.56 199 ALA B N 1
ATOM 3348 C CA . ALA B 1 211 ? 19.732 35.004 160.947 1.00 39.37 199 ALA B CA 1
ATOM 3349 C C . ALA B 1 211 ? 21.204 35.108 161.236 1.00 39.26 199 ALA B C 1
ATOM 3350 O O . ALA B 1 211 ? 21.688 34.404 162.090 1.00 39.53 199 ALA B O 1
ATOM 3352 N N . LYS B 1 212 ? 21.914 35.997 160.539 1.00 39.41 200 LYS B N 1
ATOM 3353 C CA . LYS B 1 212 ? 23.355 36.199 160.787 1.00 39.51 200 LYS B CA 1
ATOM 3354 C C . LYS B 1 212 ? 23.551 36.581 162.253 1.00 39.25 200 LYS B C 1
ATOM 3355 O O . LYS B 1 212 ? 24.457 36.081 162.907 1.00 39.58 200 LYS B O 1
ATOM 3358 N N . HIS B 1 213 ? 22.667 37.441 162.743 1.00 38.92 201 HIS B N 1
ATOM 3359 C CA . HIS B 1 213 ? 22.685 37.969 164.092 1.00 39.07 201 HIS B CA 1
ATOM 3360 C C . HIS B 1 213 ? 22.620 36.856 165.140 1.00 39.51 201 HIS B C 1
ATOM 3361 O O . HIS B 1 213 ? 23.237 36.949 166.198 1.00 39.76 201 HIS B O 1
ATOM 3368 N N . TYR B 1 214 ? 21.884 35.795 164.849 1.00 39.36 202 TYR B N 1
ATOM 3369 C CA . TYR B 1 214 ? 21.784 34.693 165.784 1.00 39.28 202 TYR B CA 1
ATOM 3370 C C . TYR B 1 214 ? 23.151 34.131 166.139 1.00 39.47 202 TYR B C 1
ATOM 3371 O O . TYR B 1 214 ? 23.350 33.743 167.268 1.00 39.73 202 TYR B O 1
ATOM 3380 N N . LYS B 1 215 ? 24.082 34.087 165.185 1.00 39.60 203 LYS B N 1
ATOM 3381 C CA . LYS B 1 215 ? 25.425 33.587 165.450 1.00 40.01 203 LYS B CA 1
ATOM 3382 C C . LYS B 1 215 ? 26.104 34.488 166.470 1.00 39.54 203 LYS B C 1
ATOM 3383 O O . LYS B 1 215 ? 26.850 34.023 167.320 1.00 39.48 203 LYS B O 1
ATOM 3389 N N . ARG B 1 216 ? 25.825 35.783 166.394 1.00 39.32 204 ARG B N 1
ATOM 3390 C CA . ARG B 1 216 ? 26.400 36.744 167.329 1.00 39.10 204 ARG B CA 1
ATOM 3391 C C . ARG B 1 216 ? 25.863 36.523 168.743 1.00 39.37 204 ARG B C 1
ATOM 3392 O O . ARG B 1 216 ? 26.608 36.516 169.726 1.00 39.04 204 ARG B O 1
ATOM 3400 N N . ILE B 1 217 ? 24.549 36.366 168.819 1.00 39.60 205 ILE B N 1
ATOM 3401 C CA . ILE B 1 217 ? 23.852 36.102 170.059 1.00 40.03 205 ILE B CA 1
ATOM 3402 C C . ILE B 1 217 ? 24.400 34.837 170.703 1.00 40.34 205 ILE B C 1
ATOM 3403 O O . ILE B 1 217 ? 24.597 34.784 171.909 1.00 40.67 205 ILE B O 1
ATOM 3416 N N . GLU B 1 219 ? 27.503 33.501 170.163 1.00 40.24 207 GLU B N 1
ATOM 3417 C CA . GLU B 1 219 ? 28.889 33.594 170.588 1.00 40.28 207 GLU B CA 1
ATOM 3418 C C . GLU B 1 219 ? 29.025 34.458 171.833 1.00 39.34 207 GLU B C 1
ATOM 3419 O O . GLU B 1 219 ? 30.042 34.394 172.498 1.00 39.45 207 GLU B O 1
ATOM 3425 N N . LEU B 1 220 ? 27.983 35.226 172.166 1.00 38.69 208 LEU B N 1
ATOM 3426 C CA . LEU B 1 220 ? 27.916 35.960 173.436 1.00 38.08 208 LEU B CA 1
ATOM 3427 C C . LEU B 1 220 ? 27.329 35.133 174.594 1.00 38.05 208 LEU B C 1
ATOM 3428 O O . LEU B 1 220 ? 27.231 35.628 175.707 1.00 37.21 208 LEU B O 1
ATOM 3433 N N . GLY B 1 221 ? 26.944 33.884 174.324 1.00 38.23 209 GLY B N 1
ATOM 3434 C CA . GLY B 1 221 ? 26.393 32.980 175.337 1.00 38.06 209 GLY B CA 1
ATOM 3435 C C . GLY B 1 221 ? 24.977 33.325 175.759 1.00 38.22 209 GLY B C 1
ATOM 3436 O O . GLY B 1 221 ? 24.550 32.995 176.859 1.00 37.86 209 GLY B O 1
ATOM 3437 N N . LEU B 1 222 ? 24.226 33.965 174.870 1.00 38.47 210 LEU B N 1
ATOM 3438 C CA . LEU B 1 222 ? 22.912 34.498 175.221 1.00 38.50 210 LEU B CA 1
ATOM 3439 C C . LEU B 1 222 ? 21.742 33.563 174.863 1.00 38.36 210 LEU B C 1
ATOM 3440 O O . LEU B 1 222 ? 20.656 34.003 174.549 1.00 38.51 210 LEU B O 1
ATOM 3445 N N . LYS B 1 223 ? 21.955 32.267 174.948 1.00 38.80 211 LYS B N 1
ATOM 3446 C CA . LYS B 1 223 ? 20.872 31.316 174.703 1.00 39.22 211 LYS B CA 1
ATOM 3447 C C . LYS B 1 223 ? 19.635 31.678 175.532 1.00 39.29 211 LYS B C 1
ATOM 3448 O O . LYS B 1 223 ? 18.528 31.682 175.016 1.00 39.62 211 LYS B O 1
ATOM 3454 N N . LYS B 1 224 ? 19.824 31.975 176.816 1.00 39.40 212 LYS B N 1
ATOM 3455 C CA . LYS B 1 224 ? 18.691 32.235 177.717 1.00 39.37 212 LYS B CA 1
ATOM 3456 C C . LYS B 1 224 ? 17.856 33.425 177.237 1.00 39.15 212 LYS B C 1
ATOM 3457 O O . LYS B 1 224 ? 16.621 33.351 177.217 1.00 38.92 212 LYS B O 1
ATOM 3463 N N . ASP B 1 225 ? 18.527 34.510 176.850 1.00 38.80 213 ASP B N 1
ATOM 3464 C CA . ASP B 1 225 ? 17.832 35.655 176.255 1.00 39.02 213 ASP B CA 1
ATOM 3465 C C . ASP B 1 225 ? 17.099 35.257 174.968 1.00 39.08 213 ASP B C 1
ATOM 3466 O O . ASP B 1 225 ? 15.956 35.636 174.751 1.00 38.56 213 ASP B O 1
ATOM 3471 N N . PHE B 1 226 ? 17.774 34.503 174.106 1.00 39.39 214 PHE B N 1
ATOM 3472 C CA . PHE B 1 226 ? 17.169 34.088 172.847 1.00 39.90 214 PHE B CA 1
ATOM 3473 C C . PHE B 1 226 ? 15.861 33.324 173.069 1.00 40.32 214 PHE B C 1
ATOM 3474 O O . PHE B 1 226 ? 14.875 33.591 172.393 1.00 40.34 214 PHE B O 1
ATOM 3482 N N . GLU B 1 227 ? 15.850 32.394 174.016 1.00 40.36 215 GLU B N 1
ATOM 3483 C CA . GLU B 1 227 ? 14.665 31.573 174.255 1.00 40.80 215 GLU B CA 1
ATOM 3484 C C . GLU B 1 227 ? 13.564 32.379 174.893 1.00 40.34 215 GLU B C 1
ATOM 3485 O O . GLU B 1 227 ? 12.380 32.149 174.639 1.00 40.49 215 GLU B O 1
ATOM 3491 N N . TYR B 1 228 ? 13.960 33.336 175.718 1.00 39.92 216 TYR B N 1
ATOM 3492 C CA . TYR B 1 228 ? 13.001 34.245 176.326 1.00 39.89 216 TYR B CA 1
ATOM 3493 C C . TYR B 1 228 ? 12.327 35.165 175.295 1.00 39.90 216 TYR B C 1
ATOM 3494 O O . TYR B 1 228 ? 11.090 35.259 175.249 1.00 39.42 216 TYR B O 1
ATOM 3503 N N . CYS B 1 229 ? 13.136 35.823 174.465 1.00 40.37 217 CYS B N 1
ATOM 3504 C CA . CYS B 1 229 ? 12.605 36.757 173.440 1.00 41.10 217 CYS B CA 1
ATOM 3505 C C . CYS B 1 229 ? 11.709 36.095 172.394 1.00 40.69 217 CYS B C 1
ATOM 3506 O O . CYS B 1 229 ? 10.938 36.797 171.719 1.00 40.45 217 CYS B O 1
ATOM 3509 N N . CYS B 1 230 ? 11.800 34.765 172.289 1.00 40.33 218 CYS B N 1
ATOM 3510 C CA . CYS B 1 230 ? 10.918 33.998 171.409 1.00 40.45 218 CYS B CA 1
ATOM 3511 C C . CYS B 1 230 ? 9.571 33.602 172.018 1.00 40.28 218 CYS B C 1
ATOM 3512 O O . CYS B 1 230 ? 8.726 33.100 171.297 1.00 40.58 218 CYS B O 1
ATOM 3515 N N . LYS B 1 231 ? 9.345 33.850 173.307 1.00 40.13 219 LYS B N 1
ATOM 3516 C CA . LYS B 1 231 ? 8.055 33.556 173.919 1.00 40.00 219 LYS B CA 1
ATOM 3517 C C . LYS B 1 231 ? 6.975 34.542 173.469 1.00 40.04 219 LYS B C 1
ATOM 3518 O O . LYS B 1 231 ? 7.121 35.763 173.543 1.00 39.70 219 LYS B O 1
ATOM 3524 N N . LYS B 1 232 ? 5.881 33.987 172.975 1.00 40.16 220 LYS B N 1
ATOM 3525 C CA . LYS B 1 232 ? 4.792 34.790 172.453 1.00 40.41 220 LYS B CA 1
ATOM 3526 C C . LYS B 1 232 ? 3.891 35.292 173.573 1.00 40.48 220 LYS B C 1
ATOM 3527 O O . LYS B 1 232 ? 3.665 34.591 174.536 1.00 40.54 220 LYS B O 1
ATOM 3533 N N . ASP B 1 233 ? 3.412 36.525 173.456 1.00 41.03 221 ASP B N 1
ATOM 3534 C CA . ASP B 1 233 ? 2.211 36.941 174.160 1.00 41.11 221 ASP B CA 1
ATOM 3535 C C . ASP B 1 233 ? 2.270 36.762 175.678 1.00 41.05 221 ASP B C 1
ATOM 3536 O O . ASP B 1 233 ? 1.304 36.316 176.304 1.00 41.15 221 ASP B O 1
ATOM 3541 N N . ILE B 1 234 ? 3.409 37.101 176.270 1.00 41.06 222 ILE B N 1
ATOM 3542 C CA . ILE B 1 234 ? 3.517 37.090 177.715 1.00 41.19 222 ILE B CA 1
ATOM 3543 C C . ILE B 1 234 ? 3.476 38.481 178.317 1.00 40.72 222 ILE B C 1
ATOM 3544 O O . ILE B 1 234 ? 3.416 38.621 179.527 1.00 40.58 222 ILE B O 1
ATOM 3549 N N . VAL B 1 235 ? 3.514 39.505 177.473 1.00 40.55 223 VAL B N 1
ATOM 3550 C CA . VAL B 1 235 ? 3.331 40.870 177.924 1.00 40.51 223 VAL B CA 1
ATOM 3551 C C . VAL B 1 235 ? 2.144 41.474 177.200 1.00 40.66 223 VAL B C 1
ATOM 3552 O O . VAL B 1 235 ? 2.057 41.375 175.974 1.00 40.82 223 VAL B O 1
ATOM 3556 N N . LYS B 1 236 ? 1.236 42.081 177.974 1.00 40.76 224 LYS B N 1
ATOM 3557 C CA . LYS B 1 236 ? 0.013 42.674 177.459 1.00 40.80 224 LYS B CA 1
ATOM 3558 C C . LYS B 1 236 ? 0.118 44.195 177.347 1.00 40.55 224 LYS B C 1
ATOM 3559 O O . LYS B 1 236 ? -0.854 44.868 177.058 1.00 40.59 224 LYS B O 1
ATOM 3565 N N . LEU B 1 237 ? 1.315 44.723 177.552 1.00 40.47 225 LEU B N 1
ATOM 3566 C CA . LEU B 1 237 ? 1.573 46.145 177.535 1.00 40.61 225 LEU B CA 1
ATOM 3567 C C . LEU B 1 237 ? 2.174 46.559 176.200 1.00 40.22 225 LEU B C 1
ATOM 3568 O O . LEU B 1 237 ? 2.995 45.839 175.651 1.00 40.00 225 LEU B O 1
ATOM 3573 N N . VAL B 1 238 ? 1.776 47.721 175.690 1.00 39.82 226 VAL B N 1
ATOM 3574 C CA . VAL B 1 238 ? 2.338 48.261 174.464 1.00 39.30 226 VAL B CA 1
ATOM 3575 C C . VAL B 1 238 ? 3.015 49.602 174.749 1.00 39.26 226 VAL B C 1
ATOM 3576 O O . VAL B 1 238 ? 2.390 50.654 174.716 1.00 39.47 226 VAL B O 1
ATOM 3580 N N . PRO B 1 239 ? 4.313 49.577 175.003 1.00 39.29 227 PRO B N 1
ATOM 3581 C CA . PRO B 1 239 ? 4.998 50.837 175.232 1.00 39.72 227 PRO B CA 1
ATOM 3582 C C . PRO B 1 239 ? 4.887 51.800 174.045 1.00 40.29 227 PRO B C 1
ATOM 3583 O O . PRO B 1 239 ? 4.817 51.367 172.900 1.00 40.13 227 PRO B O 1
ATOM 3587 N N . GLN B 1 240 ? 4.905 53.096 174.327 1.00 41.14 228 GLN B N 1
ATOM 3588 C CA . GLN B 1 240 ? 4.703 54.103 173.307 1.00 41.87 228 GLN B CA 1
ATOM 3589 C C . GLN B 1 240 ? 5.731 55.211 173.494 1.00 41.75 228 GLN B C 1
ATOM 3590 O O . GLN B 1 240 ? 5.920 55.680 174.610 1.00 42.27 228 GLN B O 1
ATOM 3596 N N . TYR B 1 241 ? 6.444 55.559 172.426 1.00 41.63 229 TYR B N 1
ATOM 3597 C CA . TYR B 1 241 ? 7.461 56.609 172.453 1.00 41.46 229 TYR B CA 1
ATOM 3598 C C . TYR B 1 241 ? 6.787 57.948 172.116 1.00 41.14 229 TYR B C 1
ATOM 3599 O O . TYR B 1 241 ? 6.072 58.079 171.125 1.00 40.73 229 TYR B O 1
ATOM 3608 N N . THR B 1 242 ? 6.998 58.926 172.985 1.00 41.11 230 THR B N 1
ATOM 3609 C CA . THR B 1 242 ? 6.345 60.224 172.879 1.00 41.15 230 THR B CA 1
ATOM 3610 C C . THR B 1 242 ? 7.231 61.274 173.509 1.00 40.65 230 THR B C 1
ATOM 3611 O O . THR B 1 242 ? 7.552 61.169 174.673 1.00 40.19 230 THR B O 1
ATOM 3615 N N . ASN B 1 243 ? 7.610 62.286 172.734 1.00 40.58 231 ASN B N 1
ATOM 3616 C CA . ASN B 1 243 ? 8.414 63.384 173.241 1.00 40.61 231 ASN B CA 1
ATOM 3617 C C . ASN B 1 243 ? 9.680 62.873 173.952 1.00 40.54 231 ASN B C 1
ATOM 3618 O O . ASN B 1 243 ? 9.974 63.256 175.066 1.00 40.57 231 ASN B O 1
ATOM 3623 N N . GLY B 1 244 ? 10.410 61.976 173.308 1.00 40.92 232 GLY B N 1
ATOM 3624 C CA . GLY B 1 244 ? 11.696 61.480 173.838 1.00 40.99 232 GLY B CA 1
ATOM 3625 C C . GLY B 1 244 ? 11.678 60.419 174.928 1.00 41.13 232 GLY B C 1
ATOM 3626 O O . GLY B 1 244 ? 12.720 60.004 175.403 1.00 40.72 232 GLY B O 1
ATOM 3627 N N . GLU B 1 245 ? 10.488 59.965 175.296 1.00 41.47 233 GLU B N 1
ATOM 3628 C CA . GLU B 1 245 ? 10.285 59.063 176.414 1.00 41.59 233 GLU B CA 1
ATOM 3629 C C . GLU B 1 245 ? 9.413 57.898 176.030 1.00 41.63 233 GLU B C 1
ATOM 3630 O O . GLU B 1 245 ? 8.502 58.057 175.231 1.00 41.64 233 GLU B O 1
ATOM 3636 N N . ILE B 1 246 ? 9.652 56.742 176.639 1.00 41.95 234 ILE B N 1
ATOM 3637 C CA . ILE B 1 246 ? 8.790 55.588 176.457 1.00 42.31 234 ILE B CA 1
ATOM 3638 C C . ILE B 1 246 ? 8.123 55.263 177.761 1.00 42.86 234 ILE B C 1
ATOM 3639 O O . ILE B 1 246 ? 8.790 55.042 178.745 1.00 42.83 234 ILE B O 1
ATOM 3644 N N . LEU B 1 247 ? 6.795 55.234 177.723 1.00 44.02 235 LEU B N 1
ATOM 3645 C CA . LEU B 1 247 ? 5.920 54.817 178.829 1.00 44.64 235 LEU B CA 1
ATOM 3646 C C . LEU B 1 247 ? 4.981 53.682 178.335 1.00 45.17 235 LEU B C 1
ATOM 3647 O O . LEU B 1 247 ? 4.538 53.690 177.161 1.00 45.11 235 LEU B O 1
ATOM 3653 N N . HIS C 1 11 ? 38.002 33.038 151.902 1.00 64.54 -1 HIS C N 1
ATOM 3654 C CA . HIS C 1 11 ? 36.976 34.118 151.965 1.00 64.37 -1 HIS C CA 1
ATOM 3655 C C . HIS C 1 11 ? 35.921 33.835 150.928 1.00 62.92 -1 HIS C C 1
ATOM 3656 O O . HIS C 1 11 ? 36.118 34.060 149.733 1.00 63.63 -1 HIS C O 1
ATOM 3663 N N . HIS C 1 12 ? 34.790 33.347 151.406 1.00 60.73 0 HIS C N 1
ATOM 3664 C CA . HIS C 1 12 ? 33.711 32.952 150.542 1.00 58.77 0 HIS C CA 1
ATOM 3665 C C . HIS C 1 12 ? 33.032 34.145 149.895 1.00 55.55 0 HIS C C 1
ATOM 3666 O O . HIS C 1 12 ? 32.813 35.175 150.526 1.00 55.39 0 HIS C O 1
ATOM 3681 N N . LYS C 1 14 ? 30.363 36.599 148.861 1.00 44.79 2 LYS C N 1
ATOM 3682 C CA . LYS C 1 14 ? 29.214 37.163 149.576 1.00 43.67 2 LYS C CA 1
ATOM 3683 C C . LYS C 1 14 ? 28.122 37.521 148.592 1.00 42.28 2 LYS C C 1
ATOM 3684 O O . LYS C 1 14 ? 28.403 38.045 147.521 1.00 41.51 2 LYS C O 1
ATOM 3690 N N . ILE C 1 15 ? 26.873 37.268 148.978 1.00 41.13 3 ILE C N 1
ATOM 3691 C CA . ILE C 1 15 ? 25.714 37.636 148.172 1.00 40.50 3 ILE C CA 1
ATOM 3692 C C . ILE C 1 15 ? 24.715 38.451 148.998 1.00 40.25 3 ILE C C 1
ATOM 3693 O O . ILE C 1 15 ? 24.223 37.994 150.032 1.00 40.06 3 ILE C O 1
ATOM 3698 N N . ASP C 1 16 ? 24.431 39.665 148.522 1.00 39.96 4 ASP C N 1
ATOM 3699 C CA . ASP C 1 16 ? 23.523 40.599 149.177 1.00 39.60 4 ASP C CA 1
ATOM 3700 C C . ASP C 1 16 ? 22.374 40.902 148.218 1.00 39.29 4 ASP C C 1
ATOM 3701 O O . ASP C 1 16 ? 22.413 40.525 147.051 1.00 39.07 4 ASP C O 1
ATOM 3706 N N . LEU C 1 17 ? 21.349 41.580 148.709 1.00 38.83 5 LEU C N 1
ATOM 3707 C CA . LEU C 1 17 ? 20.191 41.904 147.897 1.00 38.55 5 LEU C CA 1
ATOM 3708 C C . LEU C 1 17 ? 19.719 43.297 148.309 1.00 38.71 5 LEU C C 1
ATOM 3709 O O . LEU C 1 17 ? 19.690 43.614 149.497 1.00 38.36 5 LEU C O 1
ATOM 3714 N N . ILE C 1 18 ? 19.383 44.120 147.319 1.00 38.77 6 ILE C N 1
ATOM 3715 C CA . ILE C 1 18 ? 18.828 45.457 147.533 1.00 38.85 6 ILE C CA 1
ATOM 3716 C C . ILE C 1 18 ? 17.393 45.427 147.006 1.00 39.00 6 ILE C C 1
ATOM 3717 O O . ILE C 1 18 ? 17.116 44.906 145.923 1.00 39.28 6 ILE C O 1
ATOM 3722 N N . ILE C 1 19 ? 16.476 45.965 147.785 1.00 38.94 7 ILE C N 1
ATOM 3723 C CA . ILE C 1 19 ? 15.062 45.692 147.569 1.00 39.12 7 ILE C CA 1
ATOM 3724 C C . ILE C 1 19 ? 14.353 46.579 146.528 1.00 39.25 7 ILE C C 1
ATOM 3725 O O . ILE C 1 19 ? 13.229 46.258 146.113 1.00 39.27 7 ILE C O 1
ATOM 3730 N N . SER C 1 20 ? 14.980 47.687 146.136 1.00 38.97 8 SER C N 1
ATOM 3731 C CA . SER C 1 20 ? 14.377 48.601 145.179 1.00 38.97 8 SER C CA 1
ATOM 3732 C C . SER C 1 20 ? 15.375 49.603 144.656 1.00 39.52 8 SER C C 1
ATOM 3733 O O . SER C 1 20 ? 16.391 49.884 145.286 1.00 38.82 8 SER C O 1
ATOM 3736 N N . ALA C 1 21 ? 15.039 50.168 143.498 1.00 40.37 9 ALA C N 1
ATOM 3737 C CA . ALA C 1 21 ? 15.803 51.261 142.906 1.00 40.83 9 ALA C CA 1
ATOM 3738 C C . ALA C 1 21 ? 15.996 52.447 143.860 1.00 40.86 9 ALA C C 1
ATOM 3739 O O . ALA C 1 21 ? 17.022 53.105 143.831 1.00 40.89 9 ALA C O 1
ATOM 3741 N N . ASP C 1 22 ? 15.006 52.714 144.700 1.00 41.15 10 ASP C N 1
ATOM 3742 C CA . ASP C 1 22 ? 15.098 53.796 145.697 1.00 41.60 10 ASP C CA 1
ATOM 3743 C C . ASP C 1 22 ? 15.920 53.440 146.936 1.00 41.47 10 ASP C C 1
ATOM 3744 O O . ASP C 1 22 ? 16.057 54.274 147.847 1.00 41.40 10 ASP C O 1
ATOM 3749 N N . ASP C 1 23 ? 16.390 52.201 147.040 1.00 41.45 11 ASP C N 1
ATOM 3750 C CA . ASP C 1 23 ? 17.116 51.777 148.236 1.00 41.35 11 ASP C CA 1
ATOM 3751 C C . ASP C 1 23 ? 18.558 51.390 147.923 1.00 41.40 11 ASP C C 1
ATOM 3752 O O . ASP C 1 23 ? 19.244 50.802 148.754 1.00 41.80 11 ASP C O 1
ATOM 3757 N N . ILE C 1 24 ? 19.024 51.732 146.732 1.00 41.47 12 ILE C N 1
ATOM 3758 C CA . ILE C 1 24 ? 20.410 51.483 146.389 1.00 41.85 12 ILE C CA 1
ATOM 3759 C C . ILE C 1 24 ? 21.299 52.475 147.127 1.00 42.50 12 ILE C C 1
ATOM 3760 O O . ILE C 1 24 ? 21.019 53.670 147.145 1.00 43.25 12 ILE C O 1
ATOM 3765 N N . LYS C 1 25 ? 22.370 51.975 147.727 1.00 43.14 13 LYS C N 1
ATOM 3766 C CA . LYS C 1 25 ? 23.409 52.803 148.333 1.00 43.50 13 LYS C CA 1
ATOM 3767 C C . LYS C 1 25 ? 24.731 52.380 147.699 1.00 43.24 13 LYS C C 1
ATOM 3768 O O . LYS C 1 25 ? 25.045 51.193 147.673 1.00 42.33 13 LYS C O 1
ATOM 3774 N N . GLU C 1 26 ? 25.485 53.342 147.163 1.00 43.70 14 GLU C N 1
ATOM 3775 C CA . GLU C 1 26 ? 26.738 53.058 146.446 1.00 44.18 14 GLU C CA 1
ATOM 3776 C C . GLU C 1 26 ? 27.668 52.055 147.129 1.00 43.66 14 GLU C C 1
ATOM 3777 O O . GLU C 1 26 ? 28.257 51.199 146.495 1.00 43.79 14 GLU C O 1
ATOM 3783 N N . GLU C 1 27 ? 27.819 52.175 148.428 1.00 43.29 15 GLU C N 1
ATOM 3784 C CA . GLU C 1 27 ? 28.741 51.294 149.139 1.00 43.28 15 GLU C CA 1
ATOM 3785 C C . GLU C 1 27 ? 28.313 49.820 149.119 1.00 42.75 15 GLU C C 1
ATOM 3786 O O . GLU C 1 27 ? 29.118 48.921 149.360 1.00 42.53 15 GLU C O 1
ATOM 3792 N N . LYS C 1 28 ? 27.041 49.560 148.861 1.00 42.38 16 LYS C N 1
ATOM 3793 C CA . LYS C 1 28 ? 26.595 48.182 148.704 1.00 42.31 16 LYS C CA 1
ATOM 3794 C C . LYS C 1 28 ? 26.814 47.656 147.297 1.00 42.06 16 LYS C C 1
ATOM 3795 O O . LYS C 1 28 ? 26.647 46.458 147.057 1.00 42.63 16 LYS C O 1
ATOM 3801 N N . VAL C 1 29 ? 27.144 48.541 146.366 1.00 41.50 17 VAL C N 1
ATOM 3802 C CA . VAL C 1 29 ? 27.244 48.165 144.969 1.00 41.38 17 VAL C CA 1
ATOM 3803 C C . VAL C 1 29 ? 28.669 48.251 144.460 1.00 41.04 17 VAL C C 1
ATOM 3804 O O . VAL C 1 29 ? 29.091 47.383 143.716 1.00 40.60 17 VAL C O 1
ATOM 3808 N N . LYS C 1 30 ? 29.423 49.277 144.848 1.00 41.05 18 LYS C N 1
ATOM 3809 C CA . LYS C 1 30 ? 30.713 49.512 144.194 1.00 41.36 18 LYS C CA 1
ATOM 3810 C C . LYS C 1 30 ? 31.617 48.277 144.203 1.00 41.15 18 LYS C C 1
ATOM 3811 O O . LYS C 1 30 ? 31.693 47.542 145.182 1.00 40.91 18 LYS C O 1
ATOM 3814 N N . ASN C 1 31 ? 32.257 48.052 143.060 1.00 41.05 19 ASN C N 1
ATOM 3815 C CA . ASN C 1 31 ? 33.219 46.974 142.853 1.00 40.96 19 ASN C CA 1
ATOM 3816 C C . ASN C 1 31 ? 32.689 45.564 142.964 1.00 40.52 19 ASN C C 1
ATOM 3817 O O . ASN C 1 31 ? 33.471 44.614 142.913 1.00 40.71 19 ASN C O 1
ATOM 3822 N N . LYS C 1 32 ? 31.377 45.407 143.061 1.00 40.03 20 LYS C N 1
ATOM 3823 C CA . LYS C 1 32 ? 30.800 44.066 143.126 1.00 39.97 20 LYS C CA 1
ATOM 3824 C C . LYS C 1 32 ? 30.284 43.629 141.764 1.00 39.43 20 LYS C C 1
ATOM 3825 O O . LYS C 1 32 ? 30.293 44.388 140.808 1.00 39.53 20 LYS C O 1
ATOM 3831 N N . THR C 1 33 ? 29.866 42.379 141.689 1.00 39.10 21 THR C N 1
ATOM 3832 C CA . THR C 1 33 ? 29.038 41.898 140.608 1.00 38.75 21 THR C CA 1
ATOM 3833 C C . THR C 1 33 ? 27.614 42.298 140.984 1.00 38.78 21 THR C C 1
ATOM 3834 O O . THR C 1 33 ? 27.062 41.771 141.957 1.00 38.55 21 THR C O 1
ATOM 3838 N N . ALA C 1 34 ? 27.036 43.236 140.229 1.00 38.77 22 ALA C N 1
ATOM 3839 C CA . ALA C 1 34 ? 25.651 43.666 140.432 1.00 38.88 22 ALA C CA 1
ATOM 3840 C C . ALA C 1 34 ? 24.752 42.947 139.449 1.00 38.98 22 ALA C C 1
ATOM 3841 O O . ALA C 1 34 ? 25.070 42.870 138.275 1.00 39.48 22 ALA C O 1
ATOM 3843 N N . VAL C 1 35 ? 23.633 42.419 139.918 1.00 39.08 23 VAL C N 1
ATOM 3844 C CA . VAL C 1 35 ? 22.651 41.778 139.050 1.00 39.11 23 VAL C CA 1
ATOM 3845 C C . VAL C 1 35 ? 21.325 42.544 139.150 1.00 39.25 23 VAL C C 1
ATOM 3846 O O . VAL C 1 35 ? 20.670 42.538 140.200 1.00 39.70 23 VAL C O 1
ATOM 3850 N N . VAL C 1 36 ? 20.920 43.193 138.065 1.00 39.31 24 VAL C N 1
ATOM 3851 C CA . VAL C 1 36 ? 19.698 43.973 138.082 1.00 39.36 24 VAL C CA 1
ATOM 3852 C C . VAL C 1 36 ? 18.495 43.126 137.670 1.00 39.72 24 VAL C C 1
ATOM 3853 O O . VAL C 1 36 ? 18.534 42.440 136.661 1.00 40.06 24 VAL C O 1
ATOM 3857 N N . ILE C 1 37 ? 17.422 43.184 138.453 1.00 40.06 25 ILE C N 1
ATOM 3858 C CA . ILE C 1 37 ? 16.230 42.404 138.179 1.00 40.56 25 ILE C CA 1
ATOM 3859 C C . ILE C 1 37 ? 14.966 43.249 138.177 1.00 40.78 25 ILE C C 1
ATOM 3860 O O . ILE C 1 37 ? 14.656 43.914 139.167 1.00 40.68 25 ILE C O 1
ATOM 3865 N N . ASP C 1 38 ? 14.259 43.229 137.041 1.00 41.26 26 ASP C N 1
ATOM 3866 C CA . ASP C 1 38 ? 12.900 43.780 136.928 1.00 41.54 26 ASP C CA 1
ATOM 3867 C C . ASP C 1 38 ? 12.154 42.850 136.012 1.00 41.81 26 ASP C C 1
ATOM 3868 O O . ASP C 1 38 ? 11.977 43.145 134.827 1.00 42.47 26 ASP C O 1
ATOM 3881 N N . LEU C 1 40 ? 9.154 41.701 135.529 1.00 40.80 28 LEU C N 1
ATOM 3882 C CA . LEU C 1 40 ? 7.892 42.079 134.937 1.00 40.47 28 LEU C CA 1
ATOM 3883 C C . LEU C 1 40 ? 7.956 43.576 134.742 1.00 40.05 28 LEU C C 1
ATOM 3884 O O . LEU C 1 40 ? 7.445 44.310 135.599 1.00 40.01 28 LEU C O 1
ATOM 3889 N N . ARG C 1 41 ? 8.554 44.058 133.642 1.00 39.59 29 ARG C N 1
ATOM 3890 C CA . ARG C 1 41 ? 9.031 43.255 132.490 1.00 38.93 29 ARG C CA 1
ATOM 3891 C C . ARG C 1 41 ? 10.379 43.692 131.903 1.00 38.98 29 ARG C C 1
ATOM 3892 O O . ARG C 1 41 ? 10.912 43.014 131.029 1.00 39.31 29 ARG C O 1
ATOM 3900 N N . ALA C 1 42 ? 10.947 44.788 132.395 1.00 38.99 30 ALA C N 1
ATOM 3901 C CA . ALA C 1 42 ? 12.105 45.408 131.755 1.00 39.01 30 ALA C CA 1
ATOM 3902 C C . ALA C 1 42 ? 13.283 44.459 131.485 1.00 39.12 30 ALA C C 1
ATOM 3903 O O . ALA C 1 42 ? 13.786 44.417 130.369 1.00 38.77 30 ALA C O 1
ATOM 3905 N N . THR C 1 43 ? 13.726 43.704 132.489 1.00 39.49 31 THR C N 1
ATOM 3906 C CA . THR C 1 43 ? 14.879 42.822 132.296 1.00 39.77 31 THR C CA 1
ATOM 3907 C C . THR C 1 43 ? 14.519 41.569 131.516 1.00 40.04 31 THR C C 1
ATOM 3908 O O . THR C 1 43 ? 15.404 40.910 130.997 1.00 40.55 31 THR C O 1
ATOM 3912 N N . SER C 1 44 ? 13.234 41.227 131.449 1.00 40.02 32 SER C N 1
ATOM 3913 C CA . SER C 1 44 ? 12.779 40.132 130.609 1.00 39.75 32 SER C CA 1
ATOM 3914 C C . SER C 1 44 ? 12.763 40.586 129.145 1.00 39.38 32 SER C C 1
ATOM 3915 O O . SER C 1 44 ? 13.054 39.786 128.236 1.00 39.49 32 SER C O 1
ATOM 3918 N N . VAL C 1 45 ? 12.455 41.862 128.925 1.00 38.47 33 VAL C N 1
ATOM 3919 C CA . VAL C 1 45 ? 12.538 42.455 127.596 1.00 38.11 33 VAL C CA 1
ATOM 3920 C C . VAL C 1 45 ? 13.985 42.556 127.108 1.00 37.71 33 VAL C C 1
ATOM 3921 O O . VAL C 1 45 ? 14.301 42.126 126.004 1.00 37.86 33 VAL C O 1
ATOM 3925 N N . ILE C 1 46 ? 14.859 43.130 127.916 1.00 37.36 34 ILE C N 1
ATOM 3926 C CA . ILE C 1 46 ? 16.273 43.249 127.551 1.00 37.30 34 ILE C CA 1
ATOM 3927 C C . ILE C 1 46 ? 16.882 41.887 127.208 1.00 37.72 34 ILE C C 1
ATOM 3928 O O . ILE C 1 46 ? 17.545 41.711 126.182 1.00 37.69 34 ILE C O 1
ATOM 3933 N N . THR C 1 47 ? 16.649 40.924 128.082 1.00 38.21 35 THR C N 1
ATOM 3934 C CA . THR C 1 47 ? 17.141 39.565 127.891 1.00 38.48 35 THR C CA 1
ATOM 3935 C C . THR C 1 47 ? 16.658 38.977 126.576 1.00 38.47 35 THR C C 1
ATOM 3936 O O . THR C 1 47 ? 17.435 38.417 125.817 1.00 38.29 35 THR C O 1
ATOM 3940 N N . THR C 1 48 ? 15.361 39.106 126.334 1.00 38.56 36 THR C N 1
ATOM 3941 C CA . THR C 1 48 ? 14.728 38.545 125.163 1.00 38.53 36 THR C CA 1
ATOM 3942 C C . THR C 1 48 ? 15.231 39.199 123.886 1.00 38.52 36 THR C C 1
ATOM 3943 O O . THR C 1 48 ? 15.584 38.514 122.931 1.00 38.79 36 THR C O 1
ATOM 3947 N N . ALA C 1 49 ? 15.274 40.525 123.881 1.00 38.33 37 ALA C N 1
ATOM 3948 C CA . ALA C 1 49 ? 15.679 41.276 122.690 1.00 38.16 37 ALA C CA 1
ATOM 3949 C C . ALA C 1 49 ? 17.111 40.926 122.274 1.00 38.05 37 ALA C C 1
ATOM 3950 O O . ALA C 1 49 ? 17.360 40.670 121.099 1.00 37.95 37 ALA C O 1
ATOM 3952 N N . LEU C 1 50 ? 18.044 40.910 123.226 1.00 37.76 38 LEU C N 1
ATOM 3953 C CA . LEU C 1 50 ? 19.437 40.612 122.893 1.00 37.76 38 LEU C CA 1
ATOM 3954 C C . LEU C 1 50 ? 19.615 39.166 122.462 1.00 37.80 38 LEU C C 1
ATOM 3955 O O . LEU C 1 50 ? 20.411 38.895 121.559 1.00 38.08 38 LEU C O 1
ATOM 3960 N N . ASN C 1 51 ? 18.860 38.253 123.073 1.00 37.48 39 ASN C N 1
ATOM 3961 C CA . ASN C 1 51 ? 18.845 36.848 122.656 1.00 37.62 39 ASN C CA 1
ATOM 3962 C C . ASN C 1 51 ? 18.304 36.675 121.228 1.00 37.74 39 ASN C C 1
ATOM 3963 O O . ASN C 1 51 ? 18.704 35.760 120.524 1.00 37.55 39 ASN C O 1
ATOM 3968 N N . ASN C 1 52 ? 17.431 37.580 120.790 1.00 38.22 40 ASN C N 1
ATOM 3969 C CA . ASN C 1 52 ? 16.928 37.579 119.413 1.00 38.24 40 ASN C CA 1
ATOM 3970 C C . ASN C 1 52 ? 17.745 38.430 118.442 1.00 38.89 40 ASN C C 1
ATOM 3971 O O . ASN C 1 52 ? 17.264 38.753 117.352 1.00 39.21 40 ASN C O 1
ATOM 3976 N N . GLY C 1 53 ? 18.981 38.771 118.813 1.00 39.45 41 GLY C N 1
ATOM 3977 C CA . GLY C 1 53 ? 19.959 39.297 117.847 1.00 39.94 41 GLY C CA 1
ATOM 3978 C C . GLY C 1 53 ? 20.032 40.801 117.794 1.00 40.59 41 GLY C C 1
ATOM 3979 O O . GLY C 1 53 ? 20.691 41.369 116.939 1.00 40.97 41 GLY C O 1
ATOM 3980 N N . CYS C 1 54 ? 19.340 41.448 118.715 1.00 41.74 42 CYS C N 1
ATOM 3981 C CA . CYS C 1 54 ? 19.442 42.884 118.881 1.00 41.67 42 CYS C CA 1
ATOM 3982 C C . CYS C 1 54 ? 20.893 43.279 119.157 1.00 41.31 42 CYS C C 1
ATOM 3983 O O . CYS C 1 54 ? 21.585 42.586 119.906 1.00 41.36 42 CYS C O 1
ATOM 3986 N N . LYS C 1 55 ? 21.350 44.385 118.565 1.00 40.96 43 LYS C N 1
ATOM 3987 C CA . LYS C 1 55 ? 22.772 44.765 118.663 1.00 40.84 43 LYS C CA 1
ATOM 3988 C C . LYS C 1 55 ? 23.130 45.297 120.030 1.00 40.80 43 LYS C C 1
ATOM 3989 O O . LYS C 1 55 ? 24.135 44.884 120.628 1.00 40.61 43 LYS C O 1
ATOM 3995 N N . ARG C 1 56 ? 22.317 46.233 120.511 1.00 40.58 44 ARG C N 1
ATOM 3996 C CA . ARG C 1 56 ? 22.501 46.790 121.839 1.00 40.32 44 ARG C CA 1
ATOM 3997 C C . ARG C 1 56 ? 21.200 47.342 122.405 1.00 39.98 44 ARG C C 1
ATOM 3998 O O . ARG C 1 56 ? 20.280 47.698 121.662 1.00 39.61 44 ARG C O 1
ATOM 4006 N N . VAL C 1 57 ? 21.140 47.433 123.732 1.00 39.91 45 VAL C N 1
ATOM 4007 C CA . VAL C 1 57 ? 20.077 48.196 124.391 1.00 39.83 45 VAL C CA 1
ATOM 4008 C C . VAL C 1 57 ? 20.685 49.380 125.121 1.00 39.73 45 VAL C C 1
ATOM 4009 O O . VAL C 1 57 ? 21.671 49.235 125.839 1.00 39.96 45 VAL C O 1
ATOM 4013 N N . VAL C 1 58 ? 20.091 50.551 124.908 1.00 39.72 46 VAL C N 1
ATOM 4014 C CA . VAL C 1 58 ? 20.491 51.787 125.584 1.00 39.39 46 VAL C CA 1
ATOM 4015 C C . VAL C 1 58 ? 19.370 52.243 126.519 1.00 39.37 46 VAL C C 1
ATOM 4016 O O . VAL C 1 58 ? 18.366 52.806 126.064 1.00 38.57 46 VAL C O 1
ATOM 4020 N N . PRO C 1 59 ? 19.535 51.995 127.834 1.00 39.72 47 PRO C N 1
ATOM 4021 C CA . PRO C 1 59 ? 18.534 52.426 128.808 1.00 39.77 47 PRO C CA 1
ATOM 4022 C C . PRO C 1 59 ? 18.728 53.872 129.177 1.00 39.76 47 PRO C C 1
ATOM 4023 O O . PRO C 1 59 ? 19.854 54.305 129.396 1.00 39.35 47 PRO C O 1
ATOM 4027 N N . VAL C 1 60 ? 17.629 54.612 129.214 1.00 40.15 48 VAL C N 1
ATOM 4028 C CA . VAL C 1 60 ? 17.640 56.020 129.581 1.00 40.56 48 VAL C CA 1
ATOM 4029 C C . VAL C 1 60 ? 16.528 56.315 130.594 1.00 40.98 48 VAL C C 1
ATOM 4030 O O . VAL C 1 60 ? 15.610 55.497 130.783 1.00 41.44 48 VAL C O 1
ATOM 4034 N N . LEU C 1 61 ? 16.616 57.470 131.255 1.00 40.91 49 LEU C N 1
ATOM 4035 C CA . LEU C 1 61 ? 15.694 57.775 132.342 1.00 40.96 49 LEU C CA 1
ATOM 4036 C C . LEU C 1 61 ? 14.481 58.537 131.854 1.00 40.99 49 LEU C C 1
ATOM 4037 O O . LEU C 1 61 ? 13.406 58.360 132.393 1.00 41.22 49 LEU C O 1
ATOM 4042 N N . THR C 1 62 ? 14.632 59.368 130.831 1.00 41.02 50 THR C N 1
ATOM 4043 C CA . THR C 1 62 ? 13.515 60.196 130.388 1.00 41.15 50 THR C CA 1
ATOM 4044 C C . THR C 1 62 ? 13.167 59.976 128.914 1.00 41.46 50 THR C C 1
ATOM 4045 O O . THR C 1 62 ? 13.998 59.542 128.119 1.00 41.79 50 THR C O 1
ATOM 4049 N N . VAL C 1 63 ? 11.926 60.291 128.559 1.00 41.59 51 VAL C N 1
ATOM 4050 C CA . VAL C 1 63 ? 11.492 60.268 127.164 1.00 41.62 51 VAL C CA 1
ATOM 4051 C C . VAL C 1 63 ? 12.302 61.250 126.320 1.00 42.02 51 VAL C C 1
ATOM 4052 O O . VAL C 1 63 ? 12.640 60.966 125.164 1.00 42.19 51 VAL C O 1
ATOM 4056 N N . GLU C 1 64 ? 12.596 62.420 126.883 1.00 42.41 52 GLU C N 1
ATOM 4057 C CA . GLU C 1 64 ? 13.335 63.434 126.122 1.00 42.59 52 GLU C CA 1
ATOM 4058 C C . GLU C 1 64 ? 14.730 62.900 125.764 1.00 42.37 52 GLU C C 1
ATOM 4059 O O . GLU C 1 64 ? 15.203 63.066 124.647 1.00 41.98 52 GLU C O 1
ATOM 4065 N N . GLU C 1 65 ? 15.377 62.267 126.741 1.00 42.67 53 GLU C N 1
ATOM 4066 C CA . GLU C 1 65 ? 16.690 61.696 126.557 1.00 42.47 53 GLU C CA 1
ATOM 4067 C C . GLU C 1 65 ? 16.619 60.638 125.448 1.00 42.05 53 GLU C C 1
ATOM 4068 O O . GLU C 1 65 ? 17.500 60.572 124.585 1.00 41.57 53 GLU C O 1
ATOM 4074 N N . ALA C 1 66 ? 15.553 59.831 125.477 1.00 41.59 54 ALA C N 1
ATOM 4075 C CA . ALA C 1 66 ? 15.333 58.746 124.511 1.00 41.01 54 ALA C CA 1
ATOM 4076 C C . ALA C 1 66 ? 15.225 59.243 123.069 1.00 40.66 54 ALA C C 1
ATOM 4077 O O . ALA C 1 66 ? 15.778 58.637 122.139 1.00 40.22 54 ALA C O 1
ATOM 4079 N N . LEU C 1 67 ? 14.503 60.342 122.883 1.00 40.46 55 LEU C N 1
ATOM 4080 C CA . LEU C 1 67 ? 14.334 60.908 121.545 1.00 40.48 55 LEU C CA 1
ATOM 4081 C C . LEU C 1 67 ? 15.622 61.527 121.011 1.00 40.48 55 LEU C C 1
ATOM 4082 O O . LEU C 1 67 ? 15.852 61.532 119.799 1.00 40.62 55 LEU C O 1
ATOM 4087 N N . LYS C 1 68 ? 16.447 62.063 121.910 1.00 40.57 56 LYS C N 1
ATOM 4088 C CA . LYS C 1 68 ? 17.755 62.586 121.523 1.00 40.78 56 LYS C CA 1
ATOM 4089 C C . LYS C 1 68 ? 18.693 61.410 121.171 1.00 40.87 56 LYS C C 1
ATOM 4090 O O . LYS C 1 68 ? 19.451 61.508 120.210 1.00 40.72 56 LYS C O 1
ATOM 4092 N N . LYS C 1 69 ? 18.621 60.300 121.914 1.00 40.85 57 LYS C N 1
ATOM 4093 C CA . LYS C 1 69 ? 19.463 59.119 121.618 1.00 41.26 57 LYS C CA 1
ATOM 4094 C C . LYS C 1 69 ? 19.191 58.467 120.260 1.00 41.40 57 LYS C C 1
ATOM 4095 O O . LYS C 1 69 ? 20.106 57.918 119.648 1.00 41.30 57 LYS C O 1
ATOM 4101 N N . VAL C 1 70 ? 17.940 58.502 119.806 1.00 41.49 58 VAL C N 1
ATOM 4102 C CA . VAL C 1 70 ? 17.596 57.994 118.469 1.00 41.29 58 VAL C CA 1
ATOM 4103 C C . VAL C 1 70 ? 18.412 58.669 117.382 1.00 41.36 58 VAL C C 1
ATOM 4104 O O . VAL C 1 70 ? 18.933 58.005 116.490 1.00 41.49 58 VAL C O 1
ATOM 4108 N N . LYS C 1 71 ? 18.512 59.994 117.449 1.00 41.59 59 LYS C N 1
ATOM 4109 C CA . LYS C 1 71 ? 19.250 60.760 116.439 1.00 41.46 59 LYS C CA 1
ATOM 4110 C C . LYS C 1 71 ? 20.729 60.358 116.423 1.00 41.53 59 LYS C C 1
ATOM 4111 O O . LYS C 1 71 ? 21.352 60.380 115.375 1.00 41.86 59 LYS C O 1
ATOM 4117 N N . GLU C 1 72 ? 21.273 59.965 117.576 1.00 41.73 60 GLU C N 1
ATOM 4118 C CA . GLU C 1 72 ? 22.671 59.539 117.673 1.00 41.89 60 GLU C CA 1
ATOM 4119 C C . GLU C 1 72 ? 22.942 58.214 116.982 1.00 41.24 60 GLU C C 1
ATOM 4120 O O . GLU C 1 72 ? 24.003 58.024 116.403 1.00 41.34 60 GLU C O 1
ATOM 4126 N N . TYR C 1 73 ? 21.997 57.285 117.070 1.00 40.76 61 TYR C N 1
ATOM 4127 C CA . TYR C 1 73 ? 22.191 55.944 116.502 1.00 40.21 61 TYR C CA 1
ATOM 4128 C C . TYR C 1 73 ? 21.591 55.770 115.119 1.00 39.84 61 TYR C C 1
ATOM 4129 O O . TYR C 1 73 ? 21.662 54.691 114.568 1.00 40.14 61 TYR C O 1
ATOM 4138 N N . GLY C 1 74 ? 20.974 56.802 114.556 1.00 39.67 62 GLY C N 1
ATOM 4139 C CA . GLY C 1 74 ? 20.564 56.754 113.131 1.00 39.42 62 GLY C CA 1
ATOM 4140 C C . GLY C 1 74 ? 19.475 55.745 112.768 1.00 39.17 62 GLY C C 1
ATOM 4141 O O . GLY C 1 74 ? 18.678 55.337 113.611 1.00 38.92 62 GLY C O 1
ATOM 4142 N N . LYS C 1 75 ? 19.463 55.332 111.506 1.00 39.25 63 LYS C N 1
ATOM 4143 C CA . LYS C 1 75 ? 18.418 54.462 110.933 1.00 39.44 63 LYS C CA 1
ATOM 4144 C C . LYS C 1 75 ? 18.079 53.200 111.720 1.00 39.58 63 LYS C C 1
ATOM 4145 O O . LYS C 1 75 ? 16.946 52.735 111.675 1.00 39.46 63 LYS C O 1
ATOM 4147 N N . ASP C 1 76 ? 19.053 52.646 112.435 1.00 40.12 64 ASP C N 1
ATOM 4148 C CA . ASP C 1 76 ? 18.893 51.326 113.081 1.00 40.30 64 ASP C CA 1
ATOM 4149 C C . ASP C 1 76 ? 18.397 51.354 114.519 1.00 40.36 64 ASP C C 1
ATOM 4150 O O . ASP C 1 76 ? 18.325 50.303 115.169 1.00 40.54 64 ASP C O 1
ATOM 4155 N N . ALA C 1 77 ? 18.040 52.544 115.002 1.00 40.24 65 ALA C N 1
ATOM 4156 C CA . ALA C 1 77 ? 17.550 52.727 116.368 1.00 39.85 65 ALA C CA 1
ATOM 4157 C C . ALA C 1 77 ? 16.046 52.459 116.425 1.00 39.67 65 ALA C C 1
ATOM 4158 O O . ALA C 1 77 ? 15.328 52.770 115.479 1.00 39.91 65 ALA C O 1
ATOM 4160 N N . ILE C 1 78 ? 15.575 51.863 117.519 1.00 39.48 66 ILE C N 1
ATOM 4161 C CA . ILE C 1 78 ? 14.133 51.781 117.795 1.00 39.26 66 ILE C CA 1
ATOM 4162 C C . ILE C 1 78 ? 13.810 52.214 119.226 1.00 39.43 66 ILE C C 1
ATOM 4163 O O . ILE C 1 78 ? 14.668 52.155 120.117 1.00 39.51 66 ILE C O 1
ATOM 4168 N N . LEU C 1 79 ? 12.570 52.654 119.433 1.00 39.46 67 LEU C N 1
ATOM 4169 C CA . LEU C 1 79 ? 12.122 53.203 120.719 1.00 39.30 67 LEU C CA 1
ATOM 4170 C C . LEU C 1 79 ? 11.156 52.258 121.421 1.00 39.32 67 LEU C C 1
ATOM 4171 O O . LEU C 1 79 ? 10.080 51.963 120.888 1.00 39.11 67 LEU C O 1
ATOM 4176 N N . GLY C 1 80 ? 11.528 51.808 122.620 1.00 39.62 68 GLY C N 1
ATOM 4177 C CA . GLY C 1 80 ? 10.659 50.945 123.429 1.00 39.72 68 GLY C CA 1
ATOM 4178 C C . GLY C 1 80 ? 10.607 51.299 124.913 1.00 39.87 68 GLY C C 1
ATOM 4179 O O . GLY C 1 80 ? 11.274 52.225 125.376 1.00 39.39 68 GLY C O 1
ATOM 4180 N N . GLY C 1 81 ? 9.810 50.535 125.657 1.00 40.28 69 GLY C N 1
ATOM 4181 C CA . GLY C 1 81 ? 9.644 50.717 127.100 1.00 40.59 69 GLY C CA 1
ATOM 4182 C C . GLY C 1 81 ? 8.210 51.092 127.456 1.00 40.80 69 GLY C C 1
ATOM 4183 O O . GLY C 1 81 ? 7.269 50.794 126.698 1.00 40.52 69 GLY C O 1
ATOM 4184 N N . GLU C 1 82 ? 8.039 51.762 128.599 1.00 41.00 70 GLU C N 1
ATOM 4185 C CA . GLU C 1 82 ? 6.697 52.117 129.059 1.00 41.22 70 GLU C CA 1
ATOM 4186 C C . GLU C 1 82 ? 6.650 53.210 130.123 1.00 41.25 70 GLU C C 1
ATOM 4187 O O . GLU C 1 82 ? 7.661 53.521 130.762 1.00 41.16 70 GLU C O 1
ATOM 4193 N N . ARG C 1 83 ? 5.450 53.770 130.284 1.00 41.15 71 ARG C N 1
ATOM 4194 C CA . ARG C 1 83 ? 5.043 54.530 131.458 1.00 41.37 71 ARG C CA 1
ATOM 4195 C C . ARG C 1 83 ? 3.725 53.939 131.978 1.00 41.41 71 ARG C C 1
ATOM 4196 O O . ARG C 1 83 ? 2.755 53.823 131.222 1.00 41.54 71 ARG C O 1
ATOM 4204 N N . LYS C 1 84 ? 3.693 53.579 133.265 1.00 41.46 72 LYS C N 1
ATOM 4205 C CA . LYS C 1 84 ? 2.515 52.946 133.893 1.00 41.40 72 LYS C CA 1
ATOM 4206 C C . LYS C 1 84 ? 2.154 51.602 133.218 1.00 41.20 72 LYS C C 1
ATOM 4207 O O . LYS C 1 84 ? 0.998 51.166 133.234 1.00 41.46 72 LYS C O 1
ATOM 4213 N N . GLY C 1 85 ? 3.155 50.956 132.622 1.00 40.72 73 GLY C N 1
ATOM 4214 C CA . GLY C 1 85 ? 2.944 49.729 131.861 1.00 40.29 73 GLY C CA 1
ATOM 4215 C C . GLY C 1 85 ? 2.496 49.925 130.419 1.00 40.15 73 GLY C C 1
ATOM 4216 O O . GLY C 1 85 ? 2.443 48.957 129.661 1.00 40.23 73 GLY C O 1
ATOM 4217 N N . LEU C 1 86 ? 2.182 51.164 130.029 1.00 39.80 74 LEU C N 1
ATOM 4218 C CA . LEU C 1 86 ? 1.645 51.457 128.693 1.00 39.35 74 LEU C CA 1
ATOM 4219 C C . LEU C 1 86 ? 2.723 51.865 127.703 1.00 39.24 74 LEU C C 1
ATOM 4220 O O . LEU C 1 86 ? 3.781 52.354 128.084 1.00 39.16 74 LEU C O 1
ATOM 4225 N N . LYS C 1 87 ? 2.436 51.671 126.421 1.00 39.12 75 LYS C N 1
ATOM 4226 C CA . LYS C 1 87 ? 3.323 52.116 125.354 1.00 39.06 75 LYS C CA 1
ATOM 4227 C C . LYS C 1 87 ? 3.382 53.640 125.390 1.00 39.21 75 LYS C C 1
ATOM 4228 O O . LYS C 1 87 ? 2.366 54.292 125.596 1.00 39.32 75 LYS C O 1
ATOM 4234 N N . ILE C 1 88 ? 4.573 54.199 125.198 1.00 39.32 76 ILE C N 1
ATOM 4235 C CA . ILE C 1 88 ? 4.777 55.648 125.218 1.00 39.33 76 ILE C CA 1
ATOM 4236 C C . ILE C 1 88 ? 4.417 56.232 123.842 1.00 39.51 76 ILE C C 1
ATOM 4237 O O . ILE C 1 88 ? 4.748 55.645 122.807 1.00 39.42 76 ILE C O 1
ATOM 4242 N N . GLU C 1 89 ? 3.745 57.386 123.825 1.00 39.70 77 GLU C N 1
ATOM 4243 C CA . GLU C 1 89 ? 3.291 57.963 122.568 1.00 39.73 77 GLU C CA 1
ATOM 4244 C C . GLU C 1 89 ? 4.490 58.268 121.674 1.00 39.81 77 GLU C C 1
ATOM 4245 O O . GLU C 1 89 ? 5.499 58.793 122.139 1.00 39.90 77 GLU C O 1
ATOM 4251 N N . GLY C 1 90 ? 4.378 57.901 120.400 1.00 39.80 78 GLY C N 1
ATOM 4252 C CA . GLY C 1 90 ? 5.447 58.093 119.429 1.00 39.66 78 GLY C CA 1
ATOM 4253 C C . GLY C 1 90 ? 6.554 57.055 119.449 1.00 39.75 78 GLY C C 1
ATOM 4254 O O . GLY C 1 90 ? 7.478 57.151 118.655 1.00 39.87 78 GLY C O 1
ATOM 4255 N N . PHE C 1 91 ? 6.481 56.075 120.353 1.00 39.74 79 PHE C N 1
ATOM 4256 C CA . PHE C 1 91 ? 7.458 54.972 120.399 1.00 39.54 79 PHE C CA 1
ATOM 4257 C C . PHE C 1 91 ? 7.095 53.880 119.400 1.00 39.36 79 PHE C C 1
ATOM 4258 O O . PHE C 1 91 ? 5.977 53.851 118.887 1.00 39.17 79 PHE C O 1
ATOM 4266 N N . ASP C 1 92 ? 8.047 52.982 119.142 1.00 39.35 80 ASP C N 1
ATOM 4267 C CA . ASP C 1 92 ? 7.840 51.854 118.224 1.00 39.23 80 ASP C CA 1
ATOM 4268 C C . ASP C 1 92 ? 7.226 50.667 118.939 1.00 39.55 80 ASP C C 1
ATOM 4269 O O . ASP C 1 92 ? 6.325 50.010 118.421 1.00 39.42 80 ASP C O 1
ATOM 4274 N N . PHE C 1 93 ? 7.746 50.377 120.125 1.00 39.87 81 PHE C N 1
ATOM 4275 C CA . PHE C 1 93 ? 7.266 49.242 120.902 1.00 40.34 81 PHE C CA 1
ATOM 4276 C C . PHE C 1 93 ? 6.986 49.591 122.329 1.00 40.20 81 PHE C C 1
ATOM 4277 O O . PHE C 1 93 ? 7.358 50.653 122.813 1.00 40.24 81 PHE C O 1
ATOM 4285 N N . SER C 1 94 ? 6.314 48.665 122.991 1.00 40.05 82 SER C N 1
ATOM 4286 C CA . SER C 1 94 ? 5.961 48.825 124.380 1.00 39.96 82 SER C CA 1
ATOM 4287 C C . SER C 1 94 ? 6.978 48.021 125.216 1.00 39.80 82 SER C C 1
ATOM 4288 O O . SER C 1 94 ? 8.152 47.926 124.850 1.00 39.62 82 SER C O 1
ATOM 4291 N N . ASN C 1 95 ? 6.554 47.458 126.334 1.00 39.78 83 ASN C N 1
ATOM 4292 C CA . ASN C 1 95 ? 7.477 46.727 127.186 1.00 40.06 83 ASN C CA 1
ATOM 4293 C C . ASN C 1 95 ? 7.122 45.242 127.299 1.00 39.95 83 ASN C C 1
ATOM 4294 O O . ASN C 1 95 ? 7.463 44.589 128.284 1.00 39.73 83 ASN C O 1
ATOM 4299 N N . SER C 1 96 ? 6.453 44.721 126.272 1.00 40.01 84 SER C N 1
ATOM 4300 C CA . SER C 1 96 ? 6.098 43.309 126.182 1.00 39.99 84 SER C CA 1
ATOM 4301 C C . SER C 1 96 ? 7.238 42.591 125.480 1.00 40.34 84 SER C C 1
ATOM 4302 O O . SER C 1 96 ? 7.577 42.953 124.366 1.00 40.18 84 SER C O 1
ATOM 4305 N N . PRO C 1 97 ? 7.854 41.593 126.132 1.00 41.05 85 PRO C N 1
ATOM 4306 C CA . PRO C 1 97 ? 8.914 40.812 125.472 1.00 41.95 85 PRO C CA 1
ATOM 4307 C C . PRO C 1 97 ? 8.547 40.182 124.107 1.00 42.36 85 PRO C C 1
ATOM 4308 O O . PRO C 1 97 ? 9.425 40.039 123.258 1.00 42.40 85 PRO C O 1
ATOM 4320 N N . GLU C 1 99 ? 6.944 41.327 121.565 1.00 43.10 87 GLU C N 1
ATOM 4321 C CA . GLU C 1 99 ? 7.020 42.164 120.375 1.00 42.93 87 GLU C CA 1
ATOM 4322 C C . GLU C 1 99 ? 8.470 42.366 119.923 1.00 42.00 87 GLU C C 1
ATOM 4323 O O . GLU C 1 99 ? 8.696 42.875 118.829 1.00 42.43 87 GLU C O 1
ATOM 4329 N N . TYR C 1 100 ? 9.435 41.913 120.726 1.00 40.93 88 TYR C N 1
ATOM 4330 C CA . TYR C 1 100 ? 10.852 42.007 120.384 1.00 40.14 88 TYR C CA 1
ATOM 4331 C C . TYR C 1 100 ? 11.358 40.724 119.723 1.00 39.62 88 TYR C C 1
ATOM 4332 O O . TYR C 1 100 ? 12.337 40.118 120.154 1.00 38.99 88 TYR C O 1
ATOM 4341 N N . THR C 1 101 ? 10.681 40.339 118.642 1.00 39.64 89 THR C N 1
ATOM 4342 C CA . THR C 1 101 ? 11.050 39.164 117.847 1.00 39.48 89 THR C CA 1
ATOM 4343 C C . THR C 1 101 ? 12.274 39.461 116.973 1.00 40.03 89 THR C C 1
ATOM 4344 O O . THR C 1 101 ? 12.559 40.623 116.660 1.00 39.94 89 THR C O 1
ATOM 4348 N N . GLU C 1 102 ? 12.986 38.406 116.575 1.00 40.85 90 GLU C N 1
ATOM 4349 C CA . GLU C 1 102 ? 14.224 38.544 115.786 1.00 41.26 90 GLU C CA 1
ATOM 4350 C C . GLU C 1 102 ? 14.038 39.344 114.495 1.00 41.42 90 GLU C C 1
ATOM 4351 O O . GLU C 1 102 ? 14.936 40.086 114.091 1.00 41.51 90 GLU C O 1
ATOM 4357 N N . ASP C 1 103 ? 12.891 39.208 113.837 1.00 41.68 91 ASP C N 1
ATOM 4358 C CA . ASP C 1 103 ? 12.677 39.974 112.587 1.00 41.92 91 ASP C CA 1
ATOM 4359 C C . ASP C 1 103 ? 12.527 41.481 112.835 1.00 41.42 91 ASP C C 1
ATOM 4360 O O . ASP C 1 103 ? 12.844 42.290 111.973 1.00 41.41 91 ASP C O 1
ATOM 4365 N N . VAL C 1 104 ? 12.096 41.839 114.036 1.00 41.14 92 VAL C N 1
ATOM 4366 C CA . VAL C 1 104 ? 11.912 43.223 114.424 1.00 40.71 92 VAL C CA 1
ATOM 4367 C C . VAL C 1 104 ? 13.197 43.843 115.022 1.00 40.52 92 VAL C C 1
ATOM 4368 O O . VAL C 1 104 ? 13.499 45.008 114.754 1.00 40.23 92 VAL C O 1
ATOM 4372 N N . VAL C 1 105 ? 13.962 43.068 115.793 1.00 40.19 93 VAL C N 1
ATOM 4373 C CA . VAL C 1 105 ? 15.106 43.611 116.529 1.00 40.06 93 VAL C CA 1
ATOM 4374 C C . VAL C 1 105 ? 16.487 43.298 115.968 1.00 39.72 93 VAL C C 1
ATOM 4375 O O . VAL C 1 105 ? 17.458 43.890 116.416 1.00 39.40 93 VAL C O 1
ATOM 4379 N N . LYS C 1 106 ? 16.604 42.369 115.024 1.00 39.66 94 LYS C N 1
ATOM 4380 C CA . LYS C 1 106 ? 17.937 41.886 114.648 1.00 39.55 94 LYS C CA 1
ATOM 4381 C C . LYS C 1 106 ? 18.806 43.043 114.165 1.00 39.29 94 LYS C C 1
ATOM 4382 O O . LYS C 1 106 ? 18.441 43.745 113.228 1.00 38.96 94 LYS C O 1
ATOM 4388 N N . GLY C 1 107 ? 19.940 43.256 114.833 1.00 39.27 95 GLY C N 1
ATOM 4389 C CA . GLY C 1 107 ? 20.915 44.262 114.414 1.00 39.27 95 GLY C CA 1
ATOM 4390 C C . GLY C 1 107 ? 20.562 45.687 114.804 1.00 39.26 95 GLY C C 1
ATOM 4391 O O . GLY C 1 107 ? 21.349 46.604 114.571 1.00 39.25 95 GLY C O 1
ATOM 4392 N N . LYS C 1 108 ? 19.389 45.876 115.405 1.00 39.03 96 LYS C N 1
ATOM 4393 C CA . LYS C 1 108 ? 18.907 47.209 115.719 1.00 38.92 96 LYS C CA 1
ATOM 4394 C C . LYS C 1 108 ? 19.373 47.645 117.103 1.00 38.38 96 LYS C C 1
ATOM 4395 O O . LYS C 1 108 ? 19.887 46.851 117.880 1.00 37.93 96 LYS C O 1
ATOM 4401 N N . THR C 1 109 ? 19.252 48.936 117.365 1.00 38.26 97 THR C N 1
ATOM 4402 C CA . THR C 1 109 ? 19.622 49.513 118.647 1.00 38.09 97 THR C CA 1
ATOM 4403 C C . THR C 1 109 ? 18.359 49.931 119.383 1.00 37.96 97 THR C C 1
ATOM 4404 O O . THR C 1 109 ? 17.627 50.815 118.930 1.00 37.60 97 THR C O 1
ATOM 4408 N N . LEU C 1 110 ? 18.119 49.294 120.527 1.00 38.06 98 LEU C N 1
ATOM 4409 C CA . LEU C 1 110 ? 16.908 49.531 121.309 1.00 38.50 98 LEU C CA 1
ATOM 4410 C C . LEU C 1 110 ? 17.122 50.628 122.358 1.00 39.01 98 LEU C C 1
ATOM 4411 O O . LEU C 1 110 ? 17.805 50.409 123.353 1.00 38.86 98 LEU C O 1
ATOM 4416 N N . ILE C 1 111 ? 16.550 51.805 122.109 1.00 39.74 99 ILE C N 1
ATOM 4417 C CA . ILE C 1 111 ? 16.525 52.881 123.081 1.00 40.88 99 ILE C CA 1
ATOM 4418 C C . ILE C 1 111 ? 15.326 52.631 123.978 1.00 41.97 99 ILE C C 1
ATOM 4419 O O . ILE C 1 111 ? 14.196 52.609 123.481 1.00 41.00 99 ILE C O 1
ATOM 4432 N N . THR C 1 113 ? 13.268 53.352 127.979 1.00 43.64 101 THR C N 1
ATOM 4433 C CA . THR C 1 113 ? 13.076 54.011 129.233 1.00 43.16 101 THR C CA 1
ATOM 4434 C C . THR C 1 113 ? 11.873 53.321 129.872 1.00 42.75 101 THR C C 1
ATOM 4435 O O . THR C 1 113 ? 10.848 53.118 129.220 1.00 42.32 101 THR C O 1
ATOM 4439 N N . THR C 1 114 ? 12.02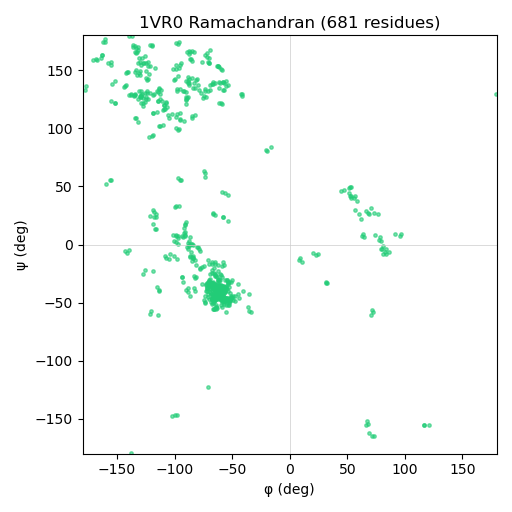3 52.907 131.130 1.00 42.64 102 THR C N 1
ATOM 4440 C CA . THR C 1 114 ? 10.945 52.229 131.844 1.00 42.72 102 THR C CA 1
ATOM 4441 C C . THR C 1 114 ? 10.727 52.834 133.225 1.00 42.80 102 THR C C 1
ATOM 4442 O O . THR C 1 114 ? 11.520 53.671 133.706 1.00 42.92 102 THR C O 1
ATOM 4446 N N . THR C 1 115 ? 9.635 52.415 133.858 1.00 43.11 103 THR C N 1
ATOM 4447 C CA . THR C 1 115 ? 9.282 52.922 135.177 1.00 43.14 103 THR C CA 1
ATOM 4448 C C . THR C 1 115 ? 10.334 52.487 136.242 1.00 43.28 103 THR C C 1
ATOM 4449 O O . THR C 1 115 ? 10.851 53.324 136.956 1.00 43.16 103 THR C O 1
ATOM 4453 N N . ASN C 1 116 ? 10.719 51.210 136.274 1.00 43.69 104 ASN C N 1
ATOM 4454 C CA . ASN C 1 116 ? 11.581 50.667 137.364 1.00 43.67 104 ASN C CA 1
ATOM 4455 C C . ASN C 1 116 ? 12.973 50.208 136.876 1.00 44.01 104 ASN C C 1
ATOM 4456 O O . ASN C 1 116 ? 14.013 50.715 137.333 1.00 44.21 104 ASN C O 1
ATOM 4461 N N . GLY C 1 117 ? 12.977 49.224 135.967 1.00 44.18 105 GLY C N 1
ATOM 4462 C CA . GLY C 1 117 ? 14.201 48.559 135.504 1.00 44.39 105 GLY C CA 1
ATOM 4463 C C . GLY C 1 117 ? 15.345 49.470 135.071 1.00 44.95 105 GLY C C 1
ATOM 4464 O O . GLY C 1 117 ? 16.477 49.251 135.491 1.00 45.40 105 GLY C O 1
ATOM 4465 N N . THR C 1 118 ? 15.064 50.483 134.240 1.00 45.31 106 THR C N 1
ATOM 4466 C CA . THR C 1 118 ? 16.114 51.406 133.739 1.00 45.54 106 THR C CA 1
ATOM 4467 C C . THR C 1 118 ? 16.715 52.354 134.842 1.00 45.86 106 THR C C 1
ATOM 4468 O O . THR C 1 118 ? 17.881 52.760 134.757 1.00 46.41 106 THR C O 1
ATOM 4472 N N . ARG C 1 119 ? 15.941 52.710 135.867 1.00 45.69 107 ARG C N 1
ATOM 4473 C CA . ARG C 1 119 ? 16.510 53.435 137.022 1.00 45.45 107 ARG C CA 1
ATOM 4474 C C . ARG C 1 119 ? 17.464 52.557 137.879 1.00 44.73 107 ARG C C 1
ATOM 4475 O O . ARG C 1 119 ? 18.471 53.036 138.403 1.00 44.60 107 ARG C O 1
ATOM 4483 N N . ALA C 1 120 ? 17.118 51.287 138.054 1.00 43.77 108 ALA C N 1
ATOM 4484 C CA . ALA C 1 120 ? 17.982 50.349 138.778 1.00 43.68 108 ALA C CA 1
ATOM 4485 C C . ALA C 1 120 ? 19.325 50.125 138.085 1.00 43.43 108 ALA C C 1
ATOM 4486 O O . ALA C 1 120 ? 20.353 49.931 138.734 1.00 43.06 108 ALA C O 1
ATOM 4488 N N . ILE C 1 121 ? 19.302 50.101 136.756 1.00 43.59 109 ILE C N 1
ATOM 4489 C CA . ILE C 1 121 ? 20.521 49.874 135.980 1.00 43.61 109 ILE C CA 1
ATOM 4490 C C . ILE C 1 121 ? 21.459 51.051 136.173 1.00 43.77 109 ILE C C 1
ATOM 4491 O O . ILE C 1 121 ? 22.606 50.888 136.581 1.00 43.69 109 ILE C O 1
ATOM 4496 N N . LYS C 1 122 ? 20.949 52.243 135.886 1.00 44.16 110 LYS C N 1
ATOM 4497 C CA . LYS C 1 122 ? 21.687 53.474 136.125 1.00 44.56 110 LYS C CA 1
ATOM 4498 C C . LYS C 1 122 ? 22.216 53.563 137.560 1.00 44.29 110 LYS C C 1
ATOM 4499 O O . LYS C 1 122 ? 23.328 54.001 137.802 1.00 44.66 110 LYS C O 1
ATOM 4505 N N . GLY C 1 123 ? 21.410 53.173 138.531 1.00 44.15 111 GLY C N 1
ATOM 4506 C CA . GLY C 1 123 ? 21.835 53.286 139.929 1.00 43.80 111 GLY C CA 1
ATOM 4507 C C . GLY C 1 123 ? 22.982 52.352 140.332 1.00 43.76 111 GLY C C 1
ATOM 4508 O O . GLY C 1 123 ? 23.618 52.547 141.369 1.00 43.47 111 GLY C O 1
ATOM 4509 N N . SER C 1 124 ? 23.244 51.328 139.520 1.00 43.70 112 SER C N 1
ATOM 4510 C CA . SER C 1 124 ? 24.319 50.363 139.792 1.00 43.66 112 SER C CA 1
ATOM 4511 C C . SER C 1 124 ? 25.670 50.693 139.131 1.00 43.78 112 SER C C 1
ATOM 4512 O O . SER C 1 124 ? 26.596 49.889 139.203 1.00 43.77 112 SER C O 1
ATOM 4515 N N . GLU C 1 125 ? 25.771 51.877 138.513 1.00 44.09 113 GLU C N 1
ATOM 4516 C CA . GLU C 1 125 ? 26.980 52.356 137.784 1.00 44.28 113 GLU C CA 1
ATOM 4517 C C . GLU C 1 125 ? 28.321 51.946 138.375 1.00 43.34 113 GLU C C 1
ATOM 4518 O O . GLU C 1 125 ? 29.255 51.600 137.656 1.00 43.21 113 GLU C O 1
ATOM 4524 N N . THR C 1 126 ? 28.421 52.033 139.693 1.00 42.35 114 THR C N 1
ATOM 4525 C CA . THR C 1 126 ? 29.697 51.871 140.381 1.00 41.45 114 THR C CA 1
ATOM 4526 C C . THR C 1 126 ? 30.163 50.420 140.540 1.00 40.69 114 THR C C 1
ATOM 4527 O O . THR C 1 126 ? 31.273 50.187 140.999 1.00 40.08 114 THR C O 1
ATOM 4531 N N . ALA C 1 127 ? 29.340 49.449 140.151 1.00 39.98 115 ALA C N 1
ATOM 4532 C CA . ALA C 1 127 ? 29.724 48.047 140.279 1.00 39.57 115 ALA C CA 1
ATOM 4533 C C . ALA C 1 127 ? 30.818 47.688 139.281 1.00 39.30 115 ALA C C 1
ATOM 4534 O O . ALA C 1 127 ? 30.963 48.341 138.253 1.00 39.21 115 ALA C O 1
ATOM 4536 N N . ARG C 1 128 ? 31.583 46.641 139.576 1.00 39.31 116 ARG C N 1
ATOM 4537 C CA . ARG C 1 128 ? 32.597 46.175 138.624 1.00 39.53 116 ARG C CA 1
ATOM 4538 C C . ARG C 1 128 ? 31.951 45.621 137.361 1.00 39.37 116 ARG C C 1
ATOM 4539 O O . ARG C 1 128 ? 32.427 45.869 136.253 1.00 38.89 116 ARG C O 1
ATOM 4547 N N . ASP C 1 129 ? 30.881 44.853 137.537 1.00 39.51 117 ASP C N 1
ATOM 4548 C CA . ASP C 1 129 ? 30.161 44.277 136.412 1.00 39.69 117 ASP C CA 1
ATOM 4549 C C . ASP C 1 129 ? 28.679 44.400 136.690 1.00 39.59 117 ASP C C 1
ATOM 4550 O O . ASP C 1 129 ? 28.245 44.056 137.773 1.00 40.05 117 ASP C O 1
ATOM 4555 N N . ILE C 1 130 ? 27.916 44.954 135.747 1.00 39.52 118 ILE C N 1
ATOM 4556 C CA . ILE C 1 130 ? 26.461 45.031 135.871 1.00 39.29 118 ILE C CA 1
ATOM 4557 C C . ILE C 1 130 ? 25.843 43.990 134.938 1.00 38.90 118 ILE C C 1
ATOM 4558 O O . ILE C 1 130 ? 25.969 44.099 133.742 1.00 39.00 118 ILE C O 1
ATOM 4563 N N . LEU C 1 131 ? 25.226 42.961 135.507 1.00 38.61 119 LEU C N 1
ATOM 4564 C CA . LEU C 1 131 ? 24.568 41.905 134.751 1.00 38.49 119 LEU C CA 1
ATOM 4565 C C . LEU C 1 131 ? 23.067 42.119 134.736 1.00 38.49 119 LEU C C 1
ATOM 4566 O O . LEU C 1 131 ? 22.500 42.689 135.662 1.00 38.76 119 LEU C O 1
ATOM 4571 N N . ILE C 1 132 ? 22.413 41.655 133.680 1.00 38.66 120 ILE C N 1
ATOM 4572 C CA . ILE C 1 132 ? 20.958 41.774 133.576 1.00 38.41 120 ILE C CA 1
ATOM 4573 C C . ILE C 1 132 ? 20.342 40.409 133.783 1.00 38.34 120 ILE C C 1
ATOM 4574 O O . ILE C 1 132 ? 20.663 39.482 133.071 1.00 38.09 120 ILE C O 1
ATOM 4579 N N . GLY C 1 133 ? 19.458 40.305 134.763 1.00 38.71 121 GLY C N 1
ATOM 4580 C CA . GLY C 1 133 ? 18.891 39.033 135.151 1.00 39.00 121 GLY C CA 1
ATOM 4581 C C . GLY C 1 133 ? 17.384 38.996 135.091 1.00 39.13 121 GLY C C 1
ATOM 4582 O O . GLY C 1 133 ? 16.709 40.002 135.249 1.00 39.25 121 GLY C O 1
ATOM 4583 N N . SER C 1 134 ? 16.873 37.792 134.894 1.00 39.49 122 SER C N 1
ATOM 4584 C CA . SER C 1 134 ? 15.451 37.538 134.838 1.00 39.55 122 SER C CA 1
ATOM 4585 C C . SER C 1 134 ? 15.297 36.064 135.090 1.00 39.55 122 SER C C 1
ATOM 4586 O O . SER C 1 134 ? 16.286 35.344 135.192 1.00 39.58 122 SER C O 1
ATOM 4589 N N . VAL C 1 135 ? 14.066 35.600 135.158 1.00 39.54 123 VAL C N 1
ATOM 4590 C CA . VAL C 1 135 ? 13.831 34.167 135.251 1.00 39.83 123 VAL C CA 1
ATOM 4591 C C . VAL C 1 135 ? 14.321 33.465 133.973 1.00 39.75 123 VAL C C 1
ATOM 4592 O O . VAL C 1 135 ? 14.845 32.346 134.010 1.00 39.92 123 VAL C O 1
ATOM 4596 N N . LEU C 1 136 ? 14.166 34.142 132.845 1.00 39.65 124 LEU C N 1
ATOM 4597 C CA . LEU C 1 136 ? 14.497 33.552 131.550 1.00 39.85 124 LEU C CA 1
ATOM 4598 C C . LEU C 1 136 ? 15.966 33.149 131.437 1.00 39.63 124 LEU C C 1
ATOM 4599 O O . LEU C 1 136 ? 16.284 32.150 130.786 1.00 39.37 124 LEU C O 1
ATOM 4604 N N . ASN C 1 137 ? 16.852 33.928 132.053 1.00 39.51 125 ASN C N 1
ATOM 4605 C CA . ASN C 1 137 ? 18.286 33.645 131.990 1.00 39.40 125 ASN C CA 1
ATOM 4606 C C . ASN C 1 137 ? 18.932 33.428 133.363 1.00 39.57 125 ASN C C 1
ATOM 4607 O O . ASN C 1 137 ? 20.150 33.603 133.518 1.00 39.33 125 ASN C O 1
ATOM 4612 N N . GLY C 1 138 ? 18.123 33.020 134.339 1.00 39.62 126 GLY C N 1
ATOM 4613 C CA . GLY C 1 138 ? 18.599 32.825 135.697 1.00 39.83 126 GLY C CA 1
ATOM 4614 C C . GLY C 1 138 ? 19.784 31.880 135.814 1.00 40.16 126 GLY C C 1
ATOM 4615 O O . GLY C 1 138 ? 20.787 32.231 136.427 1.00 40.31 126 GLY C O 1
ATOM 4616 N N . GLU C 1 139 ? 19.678 30.680 135.242 1.00 40.31 127 GLU C N 1
ATOM 4617 C CA . GLU C 1 139 ? 20.786 29.713 135.310 1.00 40.85 127 GLU C CA 1
ATOM 4618 C C . GLU C 1 139 ? 22.061 30.296 134.686 1.00 40.31 127 GLU C C 1
ATOM 4619 O O . GLU C 1 139 ? 23.161 30.115 135.213 1.00 40.44 127 GLU C O 1
ATOM 4625 N N . ALA C 1 140 ? 21.916 30.959 133.541 1.00 39.57 128 ALA C N 1
ATOM 4626 C CA . ALA C 1 140 ? 23.065 31.525 132.851 1.00 39.01 128 ALA C CA 1
ATOM 4627 C C . ALA C 1 140 ? 23.711 32.639 133.667 1.00 38.94 128 ALA C C 1
ATOM 4628 O O . ALA C 1 140 ? 24.928 32.778 133.681 1.00 38.46 128 ALA C O 1
ATOM 4630 N N . VAL C 1 141 ? 22.884 33.431 134.346 1.00 38.97 129 VAL C N 1
ATOM 4631 C CA . VAL C 1 141 ? 23.370 34.478 135.249 1.00 38.95 129 VAL C CA 1
ATOM 4632 C C . VAL C 1 141 ? 24.181 33.884 136.390 1.00 38.84 129 VAL C C 1
ATOM 4633 O O . VAL C 1 141 ? 25.211 34.417 136.786 1.00 38.57 129 VAL C O 1
ATOM 4637 N N . ALA C 1 142 ? 23.688 32.784 136.935 1.00 38.77 130 ALA C N 1
ATOM 4638 C CA . ALA C 1 142 ? 24.369 32.097 138.000 1.00 38.93 130 ALA C CA 1
ATOM 4639 C C . ALA C 1 142 ? 25.739 31.634 137.535 1.00 38.93 130 ALA C C 1
ATOM 4640 O O . ALA C 1 142 ? 26.728 31.708 138.265 1.00 38.96 130 ALA C O 1
ATOM 4642 N N . GLU C 1 143 ? 25.792 31.141 136.314 1.00 39.03 131 GLU C N 1
ATOM 4643 C CA . GLU C 1 143 ? 27.047 30.709 135.756 1.00 39.26 131 GLU C CA 1
ATOM 4644 C C . GLU C 1 143 ? 28.025 31.870 135.649 1.00 38.80 131 GLU C C 1
ATOM 4645 O O . GLU C 1 143 ? 29.197 31.740 136.000 1.00 38.72 131 GLU C O 1
ATOM 4651 N N . LYS C 1 144 ? 27.539 33.005 135.162 1.00 38.70 132 LYS C N 1
ATOM 4652 C CA . LYS C 1 144 ? 28.391 34.183 134.973 1.00 38.71 132 LYS C CA 1
ATOM 4653 C C . LYS C 1 144 ? 28.903 34.721 136.320 1.00 38.71 132 LYS C C 1
ATOM 4654 O O . LYS C 1 144 ? 30.056 35.121 136.459 1.00 38.76 132 LYS C O 1
ATOM 4660 N N . ILE C 1 145 ? 28.035 34.719 137.314 1.00 38.83 133 ILE C N 1
ATOM 4661 C CA . ILE C 1 145 ? 28.427 35.117 138.672 1.00 39.02 133 ILE C CA 1
ATOM 4662 C C . ILE C 1 145 ? 29.610 34.303 139.199 1.00 38.98 133 ILE C C 1
ATOM 4663 O O . ILE C 1 145 ? 30.573 34.857 139.716 1.00 38.93 133 ILE C O 1
ATOM 4668 N N . VAL C 1 146 ? 29.523 32.988 139.044 1.00 39.23 134 VAL C N 1
ATOM 4669 C CA . VAL C 1 146 ? 30.582 32.087 139.486 1.00 39.22 134 VAL C CA 1
ATOM 4670 C C . VAL C 1 146 ? 31.869 32.371 138.727 1.00 39.13 134 VAL C C 1
ATOM 4671 O O . VAL C 1 146 ? 32.923 32.467 139.327 1.00 38.97 134 VAL C O 1
ATOM 4675 N N . GLU C 1 147 ? 31.765 32.535 137.418 1.00 39.49 135 GLU C N 1
ATOM 4676 C CA . GLU C 1 147 ? 32.921 32.853 136.591 1.00 39.86 135 GLU C CA 1
ATOM 4677 C C . GLU C 1 147 ? 33.586 34.165 137.034 1.00 39.64 135 GLU C C 1
ATOM 4678 O O . GLU C 1 147 ? 34.812 34.229 137.152 1.00 39.50 135 GLU C O 1
ATOM 4684 N N . LEU C 1 148 ? 32.779 35.195 137.295 1.00 39.40 136 LEU C N 1
ATOM 4685 C CA . LEU C 1 148 ? 33.308 36.521 137.674 1.00 39.00 136 LEU C CA 1
ATOM 4686 C C . LEU C 1 148 ? 34.015 36.502 139.018 1.00 38.82 136 LEU C C 1
ATOM 4687 O O . LEU C 1 148 ? 34.853 37.353 139.297 1.00 38.47 136 LEU C O 1
ATOM 4692 N N . ASN C 1 149 ? 33.638 35.536 139.850 1.00 38.72 137 ASN C N 1
ATOM 4693 C CA . ASN C 1 149 ? 34.323 35.237 141.106 1.00 38.64 137 ASN C CA 1
ATOM 4694 C C . ASN C 1 149 ? 34.520 36.432 142.019 1.00 38.73 137 ASN C C 1
ATOM 4695 O O . ASN C 1 149 ? 35.571 36.594 142.625 1.00 38.97 137 ASN C O 1
ATOM 4700 N N . ASN C 1 150 ? 33.478 37.254 142.110 1.00 38.60 138 ASN C N 1
ATOM 4701 C CA . ASN C 1 150 ? 33.470 38.485 142.884 1.00 38.19 138 ASN C CA 1
ATOM 4702 C C . ASN C 1 150 ? 32.281 38.419 143.816 1.00 38.11 138 ASN C C 1
ATOM 4703 O O . ASN C 1 150 ? 31.376 37.631 143.588 1.00 37.84 138 ASN C O 1
ATOM 4708 N N . ASP C 1 151 ? 32.268 39.247 144.855 1.00 38.10 139 ASP C N 1
ATOM 4709 C CA . ASP C 1 151 ? 31.088 39.366 145.708 1.00 38.29 139 ASP C CA 1
ATOM 4710 C C . ASP C 1 151 ? 29.932 39.908 144.887 1.00 38.34 139 ASP C C 1
ATOM 4711 O O . ASP C 1 151 ? 30.136 40.586 143.911 1.00 38.72 139 ASP C O 1
ATOM 4716 N N . VAL C 1 152 ? 28.719 39.584 145.288 1.00 38.59 140 VAL C N 1
ATOM 4717 C CA . VAL C 1 152 ? 27.540 39.833 144.487 1.00 38.91 140 VAL C CA 1
ATOM 4718 C C . VAL C 1 152 ? 26.499 40.663 145.255 1.00 39.21 140 VAL C C 1
ATOM 4719 O O . VAL C 1 152 ? 26.332 40.520 146.477 1.00 39.29 140 VAL C O 1
ATOM 4723 N N . VAL C 1 153 ? 25.817 41.551 144.534 1.00 39.45 141 VAL C N 1
ATOM 4724 C CA . VAL C 1 153 ? 24.634 42.219 145.060 1.00 39.59 141 VAL C CA 1
ATOM 4725 C C . VAL C 1 153 ? 23.527 42.125 144.010 1.00 39.80 141 VAL C C 1
ATOM 4726 O O . VAL C 1 153 ? 23.715 42.491 142.861 1.00 40.23 141 VAL C O 1
ATOM 4730 N N . ILE C 1 154 ? 22.381 41.605 144.416 1.00 39.93 142 ILE C N 1
ATOM 4731 C CA . ILE C 1 154 ? 21.238 41.474 143.546 1.00 40.05 142 ILE C CA 1
ATOM 4732 C C . ILE C 1 154 ? 20.328 42.677 143.757 1.00 39.64 142 ILE C C 1
ATOM 4733 O O . ILE C 1 154 ? 19.718 42.864 144.803 1.00 39.35 142 ILE C O 1
ATOM 4738 N N . VAL C 1 155 ? 20.244 43.488 142.718 1.00 39.65 143 VAL C N 1
ATOM 4739 C CA . VAL C 1 155 ? 19.566 44.761 142.777 1.00 39.34 143 VAL C CA 1
ATOM 4740 C C . VAL C 1 155 ? 18.147 44.601 142.222 1.00 39.48 143 VAL C C 1
ATOM 4741 O O . VAL C 1 155 ? 17.961 44.584 141.030 1.00 39.66 143 VAL C O 1
ATOM 4745 N N . ASN C 1 156 ? 17.158 44.445 143.095 1.00 39.66 144 ASN C N 1
ATOM 4746 C CA . ASN C 1 156 ? 15.765 44.441 142.685 1.00 39.81 144 ASN C CA 1
ATOM 4747 C C . ASN C 1 156 ? 15.419 45.844 142.251 1.00 40.05 144 ASN C C 1
ATOM 4748 O O . ASN C 1 156 ? 15.746 46.804 142.949 1.00 40.35 144 ASN C O 1
ATOM 4753 N N . ALA C 1 157 ? 14.767 45.980 141.101 1.00 39.58 145 ALA C N 1
ATOM 4754 C CA . ALA C 1 157 ? 14.238 47.277 140.734 1.00 39.32 145 ALA C CA 1
ATOM 4755 C C . ALA C 1 157 ? 13.071 47.636 141.637 1.00 39.03 145 ALA C C 1
ATOM 4756 O O . ALA C 1 157 ? 12.878 48.785 141.959 1.00 38.81 145 ALA C O 1
ATOM 4758 N N . GLY C 1 158 ? 12.286 46.640 142.025 1.00 39.31 146 GLY C N 1
ATOM 4759 C CA . GLY C 1 158 ? 11.052 46.869 142.754 1.00 39.54 146 GLY C CA 1
ATOM 4760 C C . GLY C 1 158 ? 10.007 47.442 141.826 1.00 39.89 146 GLY C C 1
ATOM 4761 O O . GLY C 1 158 ? 10.144 47.374 140.604 1.00 40.37 146 GLY C O 1
ATOM 4762 N N . THR C 1 159 ? 8.948 47.990 142.397 1.00 40.07 147 THR C N 1
ATOM 4763 C CA . THR C 1 159 ? 8.044 48.813 141.620 1.00 40.60 147 THR C CA 1
ATOM 4764 C C . THR C 1 159 ? 7.791 50.108 142.380 1.00 40.08 147 THR C C 1
ATOM 4765 O O . THR C 1 159 ? 7.509 50.095 143.578 1.00 39.37 147 THR C O 1
ATOM 4769 N N . TYR C 1 160 ? 7.909 51.223 141.667 1.00 39.98 148 TYR C N 1
ATOM 4770 C CA . TYR C 1 160 ? 7.688 52.546 142.237 1.00 40.27 148 TYR C CA 1
ATOM 4771 C C . TYR C 1 160 ? 8.432 52.650 143.557 1.00 39.48 148 TYR C C 1
ATOM 4772 O O . TYR C 1 160 ? 7.857 53.089 144.529 1.00 39.03 148 TYR C O 1
ATOM 4781 N N . GLY C 1 161 ? 9.697 52.215 143.561 1.00 39.06 149 GLY C N 1
ATOM 4782 C CA . GLY C 1 161 ? 10.591 52.324 144.719 1.00 38.92 149 GLY C CA 1
ATOM 4783 C C . GLY C 1 161 ? 10.271 51.467 145.933 1.00 38.77 149 GLY C C 1
ATOM 4784 O O . GLY C 1 161 ? 10.634 51.829 147.051 1.00 38.85 149 GLY C O 1
ATOM 4785 N N . GLU C 1 162 ? 9.598 50.341 145.721 1.00 38.72 150 GLU C N 1
ATOM 4786 C CA . GLU C 1 162 ? 9.180 49.481 146.801 1.00 39.14 150 GLU C CA 1
ATOM 4787 C C . GLU C 1 162 ? 9.568 48.050 146.554 1.00 38.87 150 GLU C C 1
ATOM 4788 O O . GLU C 1 162 ? 9.571 47.577 145.422 1.00 38.84 150 GLU C O 1
ATOM 4794 N N . PHE C 1 163 ? 9.881 47.353 147.633 1.00 38.62 151 PHE C N 1
ATOM 4795 C CA . PHE C 1 163 ? 10.016 45.905 147.624 1.00 38.63 151 PHE C CA 1
ATOM 4796 C C . PHE C 1 163 ? 8.907 45.303 146.777 1.00 38.28 151 PHE C C 1
ATOM 4797 O O . PHE C 1 163 ? 7.754 45.631 146.978 1.00 38.26 151 PHE C O 1
ATOM 4805 N N . SER C 1 164 ? 9.264 44.431 145.843 1.00 38.11 152 SER C N 1
ATOM 4806 C CA . SER C 1 164 ? 8.289 43.738 145.002 1.00 38.13 152 SER C CA 1
ATOM 4807 C C . SER C 1 164 ? 8.553 42.228 145.010 1.00 38.18 152 SER C C 1
ATOM 4808 O O . SER C 1 164 ? 9.675 41.773 144.778 1.00 37.65 152 SER C O 1
ATOM 4811 N N . ILE C 1 165 ? 7.509 41.457 145.289 1.00 38.72 153 ILE C N 1
ATOM 4812 C CA . ILE C 1 165 ? 7.620 40.000 145.365 1.00 39.02 153 ILE C CA 1
ATOM 4813 C C . ILE C 1 165 ? 8.168 39.374 144.071 1.00 39.43 153 ILE C C 1
ATOM 4814 O O . ILE C 1 165 ? 8.959 38.436 144.127 1.00 39.32 153 ILE C O 1
ATOM 4819 N N . ASP C 1 166 ? 7.762 39.894 142.913 1.00 39.77 154 ASP C N 1
ATOM 4820 C CA . ASP C 1 166 ? 8.266 39.385 141.641 1.00 40.04 154 ASP C CA 1
ATOM 4821 C C . ASP C 1 166 ? 9.793 39.428 141.612 1.00 39.96 154 ASP C C 1
ATOM 4822 O O . ASP C 1 166 ? 10.449 38.401 141.479 1.00 39.93 154 ASP C O 1
ATOM 4827 N N . ASP C 1 167 ? 10.360 40.608 141.792 1.00 39.94 155 ASP C N 1
ATOM 4828 C CA . ASP C 1 167 ? 11.808 40.766 141.688 1.00 40.18 155 ASP C CA 1
ATOM 4829 C C . ASP C 1 167 ? 12.515 39.971 142.800 1.00 40.12 155 ASP C C 1
ATOM 4830 O O . ASP C 1 167 ? 13.564 39.367 142.552 1.00 40.25 155 ASP C O 1
ATOM 4835 N N . PHE C 1 168 ? 11.908 39.922 143.987 1.00 39.60 156 PHE C N 1
ATOM 4836 C CA . PHE C 1 168 ? 12.477 39.212 145.141 1.00 39.44 156 PHE C CA 1
ATOM 4837 C C . PHE C 1 168 ? 12.570 37.696 144.920 1.00 39.40 156 PHE C C 1
ATOM 4838 O O . PHE C 1 168 ? 13.611 37.099 145.179 1.00 39.27 156 PHE C O 1
ATOM 4846 N N . ILE C 1 169 ? 11.490 37.077 144.447 1.00 39.49 157 ILE C N 1
ATOM 4847 C CA . ILE C 1 169 ? 11.499 35.620 144.234 1.00 39.99 157 ILE C CA 1
ATOM 4848 C C . ILE C 1 169 ? 12.451 35.240 143.106 1.00 40.27 157 ILE C C 1
ATOM 4849 O O . ILE C 1 169 ? 13.131 34.225 143.184 1.00 40.45 157 ILE C O 1
ATOM 4854 N N . CYS C 1 170 ? 12.508 36.087 142.082 1.00 40.81 158 CYS C N 1
ATOM 4855 C CA . CYS C 1 170 ? 13.454 35.928 141.004 1.00 40.59 158 CYS C CA 1
ATOM 4856 C C . CYS C 1 170 ? 14.870 35.958 141.555 1.00 40.14 158 CYS C C 1
ATOM 4857 O O . CYS C 1 170 ? 15.681 35.117 141.189 1.00 40.04 158 CYS C O 1
ATOM 4860 N N . SER C 1 171 ? 15.155 36.917 142.440 1.00 39.75 159 SER C N 1
ATOM 4861 C CA . SER C 1 171 ? 16.456 37.003 143.110 1.00 39.49 159 SER C CA 1
ATOM 4862 C C . SER C 1 171 ? 16.763 35.683 143.785 1.00 39.38 159 SER C C 1
ATOM 4863 O O . SER C 1 171 ? 17.874 35.162 143.662 1.00 39.45 159 SER C O 1
ATOM 4866 N N . GLY C 1 172 ? 15.771 35.139 144.484 1.00 39.37 160 GLY C N 1
ATOM 4867 C CA . GLY C 1 172 ? 15.914 33.823 145.139 1.00 39.64 160 GLY C CA 1
ATOM 4868 C C . GLY C 1 172 ? 16.236 32.663 144.197 1.00 39.49 160 GLY C C 1
ATOM 4869 O O . GLY C 1 172 ? 17.066 31.810 144.518 1.00 39.53 160 GLY C O 1
ATOM 4870 N N . TYR C 1 173 ? 15.579 32.645 143.035 1.00 39.15 161 TYR C N 1
ATOM 4871 C CA . TYR C 1 173 ? 15.823 31.625 142.010 1.00 39.14 161 TYR C CA 1
ATOM 4872 C C . TYR C 1 173 ? 17.274 31.659 141.603 1.00 38.76 161 TYR C C 1
ATOM 4873 O O . TYR C 1 173 ? 17.911 30.624 141.473 1.00 38.68 161 TYR C O 1
ATOM 4882 N N . ILE C 1 174 ? 17.789 32.866 141.411 1.00 38.20 162 ILE C N 1
ATOM 4883 C CA . ILE C 1 174 ? 19.133 33.026 140.889 1.00 37.91 162 ILE C CA 1
ATOM 4884 C C . ILE C 1 174 ? 20.131 32.658 141.951 1.00 38.12 162 ILE C C 1
ATOM 4885 O O . ILE C 1 174 ? 21.134 32.025 141.664 1.00 38.36 162 ILE C O 1
ATOM 4890 N N . ILE C 1 175 ? 19.847 33.047 143.188 1.00 38.25 163 ILE C N 1
ATOM 4891 C CA . ILE C 1 175 ? 20.703 32.688 144.310 1.00 37.96 163 ILE C CA 1
ATOM 4892 C 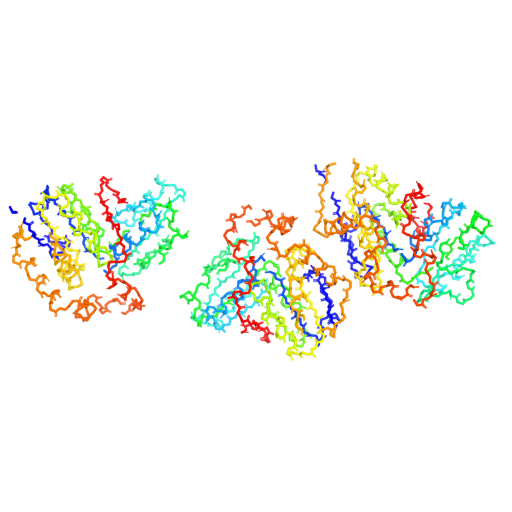C . ILE C 1 175 ? 20.749 31.189 144.381 1.00 38.05 163 ILE C C 1
ATOM 4893 O O . ILE C 1 175 ? 21.820 30.594 144.433 1.00 37.97 163 ILE C O 1
ATOM 4898 N N . ASN C 1 176 ? 19.585 30.571 144.302 1.00 38.17 164 ASN C N 1
ATOM 4899 C CA . ASN C 1 176 ? 19.519 29.129 144.374 1.00 38.16 164 ASN C CA 1
ATOM 4900 C C . ASN C 1 176 ? 20.380 28.455 143.313 1.00 38.38 164 ASN C C 1
ATOM 4901 O O . ASN C 1 176 ? 21.046 27.460 143.592 1.00 38.15 164 ASN C O 1
ATOM 4906 N N . CYS C 1 177 ? 20.366 29.020 142.111 1.00 39.00 165 CYS C N 1
ATOM 4907 C CA . CYS C 1 177 ? 21.167 28.518 140.995 1.00 39.52 165 CYS C CA 1
ATOM 4908 C C . CYS C 1 177 ? 22.665 28.662 141.243 1.00 39.86 165 CYS C C 1
ATOM 4909 O O . CYS C 1 177 ? 23.459 27.832 140.810 1.00 39.83 165 CYS C O 1
ATOM 4912 N N . VAL C 1 178 ? 23.050 29.733 141.920 1.00 40.45 166 VAL C N 1
ATOM 4913 C CA . VAL C 1 178 ? 24.443 29.910 142.305 1.00 41.13 166 VAL C CA 1
ATOM 4914 C C . VAL C 1 178 ? 24.833 28.848 143.327 1.00 42.20 166 VAL C C 1
ATOM 4915 O O . VAL C 1 178 ? 25.929 28.287 143.273 1.00 41.22 166 VAL C O 1
ATOM 4927 N N . ASP C 1 180 ? 23.487 25.908 143.635 1.00 44.42 168 ASP C N 1
ATOM 4928 C CA . ASP C 1 180 ? 23.609 24.657 142.884 1.00 44.50 168 ASP C CA 1
ATOM 4929 C C . ASP C 1 180 ? 25.008 24.506 142.297 1.00 44.07 168 ASP C C 1
ATOM 4930 O O . ASP C 1 180 ? 25.524 23.411 142.203 1.00 43.24 168 ASP C O 1
ATOM 4935 N N . ARG C 1 181 ? 25.628 25.625 141.955 1.00 44.60 169 ARG C N 1
ATOM 4936 C CA . ARG C 1 181 ? 26.984 25.621 141.436 1.00 45.33 169 ARG C CA 1
ATOM 4937 C C . ARG C 1 181 ? 28.077 25.756 142.487 1.00 46.46 169 ARG C C 1
ATOM 4938 O O . ARG C 1 181 ? 29.213 25.408 142.209 1.00 46.50 169 ARG C O 1
ATOM 4954 N N . LYS C 1 183 ? 29.249 25.754 147.052 1.00 46.55 171 LYS C N 1
ATOM 4955 C CA . LYS C 1 183 ? 29.069 25.733 148.487 1.00 44.98 171 LYS C CA 1
ATOM 4956 C C . LYS C 1 183 ? 29.801 26.889 149.212 1.00 44.10 171 LYS C C 1
ATOM 4957 O O . LYS C 1 183 ? 29.371 27.296 150.292 1.00 43.50 171 LYS C O 1
ATOM 4959 N N . LYS C 1 184 ? 30.866 27.437 148.619 1.00 43.26 172 LYS C N 1
ATOM 4960 C CA . LYS C 1 184 ? 31.634 28.541 149.236 1.00 43.05 172 LYS C CA 1
ATOM 4961 C C . LYS C 1 184 ? 30.930 29.918 149.193 1.00 42.44 172 LYS C C 1
ATOM 4962 O O . LYS C 1 184 ? 31.443 30.885 148.614 1.00 41.97 172 LYS C O 1
ATOM 4968 N N . LEU C 1 185 ? 29.779 29.994 149.864 1.00 41.94 173 LEU C N 1
ATOM 4969 C CA . LEU C 1 185 ? 28.902 31.148 149.831 1.00 41.69 173 LEU C CA 1
ATOM 4970 C C . LEU C 1 185 ? 28.586 31.694 151.216 1.00 41.57 173 LEU C C 1
ATOM 4971 O O . LEU C 1 185 ? 28.521 30.950 152.180 1.00 41.01 173 LEU C O 1
ATOM 4976 N N . GLU C 1 186 ? 28.370 33.005 151.280 1.00 41.93 174 GLU C N 1
ATOM 4977 C CA . GLU C 1 186 ? 27.834 33.670 152.458 1.00 42.39 174 GLU C CA 1
ATOM 4978 C C . GLU C 1 186 ? 26.710 34.641 152.047 1.00 41.07 174 GLU C C 1
ATOM 4979 O O . GLU C 1 186 ? 26.964 35.679 151.443 1.00 41.31 174 GLU C O 1
ATOM 4985 N N . LEU C 1 187 ? 25.470 34.298 152.367 1.00 39.86 175 LEU C N 1
ATOM 4986 C CA . LEU C 1 187 ? 24.324 35.144 152.058 1.00 38.65 175 LEU C CA 1
ATOM 4987 C C . LEU C 1 187 ? 24.044 36.104 153.177 1.00 37.89 175 LEU C C 1
ATOM 4988 O O . LEU C 1 187 ? 24.114 35.730 154.336 1.00 37.26 175 LEU C O 1
ATOM 4993 N N . THR C 1 188 ? 23.685 37.340 152.839 1.00 37.32 176 THR C N 1
ATOM 4994 C CA . THR C 1 188 ? 23.067 38.221 153.833 1.00 36.52 176 THR C CA 1
ATOM 4995 C C . THR C 1 188 ? 21.678 37.680 154.150 1.00 36.68 176 THR C C 1
ATOM 4996 O O . THR C 1 188 ? 21.168 36.801 153.438 1.00 36.04 176 THR C O 1
ATOM 5000 N N . ASP C 1 189 ? 21.064 38.189 155.222 1.00 36.86 177 ASP C N 1
ATOM 5001 C CA . ASP C 1 189 ? 19.732 37.717 155.619 1.00 36.92 177 ASP C CA 1
ATOM 5002 C C . ASP C 1 189 ? 18.696 38.009 154.540 1.00 37.16 177 ASP C C 1
ATOM 5003 O O . ASP C 1 189 ? 17.764 37.219 154.333 1.00 36.92 177 ASP C O 1
ATOM 5008 N N . ALA C 1 190 ? 18.863 39.132 153.850 1.00 37.16 178 ALA C N 1
ATOM 5009 C CA . ALA C 1 190 ? 17.961 39.481 152.771 1.00 37.14 178 ALA C CA 1
ATOM 5010 C C . ALA C 1 190 ? 18.020 38.428 151.664 1.00 37.35 178 ALA C C 1
ATOM 5011 O O . ALA C 1 190 ? 16.992 38.042 151.112 1.00 37.73 178 ALA C O 1
ATOM 5013 N N . ALA C 1 191 ? 19.226 37.977 151.333 1.00 37.52 179 ALA C N 1
ATOM 5014 C CA . ALA C 1 191 ? 19.429 36.966 150.284 1.00 37.49 179 ALA C CA 1
ATOM 5015 C C . ALA C 1 191 ? 18.875 35.637 150.722 1.00 37.25 179 ALA C C 1
ATOM 5016 O O . ALA C 1 191 ? 18.152 34.986 150.008 1.00 37.34 179 ALA C O 1
ATOM 5018 N N . THR C 1 192 ? 19.245 35.241 151.924 1.00 37.42 180 THR C N 1
ATOM 5019 C CA . THR C 1 192 ? 18.751 34.022 152.519 1.00 37.15 180 THR C CA 1
ATOM 5020 C C . THR C 1 192 ? 17.234 33.969 152.451 1.00 37.41 180 THR C C 1
ATOM 5021 O O . THR C 1 192 ? 16.659 32.936 152.089 1.00 37.96 180 THR C O 1
ATOM 5025 N N . THR C 1 193 ? 16.583 35.079 152.767 1.00 37.49 181 THR C N 1
ATOM 5026 C CA . THR C 1 193 ? 15.128 35.124 152.765 1.00 37.34 181 THR C CA 1
ATOM 5027 C C . THR C 1 193 ? 14.552 35.013 151.363 1.00 37.30 181 THR C C 1
ATOM 5028 O O . THR C 1 193 ? 13.588 34.297 151.158 1.00 37.44 181 THR C O 1
ATOM 5032 N N . ALA C 1 194 ? 15.147 35.694 150.396 1.00 37.43 182 ALA C N 1
ATOM 5033 C CA . ALA C 1 194 ? 14.715 35.546 149.001 1.00 37.73 182 ALA C CA 1
ATOM 5034 C C . ALA C 1 194 ? 14.825 34.106 148.533 1.00 37.91 182 ALA C C 1
ATOM 5035 O O . ALA C 1 194 ? 13.909 33.578 147.917 1.00 37.94 182 ALA C O 1
ATOM 5037 N N . GLN C 1 195 ? 15.958 33.477 148.837 1.00 38.15 183 GLN C N 1
ATOM 5038 C CA . GLN C 1 195 ? 16.185 32.098 148.445 1.00 38.30 183 GLN C CA 1
ATOM 5039 C C . GLN C 1 195 ? 15.177 31.167 149.109 1.00 38.08 183 GLN C C 1
ATOM 5040 O O . GLN C 1 195 ? 14.721 30.217 148.489 1.00 37.83 183 GLN C O 1
ATOM 5046 N N . TYR C 1 196 ? 14.820 31.457 150.352 1.00 38.10 184 TYR C N 1
ATOM 5047 C CA . TYR C 1 196 ? 13.824 30.650 151.061 1.00 38.32 184 TYR C CA 1
ATOM 5048 C C . TYR C 1 196 ? 12.440 30.747 150.401 1.00 38.41 184 TYR C C 1
ATOM 5049 O O . TYR C 1 196 ? 11.707 29.760 150.275 1.00 37.99 184 TYR C O 1
ATOM 5058 N N . VAL C 1 197 ? 12.076 31.960 150.011 1.00 38.68 185 VAL C N 1
ATOM 5059 C CA . VAL C 1 197 ? 10.796 32.180 149.356 1.00 38.72 185 VAL C CA 1
ATOM 5060 C C . VAL C 1 197 ? 10.762 31.405 148.034 1.00 38.73 185 VAL C C 1
ATOM 5061 O O . VAL C 1 197 ? 9.738 30.757 147.713 1.00 38.21 185 VAL C O 1
ATOM 5065 N N . TYR C 1 198 ? 11.872 31.466 147.280 1.00 38.43 186 TYR C N 1
ATOM 5066 C CA . TYR C 1 198 ? 11.972 30.695 146.038 1.00 38.47 186 TYR C CA 1
ATOM 5067 C C . TYR C 1 198 ? 11.932 29.185 146.323 1.00 38.78 186 TYR C C 1
ATOM 5068 O O . TYR C 1 198 ? 11.154 28.464 145.719 1.00 38.71 186 TYR C O 1
ATOM 5077 N N . LYS C 1 199 ? 12.791 28.726 147.224 1.00 39.30 187 LYS C N 1
ATOM 5078 C CA . LYS C 1 199 ? 12.955 27.306 147.536 1.00 39.69 187 LYS C CA 1
ATOM 5079 C C . LYS C 1 199 ? 11.599 26.667 147.867 1.00 39.51 187 LYS C C 1
ATOM 5080 O O . LYS C 1 199 ? 11.342 25.537 147.468 1.00 39.65 187 LYS C O 1
ATOM 5086 N N . THR C 1 200 ? 10.723 27.417 148.545 1.00 39.39 188 THR C N 1
ATOM 5087 C CA . THR C 1 200 ? 9.367 26.953 148.926 1.00 39.29 188 THR C CA 1
ATOM 5088 C C . THR C 1 200 ? 8.251 27.263 147.899 1.00 39.55 188 THR C C 1
ATOM 5089 O O . THR C 1 200 ? 7.073 27.048 148.158 1.00 39.53 188 THR C O 1
ATOM 5093 N N . ASN C 1 201 ? 8.637 27.759 146.732 1.00 40.08 189 ASN C N 1
ATOM 5094 C CA . ASN C 1 201 ? 7.710 28.132 145.668 1.00 40.36 189 ASN C CA 1
ATOM 5095 C C . ASN C 1 201 ? 8.475 28.055 144.338 1.00 41.06 189 ASN C C 1
ATOM 5096 O O . ASN C 1 201 ? 8.537 29.023 143.594 1.00 41.14 189 ASN C O 1
ATOM 5101 N N . GLU C 1 202 ? 9.070 26.892 144.057 1.00 41.71 190 GLU C N 1
ATOM 5102 C CA . GLU C 1 202 ? 10.007 26.737 142.926 1.00 42.39 190 GLU C CA 1
ATOM 5103 C C . GLU C 1 202 ? 9.390 27.040 141.573 1.00 41.84 190 GLU C C 1
ATOM 5104 O O . GLU C 1 202 ? 10.104 27.377 140.621 1.00 41.52 190 GLU C O 1
ATOM 5110 N N . ASP C 1 203 ? 8.071 26.887 141.480 1.00 41.72 191 ASP C N 1
ATOM 5111 C CA . ASP C 1 203 ? 7.368 27.147 140.232 1.00 41.63 191 ASP C CA 1
ATOM 5112 C C . ASP C 1 203 ? 7.255 28.644 139.958 1.00 41.26 191 ASP C C 1
ATOM 5113 O O . ASP C 1 203 ? 6.957 29.018 138.835 1.00 41.20 191 ASP C O 1
ATOM 5118 N N . ILE C 1 204 ? 7.433 29.485 140.985 1.00 41.03 192 ILE C N 1
ATOM 5119 C CA . ILE C 1 204 ? 7.481 30.964 140.840 1.00 40.92 192 ILE C CA 1
ATOM 5120 C C . ILE C 1 204 ? 6.139 31.637 140.519 1.00 40.65 192 ILE C C 1
ATOM 5121 O O . ILE C 1 204 ? 5.730 32.564 141.209 1.00 40.13 192 ILE C O 1
ATOM 5126 N N . LYS C 1 205 ? 5.504 31.207 139.432 1.00 41.19 193 LYS C N 1
ATOM 5127 C CA . LYS C 1 205 ? 4.143 31.622 139.046 1.00 41.48 193 LYS C CA 1
ATOM 5128 C C . LYS C 1 205 ? 3.247 31.875 140.263 1.00 41.27 193 LYS C C 1
ATOM 5129 O O . LYS C 1 205 ? 2.696 32.965 140.434 1.00 41.62 193 LYS C O 1
ATOM 5135 N N . GLY C 1 206 ? 3.097 30.841 141.091 1.00 40.79 194 GLY C N 1
ATOM 5136 C CA . GLY C 1 206 ? 2.078 30.817 142.132 1.00 40.56 194 GLY C CA 1
ATOM 5137 C C . GLY C 1 206 ? 2.238 31.911 143.151 1.00 40.53 194 GLY C C 1
ATOM 5138 O O . GLY C 1 206 ? 1.254 32.526 143.588 1.00 41.07 194 GLY C O 1
ATOM 5139 N N . PHE C 1 207 ? 3.485 32.168 143.519 1.00 40.20 195 PHE C N 1
ATOM 5140 C CA . PHE C 1 207 ? 3.771 33.105 144.583 1.00 39.98 195 PHE C CA 1
ATOM 5141 C C . PHE C 1 207 ? 3.766 34.563 144.123 1.00 39.80 195 PHE C C 1
ATOM 5142 O O . PHE C 1 207 ? 3.462 35.464 144.908 1.00 39.53 195 PHE C O 1
ATOM 5150 N N . VAL C 1 208 ? 4.094 34.790 142.856 1.00 39.75 196 VAL C N 1
ATOM 5151 C CA . VAL C 1 208 ? 4.086 36.137 142.295 1.00 39.81 196 VAL C CA 1
ATOM 5152 C C . VAL C 1 208 ? 2.668 36.702 142.281 1.00 39.81 196 VAL C C 1
ATOM 5153 O O . VAL C 1 208 ? 2.477 37.907 142.327 1.00 39.69 196 VAL C O 1
ATOM 5157 N N . LYS C 1 209 ? 1.671 35.826 142.227 1.00 40.04 197 LYS C N 1
ATOM 5158 C CA . LYS C 1 209 ? 0.281 36.252 142.265 1.00 40.23 197 LYS C CA 1
ATOM 5159 C C . LYS C 1 209 ? -0.075 37.073 143.506 1.00 40.34 197 LYS C C 1
ATOM 5160 O O . LYS C 1 209 ? -1.100 37.759 143.501 1.00 39.93 197 LYS C O 1
ATOM 5166 N N . TYR C 1 210 ? 0.759 37.016 144.551 1.00 40.57 198 TYR C N 1
ATOM 5167 C CA . TYR C 1 210 ? 0.571 37.861 145.746 1.00 40.60 198 TYR C CA 1
ATOM 5168 C C . TYR C 1 210 ? 1.214 39.250 145.644 1.00 40.14 198 TYR C C 1
ATOM 5169 O O . TYR C 1 210 ? 0.957 40.105 146.496 1.00 39.90 198 TYR C O 1
ATOM 5178 N N . ALA C 1 211 ? 2.033 39.484 144.618 1.00 39.50 199 ALA C N 1
ATOM 5179 C CA . ALA C 1 211 ? 2.643 40.808 144.422 1.00 39.48 199 ALA C CA 1
ATOM 5180 C C . ALA C 1 211 ? 1.589 41.854 144.085 1.00 39.29 199 ALA C C 1
ATOM 5181 O O . ALA C 1 211 ? 0.677 41.570 143.339 1.00 39.49 199 ALA C O 1
ATOM 5183 N N . LYS C 1 212 ? 1.715 43.057 144.642 1.00 39.40 200 LYS C N 1
ATOM 5184 C CA . LYS C 1 212 ? 0.805 44.169 144.320 1.00 39.30 200 LYS C CA 1
ATOM 5185 C C . LYS C 1 212 ? 0.846 44.435 142.818 1.00 39.23 200 LYS C C 1
ATOM 5186 O O . LYS C 1 212 ? -0.184 44.664 142.182 1.00 39.43 200 LYS C O 1
ATOM 5188 N N . HIS C 1 213 ? 2.052 44.362 142.267 1.00 39.23 201 HIS C N 1
ATOM 5189 C CA . HIS C 1 213 ? 2.324 44.596 140.856 1.00 39.17 201 HIS C CA 1
ATOM 5190 C C . HIS C 1 213 ? 1.583 43.636 139.935 1.00 39.52 201 HIS C C 1
ATOM 5191 O O . HIS C 1 213 ? 1.173 44.006 138.836 1.00 39.53 201 HIS C O 1
ATOM 5198 N N . TYR C 1 214 ? 1.425 42.396 140.379 1.00 39.54 202 TYR C N 1
ATOM 5199 C CA . TYR C 1 214 ? 0.667 41.416 139.612 1.00 39.37 202 TYR C CA 1
ATOM 5200 C C . TYR C 1 214 ? -0.744 41.911 139.289 1.00 39.43 202 TYR C C 1
ATOM 5201 O O . TYR C 1 214 ? -1.233 41.647 138.201 1.00 39.62 202 TYR C O 1
ATOM 5210 N N . LYS C 1 215 ? -1.387 42.622 140.217 1.00 39.48 203 LYS C N 1
ATOM 5211 C CA . LYS C 1 215 ? -2.727 43.165 139.984 1.00 39.80 203 LYS C CA 1
ATOM 5212 C C . LYS C 1 215 ? -2.697 44.195 138.854 1.00 39.48 203 LYS C C 1
ATOM 5213 O O . LYS C 1 215 ? -3.614 44.265 138.052 1.00 39.47 203 LYS C O 1
ATOM 5215 N N . ARG C 1 216 ? -1.613 44.957 138.774 1.00 39.37 204 ARG C N 1
ATOM 5216 C CA . ARG C 1 216 ? -1.420 45.928 137.701 1.00 39.22 204 ARG C CA 1
ATOM 5217 C C . ARG C 1 216 ? -1.227 45.249 136.346 1.00 39.35 204 ARG C C 1
ATOM 5218 O O . ARG C 1 216 ? -1.836 45.639 135.359 1.00 39.05 204 ARG C O 1
ATOM 5226 N N . ILE C 1 217 ? -0.362 44.243 136.318 1.00 39.55 205 ILE C N 1
ATOM 5227 C CA . ILE C 1 217 ? -0.131 43.425 135.134 1.00 39.98 205 ILE C CA 1
ATOM 5228 C C . ILE C 1 217 ? -1.452 42.858 134.606 1.00 40.34 205 ILE C C 1
ATOM 5229 O O . ILE C 1 217 ? -1.696 42.839 133.404 1.00 40.46 205 ILE C O 1
ATOM 5242 N N . GLU C 1 219 ? -4.622 43.983 135.193 1.00 40.31 207 GLU C N 1
ATOM 5243 C CA . GLU C 1 219 ? -5.585 44.951 134.703 1.00 40.22 207 GLU C CA 1
ATOM 5244 C C . GLU C 1 219 ? -5.109 45.596 133.401 1.00 39.40 207 GLU C C 1
ATOM 5245 O O . GLU C 1 219 ? -5.898 46.230 132.721 1.00 39.48 207 GLU C O 1
ATOM 5251 N N . LEU C 1 220 ? -3.846 45.395 133.025 1.00 38.68 208 LEU C N 1
ATOM 5252 C CA . LEU C 1 220 ? -3.379 45.768 131.684 1.00 38.15 208 LEU C CA 1
ATOM 5253 C C . LEU C 1 220 ? -3.583 44.660 130.630 1.00 38.00 208 LEU C C 1
ATOM 5254 O O . LEU C 1 220 ? -3.263 44.866 129.471 1.00 37.29 208 LEU C O 1
ATOM 5259 N N . GLY C 1 221 ? -4.113 43.503 131.040 1.00 38.14 209 GLY C N 1
ATOM 5260 C CA . GLY C 1 221 ? -4.370 42.366 130.146 1.00 38.10 209 GLY C CA 1
ATOM 5261 C C . GLY C 1 221 ? -3.133 41.571 129.758 1.00 38.26 209 GLY C C 1
ATOM 5262 O O . GLY C 1 221 ? -3.120 40.916 128.725 1.00 37.98 209 GLY C O 1
ATOM 5263 N N . LEU C 1 222 ? -2.104 41.598 130.600 1.00 38.40 210 LEU C N 1
ATOM 5264 C CA . LEU C 1 222 ? -0.786 41.093 130.224 1.00 38.55 210 LEU C CA 1
ATOM 5265 C C . LEU C 1 222 ? -0.506 39.678 130.725 1.00 38.44 210 LEU C C 1
ATOM 5266 O O . LEU C 1 222 ? 0.628 39.321 131.000 1.00 38.33 210 LEU C O 1
ATOM 5271 N N . LYS C 1 223 ? -1.553 38.868 130.789 1.00 38.80 211 LYS C N 1
ATOM 5272 C CA . LYS C 1 223 ? -1.433 37.466 131.146 1.00 39.16 211 LYS C CA 1
ATOM 5273 C C . LYS C 1 223 ? -0.347 36.748 130.334 1.00 39.22 211 LYS C C 1
ATOM 5274 O O . LYS C 1 223 ? 0.455 36.008 130.894 1.00 39.54 211 LYS C O 1
ATOM 5280 N N . LYS C 1 224 ? -0.328 36.973 129.023 1.00 39.27 212 LYS C N 1
ATOM 5281 C CA . LYS C 1 224 ? 0.658 36.359 128.140 1.00 39.33 212 LYS C CA 1
ATOM 5282 C C . LYS C 1 224 ? 2.078 36.698 128.595 1.00 39.00 212 LYS C C 1
ATOM 5283 O O . LYS C 1 224 ? 2.923 35.809 128.736 1.00 38.60 212 LYS C O 1
ATOM 5289 N N . ASP C 1 225 ? 2.339 37.986 128.803 1.00 38.83 213 ASP C N 1
ATOM 5290 C CA . ASP C 1 225 ? 3.658 38.441 129.259 1.00 39.03 213 ASP C CA 1
ATOM 5291 C C . ASP C 1 225 ? 4.040 37.791 130.586 1.00 39.10 213 ASP C C 1
ATOM 5292 O O . ASP C 1 225 ? 5.174 37.350 130.771 1.00 38.69 213 ASP C O 1
ATOM 5297 N N . PHE C 1 226 ? 3.081 37.736 131.505 1.00 39.47 214 PHE C N 1
ATOM 5298 C CA . PHE C 1 226 ? 3.308 37.135 132.816 1.00 39.98 214 PHE C CA 1
ATOM 5299 C C . PHE C 1 226 ? 3.745 35.681 132.722 1.00 40.39 214 PHE C C 1
ATOM 5300 O O . PHE C 1 226 ? 4.711 35.291 133.376 1.00 40.44 214 PHE C O 1
ATOM 5308 N N . GLU C 1 227 ? 3.039 34.884 131.925 1.00 40.44 215 GLU C N 1
ATOM 5309 C CA . GLU C 1 227 ? 3.358 33.460 131.830 1.00 41.08 215 GLU C CA 1
ATOM 5310 C C . GLU C 1 227 ? 4.709 33.260 131.162 1.00 40.47 215 GLU C C 1
ATOM 5311 O O . GLU C 1 227 ? 5.445 32.341 131.522 1.00 40.70 215 GLU C O 1
ATOM 5317 N N . TYR C 1 228 ? 5.027 34.126 130.203 1.00 39.96 216 TYR C N 1
ATOM 5318 C CA . TYR C 1 228 ? 6.290 34.073 129.491 1.00 39.68 216 TYR C CA 1
ATOM 5319 C C . TYR C 1 228 ? 7.469 34.404 130.397 1.00 39.83 216 TYR C C 1
ATOM 5320 O O . TYR C 1 228 ? 8.472 33.701 130.400 1.00 39.57 216 TYR C O 1
ATOM 5329 N N . CYS C 1 229 ? 7.340 35.480 131.163 1.00 40.38 217 CYS C N 1
ATOM 5330 C CA . CYS C 1 229 ? 8.399 35.911 132.088 1.00 41.07 217 CYS C CA 1
ATOM 5331 C C . CYS C 1 229 ? 8.678 34.939 133.220 1.00 40.70 217 CYS C C 1
ATOM 5332 O O . CYS C 1 229 ? 9.706 35.043 133.893 1.00 40.67 217 CYS C O 1
ATOM 5335 N N . CYS C 1 230 ? 7.749 34.025 133.458 1.00 40.47 218 CYS C N 1
ATOM 5336 C CA . CYS C 1 230 ? 7.947 32.991 134.466 1.00 40.47 218 CYS C CA 1
ATOM 5337 C C . CYS C 1 230 ? 8.637 31.740 133.912 1.00 40.36 218 CYS C C 1
ATOM 5338 O O . CYS C 1 230 ? 8.917 30.823 134.670 1.00 40.51 218 CYS C O 1
ATOM 5341 N N . LYS C 1 231 ? 8.909 31.683 132.611 1.00 40.21 219 LYS C N 1
ATOM 5342 C CA . LYS C 1 231 ? 9.591 30.521 132.049 1.00 40.16 219 LYS C CA 1
ATOM 5343 C C . LYS C 1 231 ? 11.075 30.531 132.400 1.00 40.04 219 LYS C C 1
ATOM 5344 O O . LYS C 1 231 ? 11.768 31.521 132.153 1.00 39.85 219 LYS C O 1
ATOM 5350 N N . LYS C 1 232 ? 11.541 29.428 132.989 1.00 40.08 220 LYS C N 1
ATOM 5351 C CA . LYS C 1 232 ? 12.923 29.304 133.461 1.00 40.42 220 LYS C CA 1
ATOM 5352 C C . LYS C 1 232 ? 13.881 28.970 132.331 1.00 40.44 220 LYS C C 1
ATOM 5353 O O . LYS C 1 232 ? 13.550 28.201 131.452 1.00 40.30 220 LYS C O 1
ATOM 5359 N N . ASP C 1 233 ? 15.077 29.546 132.371 1.00 41.13 221 ASP C N 1
ATOM 5360 C CA . ASP C 1 233 ? 16.232 28.987 131.662 1.00 41.21 221 ASP C CA 1
ATOM 5361 C C . ASP C 1 233 ? 15.967 28.740 130.173 1.00 41.20 221 ASP C C 1
ATOM 5362 O O . ASP C 1 233 ? 16.376 27.716 129.619 1.00 41.24 221 ASP C O 1
ATOM 5367 N N . ILE C 1 234 ? 15.286 29.684 129.523 1.00 41.18 222 ILE C N 1
ATOM 5368 C CA . ILE C 1 234 ? 15.109 29.614 128.078 1.00 41.24 222 ILE C CA 1
ATOM 5369 C C . ILE C 1 234 ? 16.069 30.534 127.328 1.00 40.79 222 ILE C C 1
ATOM 5370 O O . ILE C 1 234 ? 16.149 30.465 126.119 1.00 40.75 222 ILE C O 1
ATOM 5375 N N . VAL C 1 235 ? 16.778 31.404 128.038 1.00 40.64 223 VAL C N 1
ATOM 5376 C CA . VAL C 1 235 ? 17.814 32.240 127.439 1.00 40.55 223 VAL C CA 1
ATOM 5377 C C . VAL C 1 235 ? 19.168 31.933 128.078 1.00 40.65 223 VAL C C 1
ATOM 5378 O O . VAL C 1 235 ? 19.285 31.938 129.298 1.00 41.16 223 VAL C O 1
ATOM 5382 N N . LYS C 1 236 ? 20.185 31.662 127.264 1.00 40.73 224 LYS C N 1
ATOM 5383 C CA . LYS C 1 236 ? 21.525 31.313 127.755 1.00 40.84 224 LYS C CA 1
ATOM 5384 C C . LYS C 1 236 ? 22.455 32.530 127.763 1.00 40.55 224 LYS C C 1
ATOM 5385 O O . LYS C 1 236 ? 23.639 32.426 128.047 1.00 40.56 224 LYS C O 1
ATOM 5391 N N . LEU C 1 237 ? 21.903 33.690 127.461 1.00 40.39 225 LEU C N 1
ATOM 5392 C CA . LEU C 1 237 ? 22.683 34.907 127.336 1.00 40.65 225 LEU C CA 1
ATOM 5393 C C . LEU C 1 237 ? 22.631 35.715 128.624 1.00 40.30 225 LEU C C 1
ATOM 5394 O O . LEU C 1 237 ? 21.594 35.750 129.305 1.00 40.07 225 LEU C O 1
ATOM 5399 N N . VAL C 1 238 ? 23.734 36.378 128.960 1.00 39.80 226 VAL C N 1
ATOM 5400 C CA . VAL C 1 238 ? 23.757 37.263 130.119 1.00 39.40 226 VAL C CA 1
ATOM 5401 C C . VAL C 1 238 ? 24.154 38.665 129.701 1.00 39.36 226 VAL C C 1
ATOM 5402 O O . VAL C 1 238 ? 25.340 38.979 129.665 1.00 39.30 226 VAL C O 1
ATOM 5406 N N . PRO C 1 239 ? 23.156 39.518 129.389 1.00 39.56 227 PRO C N 1
ATOM 5407 C CA . PRO C 1 239 ? 23.460 40.882 129.000 1.00 39.71 227 PRO C CA 1
ATOM 5408 C C . PRO C 1 239 ? 24.211 41.624 130.084 1.00 40.35 227 PRO C C 1
ATOM 5409 O O . PRO C 1 239 ? 24.048 41.348 131.274 1.00 40.19 227 PRO C O 1
ATOM 5413 N N . GLN C 1 240 ? 25.020 42.576 129.660 1.00 41.15 228 GLN C N 1
ATOM 5414 C CA . GLN C 1 240 ? 25.899 43.282 130.551 1.00 41.71 228 GLN C CA 1
ATOM 5415 C C . GLN C 1 240 ? 25.924 44.765 130.193 1.00 41.61 228 GLN C C 1
ATOM 5416 O O . GLN C 1 240 ? 26.120 45.128 129.035 1.00 41.83 228 GLN C O 1
ATOM 5422 N N . TYR C 1 241 ? 25.695 45.607 131.196 1.00 41.62 229 TYR C N 1
ATOM 5423 C CA . TYR C 1 241 ? 25.692 47.056 131.035 1.00 41.44 229 TYR C CA 1
ATOM 5424 C C . TYR C 1 241 ? 27.096 47.596 131.256 1.00 41.09 229 TYR C C 1
ATOM 5425 O O . TYR C 1 241 ? 27.726 47.339 132.279 1.00 40.82 229 TYR C O 1
ATOM 5434 N N . THR C 1 242 ? 27.572 48.349 130.279 1.00 40.96 230 THR C N 1
ATOM 5435 C CA . THR C 1 242 ? 28.947 48.828 130.253 1.00 41.04 230 THR C CA 1
ATOM 5436 C C . THR C 1 242 ? 28.994 50.100 129.412 1.00 40.68 230 THR C C 1
ATOM 5437 O O . THR C 1 242 ? 28.572 50.086 128.265 1.00 40.37 230 THR C O 1
ATOM 5441 N N . ASN C 1 243 ? 29.479 51.194 129.997 1.00 40.61 231 ASN C N 1
ATOM 5442 C CA . ASN C 1 243 ? 29.543 52.504 129.312 1.00 40.72 231 ASN C CA 1
ATOM 5443 C C . ASN C 1 243 ? 28.188 52.920 128.729 1.00 40.75 231 ASN C C 1
ATOM 5444 O O . ASN C 1 243 ? 28.125 53.259 127.549 1.00 40.53 231 ASN C O 1
ATOM 5449 N N . GLY C 1 244 ? 27.104 52.857 129.504 1.00 41.20 232 GLY C N 1
ATOM 5450 C CA . GLY C 1 244 ? 25.791 53.316 129.005 1.00 41.13 232 GLY C CA 1
ATOM 5451 C C . GLY C 1 244 ? 25.080 52.415 127.993 1.00 41.33 232 GLY C C 1
ATOM 5452 O O . GLY C 1 244 ? 24.045 52.807 127.451 1.00 41.11 232 GLY C O 1
ATOM 5453 N N . GLU C 1 245 ? 25.605 51.212 127.751 1.00 41.49 233 GLU C N 1
ATOM 5454 C CA . GLU C 1 245 ? 25.047 50.307 126.749 1.00 41.77 233 GLU C CA 1
ATOM 5455 C C . GLU C 1 245 ? 24.930 48.928 127.320 1.00 41.64 233 GLU C C 1
ATOM 5456 O O . GLU C 1 245 ? 25.750 48.540 128.142 1.00 41.57 233 GLU C O 1
ATOM 5462 N N . ILE C 1 246 ? 23.947 48.176 126.837 1.00 41.94 234 ILE C N 1
ATOM 5463 C CA . ILE C 1 246 ? 23.848 46.756 127.146 1.00 42.32 234 ILE C CA 1
ATOM 5464 C C . ILE C 1 246 ? 24.086 45.938 125.885 1.00 42.87 234 ILE C C 1
ATOM 5465 O O . ILE C 1 246 ? 23.420 46.136 124.870 1.00 42.72 234 ILE C O 1
ATOM 5470 N N . LEU C 1 247 ? 25.050 45.025 125.978 1.00 43.84 235 LEU C N 1
ATOM 5471 C CA . LEU C 1 247 ? 25.335 44.021 124.936 1.00 44.61 235 LEU C CA 1
ATOM 5472 C C . LEU C 1 247 ? 25.262 42.599 125.560 1.00 45.03 235 LEU C C 1
ATOM 5473 O O . LEU C 1 247 ? 25.679 42.379 126.718 1.00 44.93 235 LEU C O 1
#

Sequence (687 aa):
HKIDLIISADDIKEEKVKNKTAVVIDLRATSVITTALNNGCKRVVPVLTVEEALKKVKEYGKDAILGGERKGLKIEGFDFSNSPEYTEDVVKGKTLITTTNGTRAIKGSETARDILIGSVLNGEAVAEKIVELNNDVVIVNAGTYGEFSIDDFICSGYIINCVDRKKLELTDAATTAQYVYKTNEDIKGFVKYAKHYKRIELGLKKDFEYCCKKDIVKLVPQYTNGEILKIDLIISADDIKEEKVKNKTAVVIDLRATSVITTALNNGCKRVVPVLTVEEALKKVKEYGKDAILGGERKGLKIEGFDFSNSPEYTEDVVKGKTLITTTNGTRAIKGSETARDILIGSVLNGEAVAEKIVELNNDVVIVNAGTYGEFSIDDFICSGYIINCVDRKKLELTDAATTAQYVYKTNEDIKGFVKYAKHYKRIELGLKKDFEYCCKKDIVKLVPQYTNGEILHHKIDLIISADDIKEEKVKNKTAVVIDLRATSVITTALNNGCKRVVPVLTVEEALKKVKEYGKDAILGGERKGLKIEGFDFSNSPEYTEDVVKGKTLITTTNGTRAIKGSETARDILIGSVLNGEAVAEKIVELNNDVVIVNAGTYGEFSIDDFICSGYIINCVDRKKLELTDAATTAQYVYKTNEDIKGFVKYAKHYKRIELGLKKDFEYCCKKDIVKLVPQYTNGEIL

Secondary structure (DSSP, 8-state):
--EEEE--GGG--GGGTTTSEEEEE---HHHHHHHHHHTT--EE---S-HHHHHHHHHHHGGGEE----BTTBPPTT-S--S-----HHHHTT-EE---SSHHHHHHHTTTSSEEEEE-STTHHHHHHHHHHHTS-EEEEE--BTTB--HHHHHHHHHHHHH-------B-HHHHHHHHHHHT-TT-HHHHTTSHHHHH-----HHHHHHHT--S------EEETTEE-/-EEEE--GGG--GGGTTTSEEEEE---HHHHHHHHHHTT--EE---S-HHHHHHHHHHHGGGEE----BTTBPPTT-S--S-----HHHHTT-EE---SSHHHHHHHTTTSSEEEEE-STTHHHHHHHHHHHTS-EEEEE--BTTB--HHHHHHHHHHHHH-------B-HHHHHHHHHHHT-TT-HHHHTTSHHHHH-----HHHHHHHT--S------EEETTEE-/---EEEE--GGG--HHHHTTSEEEEE---HHHHHHHHHHTT--EE---SSHHHHHHHHHHHGGGEE----BTTBPPTT-S--S-----HHHHTT-EE---SSHHHHHHHTTTSSEEEEE-STTHHHHHHHHHHHTS-EEEEE--BTTB--HHHHHHHHHHHHH-------B-HHHHHHHHHHHT-TT-HHHHTTSHHHHH-----HHHHHHHT--S------EEETTEE-

Foldseek 3Di:
DEEAEAQALLRDDQVLQAAFAEEEDDVFQLVLLLLLVLLAAPWEFFDADPVVQVVVDVVQPPQEFEEEDDLQDTDPPGDYYGFNVSHSVNGHHGYYYHYQFRSSQQVSNVNYPWYKRDAQQALLLVLVVNVVVVGHYYYYYSDGPGGGWLLRLLSLLSSVVSVCCPPYDYDPSNVVSVVVCVVPVLSLVRNCPTPCVVSVVVPVPVSSVVRSDHHNGNDIWIDDPRMID/DEAEAQALQRDDQVLQAAFAEEEDDVFQLVLVLLLVLLAAPWEFEDADPVVQVVVDVVQPPQEFEEEDDLQDTDPPGDYYGFNVSHSVNGRHGYYYHYQFRSSQQVSNVRYPWYKRFAQQALLLVLVVNVVVVGYYYYYYRDGPGGGWLLRLLSLLSSVVSVCCPPDDYDPSSVVSVVVCVVVVQSLVRNCPTPVVVSVVVPVPVSSVVRSDHHNGNDIWIDDPRMTD/DFEEAEAQALLRDDQVVQAAFAEEEDDVFQLVLLLLLVLLAAPWEFEDADPVVQVVVDVVQPPQEFEEEDDLQDTDPPGDYYGFNVSHNVNGHHGYYYHYQFRSSQQVSNVRYPWYKRDAQQALLLVLVVNVVVVGHYYYYYSDGPGGGWLRRLLSLLSSVVSVCCPRYDYDPSNVVSVVVCVVVVQSLVRNCPTPVVVSVVVPVPVSSVVRSDHHNGNDIWIDDPSMID

Radius of gyration: 35.55 Å; Cα contacts (8 Å, |Δi|>4): 1601; chains: 3; bounding box: 53×54×119 Å

Nearest PDB structures (foldseek):
  1vr0-assembly1_A  TM=1.002E+00  e=2.034E-45  Clostridium acetobutylicum
  2yzo-assembly1_A  TM=9.068E-01  e=2.805E-22  Thermotoga maritima MSB8
  2z0j-assembly4_G  TM=8.559E-01  e=3.707E-17  Thermus thermophilus HB8
  4ak9-assembly1_A  TM=2.568E-01  e=1.500E-01  Physcomitrium patens
  2og2-assembly1_A  TM=2.221E-01  e=1.332E+00  Arabidopsis thaliana